Protein AF-A0A482WNW2-F1 (afdb_monomer_lite)

Structure (mmCIF, N/CA/C/O backbone):
data_AF-A0A482WNW2-F1
#
_entry.id   AF-A0A482WNW2-F1
#
loop_
_atom_site.group_PDB
_atom_site.id
_atom_site.type_symbol
_atom_site.label_atom_id
_atom_site.label_alt_id
_atom_site.label_comp_id
_atom_site.label_asym_id
_atom_site.label_entity_id
_atom_site.label_seq_id
_atom_site.pdbx_PDB_ins_code
_atom_site.Cartn_x
_atom_site.Cartn_y
_atom_site.Cartn_z
_atom_site.occupancy
_atom_site.B_iso_or_equiv
_atom_site.auth_seq_id
_atom_site.auth_comp_id
_atom_site.auth_asym_id
_atom_site.auth_atom_id
_atom_site.pdbx_PDB_model_num
ATOM 1 N N . MET A 1 1 ? -4.671 2.204 44.566 1.00 65.31 1 MET A N 1
ATOM 2 C CA . MET A 1 1 ? -6.068 2.257 45.062 1.00 65.31 1 MET A CA 1
ATOM 3 C C . MET A 1 1 ? -6.416 3.572 45.744 1.00 65.31 1 MET A C 1
ATOM 5 O O . MET A 1 1 ? -7.135 4.335 45.120 1.00 65.31 1 MET A O 1
ATOM 9 N N . LYS A 1 2 ? -5.842 3.923 46.908 1.00 77.62 2 LYS A N 1
ATOM 10 C CA . LYS A 1 2 ? -6.169 5.184 47.622 1.00 77.62 2 LYS A CA 1
ATOM 11 C C . LYS A 1 2 ? -6.082 6.462 46.768 1.00 77.62 2 LYS A C 1
ATOM 13 O O . LYS A 1 2 ? -6.892 7.367 46.917 1.00 77.62 2 LYS A O 1
ATOM 18 N N . PHE A 1 3 ? -5.113 6.529 45.852 1.00 76.56 3 PHE A N 1
ATOM 19 C CA . PHE A 1 3 ? -4.985 7.640 44.901 1.00 76.56 3 PHE A CA 1
ATOM 20 C C . PHE A 1 3 ? -6.175 7.736 43.929 1.00 76.56 3 PHE A C 1
ATOM 22 O O . PHE A 1 3 ? -6.730 8.817 43.755 1.00 76.56 3 PHE A O 1
ATOM 29 N N . LEU A 1 4 ? -6.598 6.608 43.341 1.00 74.56 4 LEU A N 1
ATOM 30 C CA . LEU A 1 4 ? -7.748 6.552 42.433 1.00 74.56 4 LEU A CA 1
ATOM 31 C C . LEU A 1 4 ? -9.045 6.893 43.172 1.00 74.56 4 LEU A C 1
ATOM 33 O O . LEU A 1 4 ? -9.819 7.710 42.687 1.00 74.56 4 LEU A O 1
ATOM 37 N N . GLU A 1 5 ? -9.258 6.315 44.354 1.00 81.94 5 GLU A N 1
ATOM 38 C CA . GLU A 1 5 ? -10.426 6.609 45.194 1.00 81.94 5 GLU A CA 1
ATOM 39 C C . GLU A 1 5 ? -10.502 8.104 45.511 1.00 81.94 5 GLU A C 1
ATOM 41 O O . GLU A 1 5 ? -11.513 8.738 45.234 1.00 81.94 5 GLU A O 1
ATOM 46 N N . SER A 1 6 ? -9.388 8.710 45.937 1.00 84.69 6 SER A N 1
ATOM 47 C CA . SER A 1 6 ? -9.310 10.151 46.193 1.00 84.69 6 SER A CA 1
ATOM 48 C C . SER A 1 6 ? -9.600 11.010 44.954 1.00 84.69 6 SER A C 1
ATOM 50 O O . SER A 1 6 ? -10.187 12.087 45.064 1.00 84.69 6 SER A O 1
ATOM 52 N N . ILE A 1 7 ? -9.185 10.581 43.759 1.00 82.31 7 ILE A N 1
ATOM 53 C CA . ILE A 1 7 ? -9.535 11.272 42.509 1.00 82.31 7 ILE A CA 1
ATOM 54 C C . ILE A 1 7 ? -11.040 11.177 42.247 1.00 82.31 7 ILE A C 1
ATOM 56 O O . ILE A 1 7 ? -11.680 12.201 42.012 1.00 82.31 7 ILE A O 1
ATOM 60 N N . LEU A 1 8 ? -11.607 9.973 42.308 1.00 81.38 8 LEU A N 1
ATOM 61 C CA . LEU A 1 8 ? -13.018 9.740 42.004 1.00 81.38 8 LEU A CA 1
ATOM 62 C C . LEU A 1 8 ? -13.947 10.394 43.034 1.00 81.38 8 LEU A C 1
ATOM 64 O O . LEU A 1 8 ? -14.986 10.933 42.657 1.00 81.38 8 LEU A O 1
ATOM 68 N N . ASP A 1 9 ? -13.556 10.429 44.307 1.00 86.06 9 ASP A N 1
ATOM 69 C CA . ASP A 1 9 ? -14.291 11.127 45.363 1.00 86.06 9 ASP A CA 1
ATOM 70 C C . ASP A 1 9 ? -14.277 12.648 45.143 1.00 86.06 9 ASP A C 1
ATOM 72 O O . ASP A 1 9 ? -15.311 13.301 45.276 1.00 86.06 9 ASP A O 1
ATOM 76 N N . ARG A 1 10 ? -13.144 13.225 44.713 1.00 84.81 10 ARG A N 1
ATOM 77 C CA . ARG A 1 10 ? -13.062 14.654 44.348 1.00 84.81 10 ARG A CA 1
ATOM 78 C C . ARG A 1 10 ? -13.924 14.998 43.137 1.00 84.81 10 ARG A C 1
ATOM 80 O O . ARG A 1 10 ? -14.535 16.063 43.115 1.00 84.81 10 ARG A O 1
ATOM 87 N N . VAL A 1 11 ? -13.990 14.110 42.145 1.00 84.00 11 VAL A N 1
ATOM 88 C CA . VAL A 1 11 ? -14.880 14.265 40.984 1.00 84.00 11 VAL A CA 1
ATOM 89 C C . VAL A 1 11 ? -16.347 14.201 41.413 1.00 84.00 11 VAL A C 1
ATOM 91 O O . VAL A 1 11 ? -17.148 15.008 40.947 1.00 84.00 11 VAL A O 1
ATOM 94 N N . ALA A 1 12 ? -16.704 13.274 42.305 1.00 81.38 12 ALA A N 1
ATOM 95 C CA . ALA A 1 12 ? -18.066 13.143 42.821 1.00 81.38 12 ALA A CA 1
ATOM 96 C C . ALA A 1 12 ? -18.491 14.349 43.679 1.00 81.38 12 ALA A C 1
ATOM 98 O O . ALA A 1 12 ? -19.648 14.754 43.635 1.00 81.38 12 ALA A O 1
ATOM 99 N N . ALA A 1 13 ? -17.553 14.951 44.415 1.00 84.69 13 ALA A N 1
ATOM 100 C CA . ALA A 1 13 ? -17.779 16.126 45.257 1.00 84.69 13 ALA A CA 1
ATOM 101 C C . ALA A 1 13 ? -17.694 17.472 44.504 1.00 84.69 13 ALA A C 1
ATOM 103 O O . ALA A 1 13 ? -17.689 18.533 45.133 1.00 84.69 13 ALA A O 1
ATOM 104 N N . ALA A 1 14 ? -17.584 17.464 43.172 1.00 84.19 14 ALA A N 1
ATOM 105 C CA . ALA A 1 14 ? -17.408 18.684 42.394 1.00 84.19 14 ALA A CA 1
ATOM 106 C C . ALA A 1 14 ? -18.639 19.618 42.503 1.00 84.19 14 ALA A C 1
ATOM 108 O O . ALA A 1 14 ? -19.767 19.178 42.284 1.00 84.19 14 ALA A O 1
ATOM 109 N N . PRO A 1 15 ? -18.451 20.928 42.756 1.00 82.75 15 PRO A N 1
ATOM 110 C CA . PRO A 1 15 ? -19.553 21.859 43.024 1.00 82.75 15 PRO A CA 1
ATOM 111 C C . PRO A 1 15 ? -20.333 22.284 41.772 1.00 82.75 15 PRO A C 1
ATOM 113 O O . PRO A 1 15 ? -21.384 22.909 41.879 1.00 82.75 15 PRO A O 1
ATOM 116 N N . SER A 1 16 ? -19.812 22.015 40.571 1.00 84.12 16 SER A N 1
ATOM 117 C CA . SER A 1 16 ? -20.494 22.327 39.312 1.00 84.12 16 SER A CA 1
ATOM 118 C C . SER A 1 16 ? -20.065 21.379 38.187 1.00 84.12 16 SER A C 1
ATOM 120 O O . SER A 1 16 ? -18.931 20.888 38.218 1.00 84.12 16 SER A O 1
ATOM 122 N N . PRO A 1 17 ? -20.894 21.194 37.138 1.00 80.06 17 PRO A N 1
ATOM 123 C CA . PRO A 1 17 ? -20.546 20.365 35.979 1.00 80.06 17 PRO A CA 1
ATOM 124 C C . PRO A 1 17 ? -19.257 20.811 35.276 1.00 80.06 17 PRO A C 1
ATOM 126 O O . PRO A 1 17 ? -18.481 19.990 34.792 1.00 80.06 17 PRO A O 1
ATOM 129 N N . ARG A 1 18 ? -18.981 22.123 35.261 1.00 83.25 18 ARG A N 1
ATOM 130 C CA . ARG A 1 18 ? -17.752 22.677 34.677 1.00 83.25 18 ARG A CA 1
ATOM 131 C C . ARG A 1 18 ? -16.511 22.259 35.467 1.00 83.25 18 ARG A C 1
ATOM 133 O O . ARG A 1 18 ? -15.518 21.856 34.871 1.00 83.25 18 ARG A O 1
ATOM 140 N N . VAL A 1 19 ? -16.569 22.345 36.797 1.00 85.31 19 VAL A N 1
ATOM 141 C CA . VAL A 1 19 ? -15.463 21.912 37.669 1.00 85.31 19 VAL A CA 1
ATOM 142 C C . VAL A 1 19 ? -15.291 20.397 37.590 1.00 85.31 19 VAL A C 1
ATOM 144 O O . VAL A 1 19 ? -14.164 19.918 37.502 1.00 85.31 19 VAL A O 1
ATOM 147 N N . GLN A 1 20 ? -16.394 19.650 37.533 1.00 85.56 20 GLN A N 1
ATOM 148 C CA . GLN A 1 20 ? -16.375 18.204 37.342 1.00 85.56 20 GLN A CA 1
ATOM 149 C C . GLN A 1 20 ? -15.650 17.814 36.046 1.00 85.56 20 GLN A C 1
ATOM 151 O O . GLN A 1 20 ? -14.773 16.956 36.080 1.00 85.56 20 GLN A O 1
ATOM 156 N N . ALA A 1 21 ? -15.940 18.486 34.925 1.00 85.31 21 ALA A N 1
ATOM 157 C CA . ALA A 1 21 ? -15.260 18.248 33.652 1.00 85.31 21 ALA A CA 1
ATOM 158 C C . ALA A 1 21 ? -13.748 18.533 33.727 1.00 85.31 21 ALA A C 1
ATOM 160 O O . ALA A 1 21 ? -12.951 17.723 33.260 1.00 85.31 21 ALA A O 1
ATOM 161 N N . MET A 1 22 ? -13.336 19.632 34.371 1.00 87.50 22 MET A N 1
ATOM 162 C CA . MET A 1 22 ? -11.911 19.951 34.559 1.00 87.50 22 MET A CA 1
ATOM 163 C C . MET A 1 22 ? -11.185 18.910 35.423 1.00 87.50 22 MET A C 1
ATOM 165 O O . MET A 1 22 ? -10.053 18.532 35.121 1.00 87.50 22 MET A O 1
ATOM 169 N N . LEU A 1 23 ? -11.831 18.435 36.492 1.00 89.31 23 LEU A N 1
ATOM 170 C CA . LEU A 1 23 ? -11.282 17.388 37.356 1.00 89.31 23 LEU A CA 1
ATOM 171 C C . LEU A 1 23 ? -11.165 16.053 36.618 1.00 89.31 23 LEU A C 1
ATOM 173 O O . LEU A 1 23 ? -10.160 15.367 36.769 1.00 89.31 23 LEU A O 1
ATOM 177 N N . LEU A 1 24 ? -12.153 15.709 35.790 1.00 88.56 24 LEU A N 1
ATOM 178 C CA . LEU A 1 24 ? -12.123 14.527 34.930 1.00 88.56 24 LEU A CA 1
ATOM 179 C C . LEU A 1 24 ? -10.990 14.604 33.892 1.00 88.56 24 LEU A C 1
ATOM 181 O O . LEU A 1 24 ? -10.274 13.626 33.706 1.00 88.56 24 LEU A O 1
ATOM 185 N N . GLU A 1 25 ? -10.762 15.760 33.261 1.00 90.50 25 GLU A N 1
ATOM 186 C CA . GLU A 1 25 ? -9.645 15.954 32.321 1.00 90.50 25 GLU A CA 1
ATOM 187 C C . GLU A 1 25 ? -8.273 15.818 33.004 1.00 90.50 25 GLU A C 1
ATOM 189 O O . GLU A 1 25 ? -7.341 15.239 32.439 1.00 90.50 25 GLU A O 1
ATOM 194 N N . ALA A 1 26 ? -8.134 16.325 34.233 1.00 89.50 26 ALA A N 1
ATOM 195 C CA . ALA A 1 26 ? -6.927 16.123 35.032 1.00 89.50 26 ALA A CA 1
ATOM 196 C C . ALA A 1 26 ? -6.746 14.643 35.412 1.00 89.50 26 ALA A C 1
ATOM 198 O O . ALA A 1 26 ? -5.689 14.073 35.149 1.00 89.50 26 ALA A O 1
ATOM 199 N N . ALA A 1 27 ? -7.805 14.010 35.927 1.00 89.12 27 ALA A N 1
ATOM 200 C CA . ALA A 1 27 ? -7.824 12.600 36.298 1.00 89.12 27 ALA A CA 1
ATOM 201 C C . ALA A 1 27 ? -7.433 11.688 35.131 1.00 89.12 27 ALA A C 1
ATOM 203 O O . ALA A 1 27 ? -6.640 10.769 35.310 1.00 89.12 27 ALA A O 1
ATOM 204 N N . GLN A 1 28 ? -7.949 11.957 33.930 1.00 90.25 28 GLN A N 1
ATOM 205 C CA . GLN A 1 28 ? -7.624 11.184 32.736 1.00 90.25 28 GLN A CA 1
ATOM 206 C C . GLN A 1 28 ? -6.116 11.196 32.446 1.00 90.25 28 GLN A C 1
ATOM 208 O O . GLN A 1 28 ? -5.526 10.142 32.213 1.00 90.25 28 GLN A O 1
ATOM 213 N N . ARG A 1 29 ? -5.476 12.374 32.494 1.00 88.25 29 ARG A N 1
ATOM 214 C CA . ARG A 1 29 ? -4.026 12.507 32.263 1.00 88.25 29 ARG A CA 1
ATOM 215 C C . ARG A 1 29 ? -3.210 11.775 33.325 1.00 88.25 29 ARG A C 1
ATOM 217 O O . ARG A 1 29 ? -2.271 11.060 32.979 1.00 88.25 29 ARG A O 1
ATOM 224 N N . ASP A 1 30 ? -3.592 11.923 34.589 1.00 89.19 30 ASP A N 1
ATOM 225 C CA . ASP A 1 30 ? -2.896 11.287 35.709 1.00 89.19 30 ASP A CA 1
ATOM 226 C C . ASP A 1 30 ? -3.010 9.758 35.654 1.00 89.19 30 ASP A C 1
ATOM 228 O O . ASP A 1 30 ? -2.030 9.056 35.896 1.00 89.19 30 ASP A O 1
ATOM 232 N N . LEU A 1 31 ? -4.181 9.230 35.284 1.00 89.31 31 LEU A N 1
ATOM 233 C CA . LEU A 1 31 ? -4.414 7.790 35.150 1.00 89.31 31 LEU A CA 1
ATOM 234 C C . LEU A 1 31 ? -3.668 7.183 33.964 1.00 89.31 31 LEU A C 1
ATOM 236 O O . LEU A 1 31 ? -3.081 6.112 34.109 1.00 89.31 31 LEU A O 1
ATOM 240 N N . SER A 1 32 ? -3.629 7.873 32.822 1.00 86.56 32 SER A N 1
ATOM 241 C CA . SER A 1 32 ? -2.817 7.429 31.685 1.00 86.56 32 SER A CA 1
ATOM 242 C C . SER A 1 32 ? -1.342 7.330 32.078 1.00 86.56 32 SER A C 1
ATOM 244 O O . SER A 1 32 ? -0.717 6.300 31.845 1.00 86.56 32 SER A O 1
ATOM 246 N N . ARG A 1 33 ? -0.811 8.334 32.787 1.00 87.25 33 ARG A N 1
ATOM 247 C CA . ARG A 1 33 ? 0.570 8.307 33.289 1.00 87.25 33 ARG A CA 1
ATOM 248 C C . ARG A 1 33 ? 0.799 7.205 34.326 1.00 87.25 33 ARG A C 1
ATOM 250 O O . ARG A 1 33 ? 1.831 6.545 34.299 1.00 87.25 33 ARG A O 1
ATOM 257 N N . LEU A 1 34 ? -0.154 6.980 35.232 1.00 87.69 34 LEU A N 1
ATOM 258 C CA . LEU A 1 34 ? -0.068 5.905 36.224 1.00 87.69 34 LEU A CA 1
ATOM 259 C C . LEU A 1 34 ? 0.022 4.525 35.558 1.00 87.69 34 LEU A C 1
ATOM 261 O O . LEU A 1 34 ? 0.767 3.671 36.033 1.00 87.69 34 LEU A O 1
ATOM 265 N N . SER A 1 35 ? -0.696 4.328 34.449 1.00 85.75 35 SER A N 1
ATOM 266 C CA . SER A 1 35 ? -0.687 3.062 33.714 1.00 85.75 35 SER A CA 1
ATOM 267 C C . SER A 1 35 ? 0.667 2.716 33.083 1.00 85.75 35 SER A C 1
ATOM 269 O O . SER A 1 35 ? 0.969 1.539 32.906 1.00 85.75 35 SER A O 1
ATOM 271 N N . GLU A 1 36 ? 1.492 3.724 32.792 1.00 85.56 36 GLU A N 1
ATOM 272 C CA . GLU A 1 36 ? 2.851 3.555 32.263 1.00 85.56 36 GLU A CA 1
ATOM 273 C C . GLU A 1 36 ? 3.875 3.270 33.372 1.00 85.56 36 GLU A C 1
ATOM 275 O O . GLU A 1 36 ? 4.905 2.648 33.118 1.00 85.56 36 GLU A O 1
ATOM 280 N N . ILE A 1 37 ? 3.603 3.728 34.599 1.00 86.19 37 ILE A N 1
ATOM 281 C CA . ILE A 1 37 ? 4.527 3.629 35.738 1.00 86.19 37 ILE A CA 1
ATOM 282 C C . ILE A 1 37 ? 4.376 2.293 36.472 1.00 86.19 37 ILE A C 1
ATOM 284 O O . ILE A 1 37 ? 5.376 1.703 36.876 1.00 86.19 37 ILE A O 1
ATOM 288 N N . ASP A 1 38 ? 3.142 1.827 36.678 1.00 83.94 38 ASP A N 1
ATOM 289 C CA . ASP A 1 38 ? 2.855 0.663 37.520 1.00 83.94 38 ASP A CA 1
ATOM 290 C C . ASP A 1 38 ? 1.993 -0.371 36.780 1.00 83.94 38 ASP A C 1
ATOM 292 O O . ASP A 1 38 ? 0.778 -0.221 36.614 1.00 83.94 38 ASP A O 1
ATOM 296 N N . SER A 1 39 ? 2.634 -1.473 36.378 1.00 81.38 39 SER A N 1
ATOM 297 C CA . SER A 1 39 ? 2.005 -2.583 35.654 1.00 81.38 39 SER A CA 1
ATOM 298 C C . SER A 1 39 ? 0.947 -3.334 36.473 1.00 81.38 39 SER A C 1
ATOM 300 O O . SER A 1 39 ? 0.089 -4.012 35.898 1.00 81.38 39 SER A O 1
ATOM 302 N N . THR A 1 40 ? 0.958 -3.217 37.806 1.00 82.31 40 THR A N 1
ATOM 303 C CA . THR A 1 40 ? -0.018 -3.889 38.676 1.00 82.31 40 THR A CA 1
ATOM 304 C C . THR A 1 40 ? -1.392 -3.233 38.602 1.00 82.31 40 THR A C 1
ATOM 306 O O . THR A 1 40 ? -2.401 -3.934 38.612 1.00 82.31 40 THR A O 1
ATOM 309 N N . VAL A 1 41 ? -1.438 -1.906 38.451 1.00 86.12 41 VAL A N 1
ATOM 310 C CA . VAL A 1 41 ? -2.679 -1.116 38.355 1.00 86.12 41 VAL A CA 1
ATOM 311 C C . VAL A 1 41 ? -2.973 -0.626 36.937 1.00 86.12 41 VAL A C 1
ATOM 313 O O . VAL A 1 41 ? -3.996 0.023 36.718 1.00 86.12 41 VAL A O 1
ATOM 316 N N . ALA A 1 42 ? -2.115 -0.945 35.965 1.00 85.62 42 ALA A N 1
ATOM 317 C CA . ALA A 1 42 ? -2.220 -0.456 34.595 1.00 85.62 42 ALA A CA 1
ATOM 318 C C . ALA A 1 42 ? -3.560 -0.778 33.919 1.00 85.62 42 ALA A C 1
ATOM 320 O O . ALA A 1 42 ? -4.118 0.085 33.245 1.00 85.62 42 ALA A O 1
ATOM 321 N N . GLY A 1 43 ? -4.108 -1.985 34.101 1.00 86.38 43 GLY A N 1
ATOM 322 C CA . GLY A 1 43 ? -5.387 -2.371 33.487 1.00 86.38 43 GLY A CA 1
ATOM 323 C C . GLY A 1 43 ? -6.557 -1.521 33.987 1.00 86.38 43 GLY A C 1
ATOM 324 O O . GLY A 1 43 ? -7.278 -0.921 33.191 1.00 86.38 43 GLY A O 1
ATOM 325 N N . LEU A 1 44 ? -6.677 -1.392 35.308 1.00 90.50 44 LEU A N 1
ATOM 326 C CA . LEU A 1 44 ? -7.631 -0.513 35.985 1.00 90.50 44 LEU A CA 1
ATOM 327 C C . LEU A 1 44 ? -7.451 0.962 35.587 1.00 90.50 44 LEU A C 1
ATOM 329 O O . LEU A 1 44 ? -8.426 1.627 35.240 1.00 90.50 44 LEU A O 1
ATOM 333 N N . ALA A 1 45 ? -6.220 1.479 35.603 1.00 90.44 45 ALA A N 1
ATOM 334 C CA . ALA A 1 45 ? -5.942 2.870 35.249 1.00 90.44 45 ALA A CA 1
ATOM 335 C C . ALA A 1 45 ? -6.324 3.176 33.788 1.00 90.44 45 ALA A C 1
ATOM 337 O O . ALA A 1 45 ? -6.975 4.189 33.524 1.00 90.44 45 ALA A O 1
ATOM 338 N N . ASN A 1 46 ? -6.005 2.266 32.859 1.00 91.50 46 ASN A N 1
ATOM 339 C CA . ASN A 1 46 ? -6.402 2.368 31.454 1.00 91.50 46 ASN A CA 1
ATOM 340 C C . ASN A 1 46 ? -7.923 2.317 31.272 1.00 91.50 46 ASN A C 1
ATOM 342 O O . ASN A 1 46 ? -8.466 3.122 30.517 1.00 91.50 46 ASN A O 1
ATOM 346 N N . PHE A 1 47 ? -8.620 1.421 31.977 1.00 93.12 47 PHE A N 1
ATOM 347 C CA . PHE A 1 47 ? -10.079 1.323 31.907 1.00 93.12 47 PHE A CA 1
ATOM 348 C C . PHE A 1 47 ? -10.754 2.618 32.363 1.00 93.12 47 PHE A C 1
ATOM 350 O O . PHE A 1 47 ? -11.554 3.196 31.625 1.00 93.12 47 PHE A O 1
ATOM 357 N N . VAL A 1 48 ? -10.395 3.115 33.552 1.00 93.25 48 VAL A N 1
ATOM 358 C CA . VAL A 1 48 ? -10.998 4.336 34.102 1.00 93.25 48 VAL A CA 1
ATOM 359 C C . VAL A 1 48 ? -10.648 5.550 33.239 1.00 93.25 48 VAL A C 1
ATOM 361 O O . VAL A 1 48 ? -11.528 6.357 32.947 1.00 93.25 48 VAL A O 1
ATOM 364 N N . SER A 1 49 ? -9.403 5.663 32.762 1.00 92.75 49 SER A N 1
ATOM 365 C CA . SER A 1 49 ? -8.995 6.736 31.842 1.00 92.75 49 SER A CA 1
ATOM 366 C C . SER A 1 49 ? -9.819 6.725 30.546 1.00 92.75 49 SER A C 1
ATOM 368 O O . SER A 1 49 ? -10.323 7.765 30.108 1.00 92.75 49 SER A O 1
ATOM 370 N N . LEU A 1 50 ? -10.028 5.544 29.955 1.00 93.12 50 LEU A N 1
ATOM 371 C CA . LEU A 1 50 ? -10.815 5.379 28.734 1.00 93.12 50 LEU A CA 1
ATOM 372 C C . LEU A 1 50 ? -12.304 5.691 28.958 1.00 93.12 50 LEU A C 1
ATOM 374 O O . LEU A 1 50 ? -12.935 6.328 28.109 1.00 93.12 50 LEU A O 1
ATOM 378 N N . TYR A 1 51 ? -12.858 5.292 30.105 1.00 94.75 51 TYR A N 1
ATOM 379 C CA . TYR A 1 51 ? -14.243 5.579 30.477 1.00 94.75 51 TYR A CA 1
ATOM 380 C C . TYR A 1 51 ? -14.464 7.081 30.676 1.00 94.75 51 TYR A C 1
ATOM 382 O O . TYR A 1 51 ? -15.378 7.654 30.081 1.00 94.75 51 TYR A O 1
ATOM 390 N N . ILE A 1 52 ? -13.580 7.741 31.431 1.00 93.19 52 ILE A N 1
ATOM 391 C CA . ILE A 1 52 ? -13.608 9.195 31.637 1.00 93.19 52 ILE A CA 1
ATOM 392 C C . ILE A 1 52 ? -13.515 9.934 30.297 1.00 93.19 52 ILE A C 1
ATOM 394 O O . ILE A 1 52 ? -14.315 10.832 30.031 1.00 93.19 52 ILE A O 1
ATOM 398 N N . GLY A 1 53 ? -12.586 9.532 29.424 1.00 92.38 53 GLY A N 1
ATOM 399 C CA . GLY A 1 53 ? -12.453 10.113 28.087 1.00 92.38 53 GLY A CA 1
ATOM 400 C C . GLY A 1 53 ? -13.732 9.987 27.257 1.00 92.38 53 GLY A C 1
ATOM 401 O O . GLY A 1 53 ? -14.164 10.954 26.628 1.00 92.38 53 GLY A O 1
ATOM 402 N N . SER A 1 54 ? -14.378 8.821 27.320 1.00 93.62 54 SER A N 1
ATOM 403 C CA . SER A 1 54 ? -15.649 8.559 26.638 1.00 93.62 54 SER A CA 1
ATOM 404 C C . SER A 1 54 ? -16.779 9.440 27.183 1.00 93.62 54 SER A C 1
ATOM 406 O O . SER A 1 54 ? -17.535 10.024 26.408 1.00 93.62 54 SER A O 1
ATOM 408 N N . GLN A 1 55 ? -16.866 9.612 28.506 1.00 91.94 55 GLN A N 1
ATOM 409 C CA . GLN A 1 55 ? -17.851 10.502 29.131 1.00 91.94 55 GLN A CA 1
ATOM 410 C C . GLN A 1 55 ? -17.641 11.971 28.758 1.00 91.94 55 GLN A C 1
ATOM 412 O O . GLN A 1 55 ? -18.601 12.652 28.401 1.00 91.94 55 GLN A O 1
ATOM 417 N N . LEU A 1 56 ? -16.399 12.462 28.799 1.00 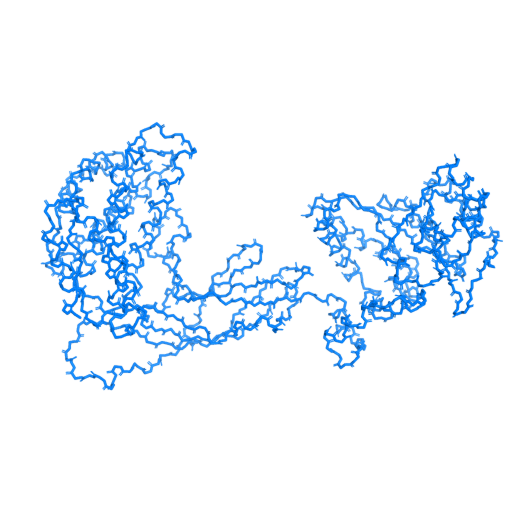90.69 56 LEU A N 1
ATOM 418 C CA . LEU A 1 56 ? -16.072 13.836 28.408 1.00 90.69 56 LEU A CA 1
ATOM 419 C C . LEU A 1 56 ? -16.429 14.100 26.941 1.00 90.69 56 LEU A C 1
ATOM 421 O O . LEU A 1 56 ? -16.999 15.141 26.613 1.00 90.69 56 LEU A O 1
ATOM 425 N N . GLN A 1 57 ? -16.131 13.148 26.054 1.00 91.56 57 GLN A N 1
ATOM 426 C CA . GLN A 1 57 ? -16.478 13.247 24.640 1.00 91.56 57 GLN A CA 1
ATOM 427 C C . GLN A 1 57 ? -17.995 13.229 24.419 1.00 91.56 57 GLN A C 1
ATOM 429 O O . GLN A 1 57 ? -18.496 14.041 23.639 1.00 91.56 57 GLN A O 1
ATOM 434 N N . LEU A 1 58 ? -18.731 12.364 25.126 1.00 91.25 58 LEU A N 1
ATOM 435 C CA . LEU A 1 58 ? -20.193 12.353 25.084 1.00 91.25 58 LEU A CA 1
ATOM 436 C C . LEU A 1 58 ? -20.769 13.697 25.548 1.00 91.25 58 LEU A C 1
ATOM 438 O O . LEU A 1 58 ? -21.590 14.270 24.840 1.00 91.25 58 LEU A O 1
ATOM 442 N N . GLY A 1 59 ? -20.301 14.245 26.672 1.00 89.50 59 GLY A N 1
ATOM 443 C CA . GLY A 1 59 ? -20.768 15.537 27.188 1.00 89.50 59 GLY A CA 1
ATOM 444 C C . GLY A 1 59 ? -20.530 16.699 26.215 1.00 89.50 59 GLY A C 1
ATOM 445 O O . GLY A 1 59 ? -21.414 17.536 26.011 1.00 89.50 59 GLY A O 1
ATOM 446 N N . ARG A 1 60 ? -19.369 16.723 25.541 1.00 89.19 60 ARG A N 1
ATOM 447 C CA . ARG A 1 60 ? -19.067 17.704 24.480 1.00 89.19 60 ARG A CA 1
ATOM 448 C C . ARG A 1 60 ? -20.015 17.564 23.288 1.00 89.19 60 ARG A C 1
ATOM 450 O O . ARG A 1 60 ? -20.497 18.575 22.790 1.00 89.19 60 ARG A O 1
ATOM 457 N N . LEU A 1 61 ? -20.306 16.334 22.857 1.00 89.75 61 LEU A N 1
ATOM 458 C CA . LEU A 1 61 ? -21.241 16.068 21.761 1.00 89.75 61 LEU A CA 1
ATOM 459 C C . LEU A 1 61 ? -22.680 16.435 22.124 1.00 89.75 61 LEU A C 1
ATOM 461 O O . LEU A 1 61 ? -23.374 17.038 21.313 1.00 89.75 61 LEU A O 1
ATOM 465 N N . LEU A 1 62 ? -23.127 16.125 23.340 1.00 88.44 62 LEU A N 1
ATOM 466 C CA . LEU A 1 62 ? -24.477 16.466 23.786 1.00 88.44 62 LEU A CA 1
ATOM 467 C C . LEU A 1 62 ? -24.692 17.979 23.905 1.00 88.44 62 LEU A C 1
ATOM 469 O O . LEU A 1 62 ? -25.818 18.437 23.723 1.00 88.44 62 LEU A O 1
ATOM 473 N N . SER A 1 63 ? -23.623 18.734 24.176 1.00 85.62 63 SER A N 1
ATOM 474 C CA . SER A 1 63 ? -23.634 20.203 24.232 1.00 85.62 63 SER A CA 1
ATOM 475 C C . SER A 1 63 ? -23.544 20.865 22.848 1.00 85.62 63 SER A C 1
ATOM 477 O O . SER A 1 63 ? -23.744 22.072 22.725 1.00 85.62 63 SER A O 1
ATOM 479 N N . ASP A 1 64 ? -23.222 20.102 21.800 1.00 84.19 64 ASP A N 1
ATOM 480 C CA . ASP A 1 64 ? -23.082 20.608 20.439 1.00 84.19 64 ASP A CA 1
ATOM 481 C C . ASP A 1 64 ? -24.434 20.596 19.712 1.00 84.19 64 ASP A C 1
ATOM 483 O O . ASP A 1 64 ? -24.942 19.551 19.304 1.00 84.19 64 ASP A O 1
ATOM 487 N N . ASN A 1 65 ? -25.008 21.780 19.488 1.00 76.62 65 ASN A N 1
ATOM 488 C CA . ASN A 1 65 ? -26.299 21.936 18.809 1.00 76.62 65 ASN A CA 1
ATOM 489 C C . ASN A 1 65 ? -26.326 21.342 17.387 1.00 76.62 65 ASN A C 1
ATOM 491 O O . ASN A 1 65 ? -27.401 21.020 16.874 1.00 76.62 65 ASN A O 1
ATOM 495 N N . ARG A 1 66 ? -25.162 21.150 16.747 1.00 78.00 66 ARG A N 1
ATOM 496 C CA . ARG A 1 66 ? -25.060 20.503 15.428 1.00 78.00 66 ARG A CA 1
ATOM 497 C C . ARG A 1 66 ? -25.486 19.034 15.461 1.00 78.00 66 ARG A C 1
ATOM 499 O O . ARG A 1 66 ? -25.884 18.511 14.427 1.00 78.00 66 ARG A O 1
ATOM 506 N N . CYS A 1 67 ? -25.465 18.384 16.626 1.00 74.44 67 CYS A N 1
ATOM 507 C CA . CYS A 1 67 ? -25.937 17.009 16.796 1.00 74.44 67 CYS A CA 1
ATOM 508 C C . CYS A 1 67 ? -27.456 16.859 16.605 1.00 74.44 67 CYS A C 1
ATOM 510 O O . CYS A 1 67 ? -27.929 15.754 16.344 1.00 74.44 67 CYS A O 1
ATOM 512 N N . TYR A 1 68 ? -28.216 17.955 16.723 1.00 78.81 68 TYR A N 1
ATOM 513 C CA . TYR A 1 68 ? -29.685 17.938 16.728 1.00 78.81 68 TYR A CA 1
ATOM 514 C C . TYR A 1 68 ? -30.327 18.779 15.611 1.00 78.81 68 TYR A C 1
ATOM 516 O O . TYR A 1 68 ? -31.554 18.772 15.467 1.00 78.81 68 TYR A O 1
ATOM 524 N N . SER A 1 69 ? -29.516 19.521 14.850 1.00 73.00 69 SER A N 1
ATOM 525 C CA . SER A 1 69 ? -29.974 20.468 13.830 1.00 73.00 69 SER A CA 1
ATOM 526 C C . SER A 1 69 ? -30.389 19.778 12.531 1.00 73.00 69 SER A C 1
ATOM 528 O O . SER A 1 69 ? -29.703 18.883 12.045 1.00 73.00 69 SER A O 1
ATOM 530 N N . ASN A 1 70 ? -31.473 20.270 11.927 1.00 64.31 70 ASN A N 1
ATOM 531 C CA . ASN A 1 70 ? -31.965 19.804 10.629 1.00 64.31 70 ASN A CA 1
ATOM 532 C C . ASN A 1 70 ? -31.230 20.450 9.432 1.00 64.31 70 ASN A C 1
ATOM 534 O O . ASN A 1 70 ? -31.427 20.027 8.298 1.00 64.31 70 ASN A O 1
ATOM 538 N N . ASN A 1 71 ? -30.398 21.477 9.666 1.00 56.91 71 ASN A N 1
ATOM 539 C CA . ASN A 1 71 ? -29.833 22.346 8.618 1.00 56.91 71 ASN A CA 1
ATOM 540 C C . ASN A 1 71 ? -28.320 22.163 8.401 1.00 56.91 71 ASN A C 1
ATOM 542 O O . ASN A 1 71 ? -27.632 23.080 7.949 1.00 56.91 71 ASN A O 1
ATOM 546 N N . THR A 1 72 ? -27.764 21.006 8.752 1.00 56.22 72 THR A N 1
ATOM 547 C CA . THR A 1 72 ? -26.319 20.779 8.640 1.00 56.22 72 THR A CA 1
ATOM 548 C C . THR A 1 72 ? -25.921 20.592 7.173 1.00 56.22 72 THR A C 1
ATOM 550 O O . THR A 1 72 ? -26.286 19.603 6.540 1.00 56.22 72 THR A O 1
ATOM 553 N N . THR A 1 73 ? -25.152 21.531 6.614 1.00 55.94 73 THR A N 1
ATOM 554 C CA . THR A 1 73 ? -24.534 21.358 5.290 1.00 55.94 73 THR A CA 1
ATOM 555 C C . THR A 1 73 ? -23.525 20.203 5.330 1.00 55.94 73 THR A C 1
ATOM 557 O O . THR A 1 73 ? -22.897 19.944 6.362 1.00 55.94 73 THR A O 1
ATOM 560 N N . SER A 1 74 ? -23.340 19.490 4.213 1.00 55.44 74 SER A N 1
ATOM 561 C CA . SER A 1 74 ? -22.503 18.275 4.137 1.00 55.44 74 SER A CA 1
ATOM 562 C C . SER A 1 74 ? -21.068 18.468 4.658 1.00 55.44 74 SER A C 1
ATOM 564 O O . SER A 1 74 ? -20.508 17.563 5.276 1.00 55.44 74 SER A O 1
ATOM 566 N N . LEU A 1 75 ? -20.495 19.664 4.482 1.00 53.72 75 LEU A N 1
ATOM 567 C CA . LEU A 1 75 ? -19.160 20.038 4.966 1.00 53.72 75 LEU A CA 1
ATOM 568 C C . LEU A 1 75 ? -19.082 20.176 6.499 1.00 53.72 75 LEU A C 1
ATOM 570 O O . LEU A 1 75 ? -18.057 19.844 7.089 1.00 53.72 75 LEU A O 1
ATOM 574 N N . GLN A 1 76 ? -20.157 20.621 7.159 1.00 56.66 76 GLN A N 1
ATOM 575 C CA . GLN A 1 76 ? -20.211 20.801 8.618 1.00 56.66 76 GLN A CA 1
ATOM 576 C C . GLN A 1 76 ? -20.675 19.543 9.370 1.00 56.66 76 GLN A C 1
ATOM 578 O O . GLN A 1 76 ? -20.443 19.429 10.573 1.00 56.66 76 GLN A O 1
ATOM 583 N N . ALA A 1 77 ? -21.300 18.588 8.674 1.00 62.25 77 ALA A N 1
ATOM 584 C CA . ALA A 1 77 ? -21.799 17.338 9.249 1.00 62.25 77 ALA A CA 1
ATOM 585 C C . ALA A 1 77 ? -20.684 16.305 9.530 1.00 62.25 77 ALA A C 1
ATOM 587 O O . ALA A 1 77 ? -20.752 15.564 10.514 1.00 62.25 77 ALA A O 1
ATOM 588 N N . ASN A 1 78 ? -19.628 16.275 8.709 1.00 69.00 78 ASN A N 1
ATOM 589 C CA . ASN A 1 78 ? -18.567 15.260 8.780 1.00 69.00 78 ASN A CA 1
ATOM 590 C C . ASN A 1 78 ? -17.810 15.185 10.131 1.00 69.00 78 ASN A C 1
ATOM 592 O O . ASN A 1 78 ? -17.596 14.072 10.617 1.00 69.00 78 ASN A O 1
ATOM 596 N N . PRO A 1 79 ? -17.434 16.299 10.796 1.00 80.12 79 PRO A N 1
ATOM 597 C CA . PRO A 1 79 ? -16.709 16.244 12.071 1.00 80.12 79 PRO A CA 1
ATOM 598 C C . PRO A 1 79 ? -17.516 15.618 13.217 1.00 80.12 79 PRO A C 1
ATOM 600 O O . PRO A 1 79 ? -16.978 14.830 13.998 1.00 80.12 79 PRO A O 1
ATOM 603 N N . VAL A 1 80 ? -18.814 15.932 13.304 1.00 83.38 80 VAL A N 1
ATOM 604 C CA . VAL A 1 80 ? -19.716 15.404 14.344 1.00 83.38 80 VAL A CA 1
ATOM 605 C C . VAL A 1 80 ? -19.934 13.910 14.136 1.00 83.38 80 VAL A C 1
ATOM 607 O O . VAL A 1 80 ? -19.762 13.124 15.068 1.00 83.38 80 VAL A O 1
ATOM 610 N N . ARG A 1 81 ? -20.205 13.496 12.891 1.00 82.88 81 ARG A N 1
ATOM 611 C CA . ARG A 1 81 ? -20.326 12.081 12.523 1.00 82.88 81 ARG A CA 1
ATOM 612 C C . ARG A 1 81 ? -19.081 11.283 12.915 1.00 82.88 81 ARG A C 1
ATOM 614 O O . ARG A 1 81 ? -19.205 10.226 13.531 1.00 82.88 81 ARG A O 1
ATOM 621 N N . ASN A 1 82 ? -17.893 11.796 12.596 1.00 84.38 82 ASN A N 1
ATOM 622 C CA . ASN A 1 82 ? -16.624 11.150 12.938 1.00 84.38 82 ASN A CA 1
ATOM 623 C C . ASN A 1 82 ? -16.401 11.076 14.456 1.00 84.38 82 ASN A C 1
ATOM 625 O O . ASN A 1 82 ? -15.864 10.091 14.957 1.00 84.38 82 ASN A O 1
ATOM 629 N N . SER A 1 83 ? -16.863 12.079 15.201 1.00 88.56 83 SER A N 1
ATOM 630 C CA . SER A 1 83 ? -16.763 12.102 16.662 1.00 88.56 83 SER A CA 1
ATOM 631 C C . SER A 1 83 ? -17.709 11.093 17.327 1.00 88.56 83 SER A C 1
ATOM 633 O O . SER A 1 83 ? -17.298 10.406 18.259 1.00 88.56 83 SER A O 1
ATOM 635 N N . ILE A 1 84 ? -18.943 10.939 16.832 1.00 88.12 84 ILE A N 1
ATOM 636 C CA . ILE A 1 84 ? -19.880 9.899 17.302 1.00 88.12 84 ILE A CA 1
ATOM 637 C C . ILE A 1 84 ? -19.322 8.505 16.982 1.00 88.12 84 ILE A C 1
ATOM 639 O O . ILE A 1 84 ? -19.295 7.625 17.840 1.00 88.12 84 ILE A O 1
ATOM 643 N N . ALA A 1 85 ? -18.814 8.323 15.760 1.00 84.69 85 ALA A N 1
ATOM 644 C CA . ALA A 1 85 ? -18.140 7.104 15.325 1.00 84.69 85 ALA A CA 1
ATOM 645 C C . ALA A 1 85 ? -16.973 6.715 16.246 1.00 84.69 85 ALA A C 1
ATOM 647 O O . ALA A 1 85 ? -16.845 5.553 16.630 1.00 84.69 85 ALA A O 1
ATOM 648 N N . HIS A 1 86 ? -16.137 7.688 16.614 1.00 87.50 86 HIS A N 1
ATOM 649 C CA . HIS A 1 86 ? -15.027 7.466 17.530 1.00 87.50 86 HIS A CA 1
ATOM 650 C C . HIS A 1 86 ? -15.510 7.092 18.938 1.00 87.50 86 HIS A C 1
ATOM 652 O O . HIS A 1 86 ? -14.979 6.157 19.528 1.00 87.50 86 HIS A O 1
ATOM 658 N N . LEU A 1 87 ? -16.548 7.753 19.460 1.00 90.44 87 LEU A N 1
ATOM 659 C CA . LEU A 1 87 ? -17.094 7.446 20.785 1.00 90.44 87 LEU A CA 1
ATOM 660 C C . LEU A 1 87 ? -17.647 6.013 20.872 1.00 90.44 87 LEU A C 1
ATOM 662 O O . LEU A 1 87 ? -17.388 5.314 21.851 1.00 90.44 87 LEU A O 1
ATOM 666 N N . LEU A 1 88 ? -18.340 5.540 19.831 1.00 88.62 88 LEU A N 1
ATOM 667 C CA . LEU A 1 88 ? -18.780 4.141 19.752 1.00 88.62 88 LEU A CA 1
ATOM 668 C C . LEU A 1 88 ? -17.592 3.176 19.782 1.00 88.62 88 LEU A C 1
ATOM 670 O O . LEU A 1 88 ? -17.632 2.171 20.487 1.00 88.62 88 LEU A O 1
ATOM 674 N N . GLN A 1 89 ? -16.506 3.507 19.081 1.00 85.75 89 GLN A N 1
ATOM 675 C CA . GLN A 1 89 ? -15.280 2.714 19.123 1.00 85.75 89 GLN A CA 1
ATOM 676 C C . GLN A 1 89 ? -14.681 2.656 20.540 1.00 85.75 89 GLN A C 1
ATOM 678 O O . GLN A 1 89 ? -14.204 1.601 20.954 1.00 85.75 89 GLN A O 1
ATOM 683 N N . LEU A 1 90 ? -14.712 3.754 21.303 1.00 89.69 90 LEU A N 1
ATOM 684 C CA . LEU A 1 90 ? -14.262 3.754 22.701 1.00 89.69 90 LEU A CA 1
ATOM 685 C C . LEU A 1 90 ? -15.163 2.882 23.592 1.00 89.69 90 LEU A C 1
ATOM 687 O O . LEU A 1 90 ? -14.643 2.117 24.402 1.00 89.69 90 LEU A O 1
ATOM 691 N N . CYS A 1 91 ? -16.486 2.925 23.397 1.00 91.25 91 CYS A N 1
ATOM 692 C CA . CYS A 1 91 ? -17.433 2.076 24.131 1.00 91.25 91 CYS A CA 1
ATOM 693 C C . CYS A 1 91 ? -17.175 0.583 23.885 1.00 91.25 91 CYS A C 1
ATOM 695 O O . CYS A 1 91 ? -17.158 -0.209 24.821 1.00 91.25 91 CYS A O 1
ATOM 697 N N . LEU A 1 92 ? -16.905 0.198 22.637 1.00 87.81 92 LEU A N 1
ATOM 698 C CA . LEU A 1 92 ? -16.570 -1.186 22.301 1.00 87.81 92 LEU A CA 1
ATOM 699 C C . LEU A 1 92 ? -15.217 -1.617 22.886 1.00 87.81 92 LEU A C 1
ATOM 701 O O . LEU A 1 92 ? -15.079 -2.753 23.333 1.00 87.81 92 LEU A O 1
ATOM 705 N N . LYS A 1 93 ? -14.223 -0.719 22.946 1.00 88.50 93 LYS A N 1
ATOM 706 C CA . LYS A 1 93 ? -12.971 -1.000 23.669 1.00 88.50 93 LYS A CA 1
ATOM 707 C C . LYS A 1 93 ? -13.239 -1.263 25.149 1.00 88.50 93 LYS A C 1
ATOM 709 O O . LYS A 1 93 ? -12.715 -2.231 25.681 1.00 88.50 93 LYS A O 1
ATOM 714 N N . LEU A 1 94 ? -14.054 -0.437 25.802 1.00 91.25 94 LEU A N 1
ATOM 715 C CA . LEU A 1 94 ? -14.419 -0.638 27.208 1.00 91.25 94 LEU A CA 1
ATOM 716 C C . LEU A 1 94 ? -15.102 -1.993 27.440 1.00 91.25 94 LEU A C 1
ATOM 718 O O . LEU A 1 94 ? -14.821 -2.638 28.442 1.00 91.25 94 LEU A O 1
ATOM 722 N N . GLU A 1 95 ? -15.958 -2.427 26.513 1.00 88.38 95 GLU A N 1
ATOM 723 C CA . GLU A 1 95 ? -16.735 -3.666 26.646 1.00 88.38 95 GLU A CA 1
ATOM 724 C C . GLU A 1 95 ? -15.902 -4.933 26.392 1.00 88.38 95 GLU A C 1
ATOM 726 O O . GLU A 1 95 ? -16.072 -5.926 27.093 1.00 88.38 95 GLU A O 1
ATOM 731 N N . TYR A 1 96 ? -14.996 -4.913 25.407 1.00 86.88 96 TYR A N 1
ATOM 732 C CA . TYR A 1 96 ? -14.359 -6.138 24.904 1.00 86.88 96 TYR A CA 1
ATOM 733 C C . TYR A 1 96 ? -12.844 -6.226 25.128 1.00 86.88 96 TYR A C 1
ATOM 735 O O . TYR A 1 96 ? -12.271 -7.302 24.957 1.00 86.88 96 TYR A O 1
ATOM 743 N N . LEU A 1 97 ? -12.174 -5.122 25.475 1.00 88.00 97 LEU A N 1
ATOM 744 C CA . LEU A 1 97 ? -10.715 -5.099 25.628 1.00 88.00 97 LEU A CA 1
ATOM 745 C C . LEU A 1 97 ? -10.253 -5.410 27.055 1.00 88.00 97 LEU A C 1
ATOM 747 O O . LEU A 1 97 ? -9.090 -5.749 27.245 1.00 88.00 97 LEU A O 1
ATOM 751 N N . PHE A 1 98 ? -11.124 -5.290 28.055 1.00 89.62 98 PHE A N 1
ATOM 752 C CA . PHE A 1 98 ? -10.761 -5.444 29.464 1.00 89.62 98 PHE A CA 1
ATOM 753 C C . PHE A 1 98 ? -11.317 -6.744 30.035 1.00 89.62 98 PHE A C 1
ATOM 755 O O . PHE A 1 98 ? -12.499 -7.030 29.893 1.00 89.62 98 PHE A O 1
ATOM 762 N N . ALA A 1 99 ? -10.470 -7.530 30.693 1.00 87.75 99 ALA A N 1
ATOM 763 C CA . ALA A 1 99 ? -10.843 -8.738 31.422 1.00 87.75 99 ALA A CA 1
ATOM 764 C C . ALA A 1 99 ? -10.897 -8.473 32.934 1.00 87.75 99 ALA A C 1
ATOM 766 O O . ALA A 1 99 ? -10.262 -7.542 33.432 1.00 87.75 99 ALA A O 1
ATOM 767 N N . GLY A 1 100 ? -11.661 -9.291 33.663 1.00 86.62 100 GLY A N 1
ATOM 768 C CA . GLY A 1 100 ? -11.840 -9.149 35.111 1.00 86.62 100 GLY A CA 1
ATOM 769 C C . GLY A 1 100 ? -12.741 -7.990 35.558 1.00 86.62 100 GLY A C 1
ATOM 770 O O . GLY A 1 100 ? -12.713 -7.653 36.739 1.00 86.62 100 GLY A O 1
ATOM 771 N N . LEU A 1 101 ? -13.507 -7.379 34.643 1.00 88.88 101 LEU A N 1
ATOM 772 C CA . LEU A 1 101 ? -14.553 -6.410 34.992 1.00 88.88 101 LEU A CA 1
ATOM 773 C C . LEU A 1 101 ? -15.646 -7.099 35.809 1.00 88.88 101 LEU A C 1
ATOM 775 O O . LEU A 1 101 ? -16.038 -8.223 35.483 1.00 88.88 101 LEU A O 1
ATOM 779 N N . ASP A 1 102 ? -16.138 -6.425 36.844 1.00 89.94 102 ASP A N 1
ATOM 780 C CA . ASP A 1 102 ? -17.291 -6.916 37.588 1.00 89.94 102 ASP A CA 1
ATOM 781 C C . ASP A 1 102 ? -18.612 -6.570 36.877 1.00 89.94 102 ASP A C 1
ATOM 783 O O . ASP A 1 102 ? -18.656 -5.871 35.855 1.00 89.94 102 ASP A O 1
ATOM 787 N N . GLU A 1 103 ? -19.719 -7.078 37.417 1.00 91.50 103 GLU A N 1
ATOM 788 C CA . GLU A 1 103 ? -21.036 -6.870 36.821 1.00 91.50 103 GLU A CA 1
ATOM 789 C C . GLU A 1 103 ? -21.430 -5.386 36.757 1.00 91.50 103 GLU A C 1
ATOM 791 O O . GLU A 1 103 ? -22.099 -4.973 35.804 1.00 91.50 103 GLU A O 1
ATOM 796 N N . LYS A 1 104 ? -20.981 -4.579 37.732 1.00 92.62 104 LYS A N 1
ATOM 797 C CA . LYS A 1 104 ? -21.276 -3.142 37.846 1.00 92.62 104 LYS A CA 1
ATOM 798 C C . LYS A 1 104 ? -20.499 -2.332 36.819 1.00 92.62 104 LYS A C 1
ATOM 800 O O . LYS A 1 104 ? -21.068 -1.436 36.194 1.00 92.62 104 LYS A O 1
ATOM 805 N N . ASP A 1 105 ? -19.228 -2.659 36.619 1.00 92.88 105 ASP A N 1
ATOM 806 C CA . ASP A 1 105 ? -18.368 -2.045 35.616 1.00 92.88 105 ASP A CA 1
ATOM 807 C C . ASP A 1 105 ? -18.943 -2.283 34.214 1.00 92.88 105 ASP A C 1
ATOM 809 O O . ASP A 1 105 ? -19.118 -1.344 33.432 1.00 92.88 105 ASP A O 1
ATOM 813 N N . LEU A 1 106 ? -19.315 -3.531 33.907 1.00 92.25 106 LEU A N 1
ATOM 814 C CA . LEU A 1 106 ? -19.888 -3.882 32.610 1.00 92.25 106 LEU A CA 1
ATOM 815 C C . LEU A 1 106 ? -21.282 -3.262 32.409 1.00 92.25 106 LEU A C 1
ATOM 817 O O . LEU A 1 106 ? -21.583 -2.779 31.314 1.00 92.25 106 LEU A O 1
ATOM 821 N N . ALA A 1 107 ? -22.109 -3.192 33.460 1.00 94.62 107 ALA A N 1
ATOM 822 C CA . ALA A 1 107 ? -23.382 -2.469 33.434 1.00 94.62 107 ALA A CA 1
ATOM 823 C C . ALA A 1 107 ? -23.194 -0.983 33.092 1.00 94.62 107 ALA A C 1
ATOM 825 O O . ALA A 1 107 ? -23.959 -0.431 32.297 1.00 94.62 107 ALA A O 1
ATOM 826 N N . ALA A 1 108 ? -22.180 -0.323 33.658 1.00 94.94 108 ALA A N 1
ATOM 827 C CA . ALA A 1 108 ? -21.874 1.074 33.357 1.00 94.94 108 ALA A CA 1
ATOM 828 C C . ALA A 1 108 ? -21.466 1.259 31.883 1.00 94.94 108 ALA A C 1
ATOM 830 O O . ALA A 1 108 ? -21.954 2.169 31.208 1.00 94.94 108 ALA A O 1
ATOM 831 N N . VAL A 1 109 ? -20.634 0.358 31.350 1.00 94.56 109 VAL A N 1
ATOM 832 C CA . VAL A 1 109 ? -20.206 0.380 29.941 1.00 94.56 109 VAL A CA 1
ATOM 833 C C . VAL A 1 109 ? -21.382 0.168 28.983 1.00 94.56 109 VAL A C 1
ATOM 835 O O . VAL A 1 109 ? -21.530 0.933 28.027 1.00 94.56 109 VAL A O 1
ATOM 838 N N . LYS A 1 110 ? -22.252 -0.818 29.242 1.00 93.75 110 LYS A N 1
ATOM 839 C CA . LYS A 1 110 ? -23.438 -1.088 28.408 1.00 93.75 110 LYS A CA 1
ATOM 840 C C . LYS A 1 110 ? -24.384 0.109 28.357 1.00 93.75 110 LYS A C 1
ATOM 842 O O . LYS A 1 110 ? -24.834 0.498 27.281 1.00 93.75 110 LYS A O 1
ATOM 847 N N . GLN A 1 111 ? -24.620 0.754 29.495 1.00 94.94 111 GLN A N 1
ATOM 848 C CA . GLN A 1 111 ? -25.472 1.940 29.568 1.00 94.94 111 GLN A CA 1
ATOM 849 C C . GLN A 1 111 ? -24.845 3.166 28.871 1.00 94.94 111 GLN A C 1
ATOM 851 O O . GLN A 1 111 ? -25.535 3.902 28.159 1.00 94.94 111 GLN A O 1
ATOM 856 N N . LEU A 1 112 ? -23.521 3.354 28.967 1.00 94.75 112 LEU A N 1
ATOM 857 C CA . LEU A 1 112 ? -22.796 4.379 28.203 1.00 94.75 112 LEU A CA 1
ATOM 858 C C . LEU A 1 112 ? -22.884 4.140 26.682 1.00 94.75 112 LEU A C 1
ATOM 860 O O . LEU A 1 112 ? -23.120 5.078 25.909 1.00 94.75 112 LEU A O 1
ATOM 864 N N . LYS A 1 113 ? -22.742 2.885 26.243 1.00 93.19 113 LYS A N 1
ATOM 865 C CA . LYS A 1 113 ? -22.911 2.487 24.838 1.00 93.19 113 LYS A CA 1
ATOM 866 C C . LYS A 1 113 ? -24.337 2.753 24.358 1.00 93.19 113 LYS A C 1
ATOM 868 O O . LYS A 1 113 ? -24.509 3.339 23.291 1.00 93.19 113 LYS A O 1
ATOM 873 N N . LEU A 1 114 ? -25.346 2.412 25.163 1.00 93.94 114 LEU A N 1
ATOM 874 C CA . LEU A 1 114 ? -26.755 2.641 24.841 1.00 93.94 114 LEU A CA 1
ATOM 875 C C . LEU A 1 114 ? -27.060 4.130 24.619 1.00 93.94 114 LEU A C 1
ATOM 877 O O . LEU A 1 114 ? -27.685 4.493 23.622 1.00 93.94 114 LEU A O 1
ATOM 881 N N . ARG A 1 115 ? -26.543 5.011 25.485 1.00 94.19 115 ARG A N 1
ATOM 882 C CA . ARG A 1 115 ? -26.603 6.470 25.277 1.00 94.19 115 ARG A CA 1
ATOM 883 C C . ARG A 1 115 ? -25.965 6.906 23.965 1.00 94.19 115 ARG A C 1
ATOM 885 O O . ARG A 1 115 ? -26.517 7.742 23.253 1.00 94.19 115 ARG A O 1
ATOM 892 N N . THR A 1 116 ? -24.797 6.358 23.649 1.00 93.06 116 THR A N 1
ATOM 893 C CA . THR A 1 116 ? -24.074 6.711 22.424 1.00 93.06 116 THR A CA 1
ATOM 894 C C . THR A 1 116 ? -24.842 6.272 21.172 1.00 93.06 116 THR A C 1
ATOM 896 O O . THR A 1 116 ? -24.925 7.032 20.207 1.00 93.06 116 THR A O 1
ATOM 899 N N . LEU A 1 117 ? -25.459 5.087 21.193 1.00 92.50 117 LEU A N 1
ATOM 900 C CA . LEU A 1 117 ? -26.323 4.604 20.112 1.00 92.50 117 LEU A CA 1
ATOM 901 C C . LEU A 1 117 ? -27.582 5.467 19.961 1.00 92.50 117 LEU A C 1
ATOM 903 O O . LEU A 1 117 ? -27.944 5.822 18.840 1.00 92.50 117 LEU A O 1
ATOM 907 N N . ALA A 1 118 ? -28.200 5.883 21.071 1.00 93.75 118 ALA A N 1
ATOM 908 C CA . ALA A 1 118 ? -29.320 6.822 21.044 1.00 93.75 118 ALA A CA 1
ATOM 909 C C . ALA A 1 118 ? -28.930 8.154 20.379 1.00 93.75 118 ALA A C 1
ATOM 911 O O . ALA A 1 118 ? -29.653 8.654 19.516 1.00 93.75 118 ALA A O 1
ATOM 912 N N . LEU A 1 119 ? -27.761 8.705 20.727 1.00 92.44 119 LEU A N 1
ATOM 913 C CA . LEU A 1 119 ? -27.227 9.916 20.099 1.00 92.44 119 LEU A CA 1
ATOM 914 C C . LEU A 1 119 ? -26.982 9.720 18.596 1.00 92.44 119 LEU A C 1
ATOM 916 O O . LEU A 1 119 ? -27.344 10.587 17.801 1.00 92.44 119 LEU A O 1
ATOM 920 N N . GLN A 1 120 ? -26.410 8.582 18.191 1.00 90.81 120 GLN A N 1
ATOM 921 C CA . GLN A 1 120 ? -26.199 8.258 16.780 1.00 90.81 120 GLN A CA 1
ATOM 922 C C . GLN A 1 120 ? -27.523 8.195 16.012 1.00 90.81 120 GLN A C 1
ATOM 924 O O . GLN A 1 120 ? -27.622 8.774 14.931 1.00 90.81 120 GLN A O 1
ATOM 929 N N . LEU A 1 121 ? -28.537 7.526 16.565 1.00 90.62 121 LEU A N 1
ATOM 930 C CA . LEU A 1 121 ? -29.849 7.409 15.936 1.00 90.62 121 LEU A CA 1
ATOM 931 C C . LEU A 1 121 ? -30.507 8.783 15.761 1.00 90.62 121 LEU A C 1
ATOM 933 O O . LEU A 1 121 ? -30.970 9.106 14.668 1.00 90.62 121 LEU A O 1
ATOM 937 N N . VAL A 1 122 ? -30.487 9.624 16.801 1.00 91.19 122 VAL A N 1
ATOM 938 C CA . VAL A 1 122 ? -31.020 10.994 16.735 1.00 91.19 122 VAL A CA 1
ATOM 939 C C . VAL A 1 122 ? -30.283 11.828 15.688 1.00 91.19 122 VAL A C 1
ATOM 941 O O . VAL A 1 122 ? -30.932 12.497 14.882 1.00 91.19 122 VAL A O 1
ATOM 944 N N . TYR A 1 123 ? -28.951 11.755 15.652 1.00 88.50 123 TYR A N 1
ATOM 945 C CA . TYR A 1 123 ? -28.142 12.458 14.658 1.00 88.50 123 TYR A CA 1
ATOM 946 C C . TYR A 1 123 ? -28.472 12.005 13.229 1.00 88.50 123 TYR A C 1
ATOM 948 O O . TYR A 1 123 ? -28.681 12.841 12.355 1.00 88.50 123 TYR A O 1
ATOM 956 N N . ILE A 1 124 ? -28.568 10.696 12.977 1.00 86.31 124 ILE A N 1
ATOM 957 C CA . ILE A 1 124 ? -28.865 10.181 11.635 1.00 86.31 124 ILE A CA 1
ATOM 958 C C . ILE A 1 124 ? -30.276 10.565 11.185 1.00 86.31 124 ILE A C 1
ATOM 960 O O . ILE A 1 124 ? -30.445 10.978 10.045 1.00 86.31 124 ILE A O 1
ATOM 964 N N . VAL A 1 125 ? -31.271 10.488 12.071 1.00 86.81 125 VAL A N 1
ATOM 965 C CA . VAL A 1 125 ? -32.663 10.823 11.733 1.00 86.81 125 VAL A CA 1
ATOM 966 C C . VAL A 1 125 ? -32.864 12.322 11.496 1.00 86.81 125 VAL A C 1
ATOM 968 O O . VAL A 1 125 ? -33.696 12.699 10.675 1.00 86.81 125 VAL A O 1
ATOM 971 N N . ARG A 1 126 ? -32.159 13.188 12.235 1.00 82.06 126 ARG A N 1
ATOM 972 C CA . ARG A 1 126 ? -32.405 14.641 12.200 1.00 82.06 126 ARG A CA 1
ATOM 973 C C . ARG A 1 126 ? -31.416 15.423 11.350 1.00 82.06 126 ARG A C 1
ATOM 975 O O . ARG A 1 126 ? -31.807 16.408 10.738 1.00 82.06 126 ARG A O 1
ATOM 982 N N . ALA A 1 127 ? -30.155 15.011 11.344 1.00 71.44 127 ALA A N 1
ATOM 983 C CA . ALA A 1 127 ? -29.037 15.771 10.792 1.00 71.44 127 ALA A CA 1
ATOM 984 C C . ALA A 1 127 ? -28.352 15.062 9.608 1.00 71.44 127 ALA A C 1
ATOM 986 O O . ALA A 1 127 ? -27.321 15.536 9.125 1.00 71.44 127 ALA A O 1
ATOM 987 N N . SER A 1 128 ? -28.891 13.929 9.141 1.00 70.25 128 SER A N 1
ATOM 988 C CA . SER A 1 128 ? -28.363 13.157 8.014 1.00 70.25 128 SER A CA 1
ATOM 989 C C . SER A 1 128 ? -29.474 12.708 7.061 1.00 70.25 128 SER A C 1
ATOM 991 O O . SER A 1 128 ? -30.638 12.642 7.432 1.00 70.25 128 SER A O 1
ATOM 993 N N . ASN A 1 129 ? -29.090 12.350 5.832 1.00 69.19 129 ASN A N 1
ATOM 994 C CA . ASN A 1 129 ? -29.988 11.788 4.812 1.00 69.19 129 ASN A CA 1
ATOM 995 C C . ASN A 1 129 ? -29.849 10.256 4.695 1.00 69.19 129 ASN A C 1
ATOM 997 O O . ASN A 1 129 ? -30.254 9.664 3.696 1.00 69.19 129 ASN A O 1
ATOM 1001 N N . LEU A 1 130 ? -29.199 9.612 5.668 1.00 73.94 130 LEU A N 1
ATOM 1002 C CA . LEU A 1 130 ? -28.958 8.169 5.666 1.00 73.94 130 LEU A CA 1
ATOM 1003 C C . LEU A 1 130 ? -30.173 7.404 6.205 1.00 73.94 130 LEU A C 1
ATOM 1005 O O . LEU A 1 130 ? -30.898 7.890 7.070 1.00 73.94 130 LEU A O 1
ATOM 1009 N N . SER A 1 131 ? -30.365 6.172 5.725 1.00 82.50 131 SER A N 1
ATOM 1010 C CA . SER A 1 131 ? -31.390 5.280 6.275 1.00 82.50 131 SER A CA 1
ATOM 1011 C C . SER A 1 131 ? -31.107 4.980 7.748 1.00 82.50 131 SER A C 1
ATOM 1013 O O . SER A 1 131 ? -30.007 4.563 8.110 1.00 82.50 131 SER A O 1
ATOM 1015 N N . ALA A 1 132 ? -32.123 5.171 8.587 1.00 85.44 132 ALA A N 1
ATOM 1016 C CA . ALA A 1 132 ? -32.050 4.950 10.027 1.00 85.44 132 ALA A CA 1
ATOM 1017 C C . ALA A 1 132 ? -32.630 3.596 10.471 1.00 85.44 132 ALA A C 1
ATOM 1019 O O . ALA A 1 132 ? -32.591 3.296 11.659 1.00 85.44 132 ALA A O 1
ATOM 1020 N N . LEU A 1 133 ? -33.177 2.788 9.551 1.00 86.62 133 LEU A N 1
ATOM 1021 C CA . LEU A 1 133 ? -33.921 1.569 9.897 1.00 86.62 133 LEU A CA 1
ATOM 1022 C C . LEU A 1 133 ? -33.043 0.550 10.637 1.00 86.62 133 LEU A C 1
ATOM 1024 O O . LEU A 1 133 ? -33.292 0.268 11.802 1.00 86.62 133 LEU A O 1
ATOM 1028 N N . ALA A 1 134 ? -31.942 0.113 10.018 1.00 83.19 134 ALA A N 1
ATOM 1029 C CA . ALA A 1 134 ? -31.027 -0.859 10.624 1.00 83.19 134 ALA A CA 1
ATOM 1030 C C . ALA A 1 134 ? -30.393 -0.361 11.939 1.00 83.19 134 ALA A C 1
ATOM 1032 O O . ALA A 1 134 ? -30.099 -1.153 12.832 1.00 83.19 134 ALA A O 1
ATOM 1033 N N . LEU A 1 135 ? -30.189 0.956 12.071 1.00 85.44 135 LEU A N 1
ATOM 1034 C CA . LEU A 1 135 ? -29.676 1.560 13.303 1.00 85.44 135 LEU A CA 1
ATOM 1035 C C . LEU A 1 135 ? -30.717 1.557 14.417 1.00 85.44 135 LEU A C 1
ATOM 1037 O O . LEU A 1 135 ? -30.366 1.345 15.573 1.00 85.44 135 LEU A O 1
ATOM 1041 N N . CYS A 1 136 ? -31.981 1.787 14.070 1.00 89.81 136 CYS A N 1
ATOM 1042 C CA . CYS A 1 136 ? -33.093 1.708 15.003 1.00 89.81 136 CYS A CA 1
ATOM 1043 C C . CYS A 1 136 ? -33.266 0.275 15.511 1.00 89.81 136 CYS A C 1
ATOM 1045 O O . CYS A 1 136 ? -33.303 0.071 16.719 1.00 89.81 136 CYS A O 1
ATOM 1047 N N . ASP A 1 137 ? -33.261 -0.715 14.616 1.00 86.81 137 ASP A N 1
ATOM 1048 C CA . ASP A 1 137 ? -33.371 -2.128 14.995 1.00 86.81 137 ASP A CA 1
ATOM 1049 C C . ASP A 1 137 ? -32.210 -2.549 15.907 1.00 86.81 137 ASP A C 1
ATOM 1051 O O . ASP A 1 137 ? -32.412 -3.166 16.952 1.00 86.81 137 ASP A O 1
ATOM 1055 N N . ASN A 1 138 ? -30.978 -2.152 15.565 1.00 87.56 138 ASN A N 1
ATOM 1056 C CA . ASN A 1 138 ? -29.817 -2.420 16.409 1.00 87.56 138 ASN A CA 1
ATOM 1057 C C . ASN A 1 138 ? -29.917 -1.738 17.779 1.00 87.56 138 ASN A C 1
ATOM 1059 O O . ASN A 1 138 ? -29.592 -2.362 18.786 1.00 87.56 138 ASN A O 1
ATOM 1063 N N . PHE A 1 139 ? -30.380 -0.488 17.829 1.00 91.81 139 PHE A N 1
ATOM 1064 C CA . PHE A 1 139 ? -30.595 0.222 19.084 1.00 91.81 139 PHE A CA 1
ATOM 1065 C C . PHE A 1 139 ? -31.592 -0.520 19.983 1.00 91.81 139 PHE A C 1
ATOM 1067 O O . PHE A 1 139 ? -31.287 -0.745 21.151 1.00 91.81 139 PHE A O 1
ATOM 1074 N N . LEU A 1 140 ? -32.731 -0.961 19.443 1.00 91.25 140 LEU A N 1
ATOM 1075 C CA . LEU A 1 140 ? -33.753 -1.698 20.196 1.00 91.25 140 LEU A CA 1
ATOM 1076 C C . LEU A 1 140 ? -33.228 -3.046 20.712 1.00 91.25 140 LEU A C 1
ATOM 1078 O O . LEU A 1 140 ? -33.410 -3.367 21.883 1.00 91.25 140 LEU A O 1
ATOM 1082 N N . LEU A 1 141 ? -32.466 -3.782 19.899 1.00 89.31 141 LEU A N 1
ATOM 1083 C CA . LEU A 1 141 ? -31.799 -5.010 20.351 1.00 89.31 141 LEU A CA 1
ATOM 1084 C C . LEU A 1 141 ? -30.827 -4.751 21.515 1.00 89.31 141 LEU A C 1
ATOM 1086 O O . LEU A 1 141 ? -30.716 -5.562 22.436 1.00 89.31 141 LEU A O 1
ATOM 1090 N N . GLN A 1 142 ? -30.114 -3.620 21.498 1.00 90.75 142 GLN A N 1
ATOM 1091 C CA . GLN A 1 142 ? -29.226 -3.234 22.599 1.00 90.75 142 GLN A CA 1
ATOM 1092 C C . GLN A 1 142 ? -30.003 -2.769 23.839 1.00 90.75 142 GLN A C 1
ATOM 1094 O O . GLN A 1 142 ? -29.525 -3.001 24.951 1.00 90.75 142 GLN A O 1
ATOM 1099 N N . VAL A 1 143 ? -31.190 -2.167 23.681 1.00 94.38 143 VAL A N 1
ATOM 1100 C CA . VAL A 1 143 ? -32.115 -1.872 24.791 1.00 94.38 143 VAL A CA 1
ATOM 1101 C C . VAL A 1 143 ? -32.495 -3.171 25.500 1.00 94.38 143 VAL A C 1
ATOM 1103 O O . VAL A 1 143 ? -32.184 -3.316 26.680 1.00 94.38 143 VAL A O 1
ATOM 1106 N N . GLU A 1 144 ? -33.048 -4.142 24.770 1.00 92.06 144 GLU A N 1
ATOM 1107 C CA . GLU A 1 144 ? -33.467 -5.438 25.327 1.00 92.06 144 GLU A CA 1
ATOM 1108 C C . GLU A 1 144 ? -32.301 -6.193 25.975 1.00 92.06 144 GLU A C 1
ATOM 1110 O O . GLU A 1 144 ? -32.423 -6.752 27.066 1.00 92.06 144 GLU A O 1
ATOM 1115 N N . SER A 1 145 ? -31.135 -6.202 25.320 1.00 91.94 145 SER A N 1
ATOM 1116 C CA . SER A 1 145 ? -29.943 -6.853 25.865 1.00 91.94 145 SER A CA 1
ATOM 1117 C C . SER A 1 145 ? -29.450 -6.187 27.149 1.00 91.94 145 SER A C 1
ATOM 1119 O O . SER A 1 145 ? -28.932 -6.885 28.022 1.00 91.94 145 SER A O 1
ATOM 1121 N N . THR A 1 146 ? -29.550 -4.860 27.257 1.00 94.12 146 THR A N 1
ATOM 1122 C CA . THR A 1 146 ? -29.117 -4.124 28.453 1.00 94.12 146 THR A CA 1
ATOM 1123 C C . THR A 1 146 ? -30.119 -4.310 29.588 1.00 94.12 146 THR A C 1
ATOM 1125 O O . THR A 1 146 ? -29.711 -4.519 30.726 1.00 94.12 146 THR A O 1
ATOM 1128 N N . GLU A 1 147 ? -31.417 -4.290 29.284 1.00 95.31 147 GLU A N 1
ATOM 1129 C CA . GLU A 1 147 ? -32.490 -4.527 30.252 1.00 95.31 147 GLU A CA 1
ATOM 1130 C C . GLU A 1 147 ? -32.408 -5.933 30.853 1.00 95.31 147 GLU A C 1
ATOM 1132 O O . GLU A 1 147 ? -32.438 -6.085 32.077 1.00 95.31 147 GLU A O 1
ATOM 1137 N N . ARG A 1 148 ? -32.206 -6.952 30.006 1.00 94.69 148 ARG A N 1
ATOM 1138 C CA . ARG A 1 148 ? -31.998 -8.338 30.444 1.00 94.69 148 ARG A CA 1
ATOM 1139 C C . ARG A 1 148 ? -30.796 -8.454 31.381 1.00 94.69 148 ARG A C 1
ATOM 1141 O O . ARG A 1 148 ? -30.933 -8.988 32.474 1.00 94.69 148 ARG A O 1
ATOM 1148 N N . TYR A 1 149 ? -29.652 -7.897 30.983 1.00 93.38 149 TYR A N 1
ATOM 1149 C CA . TYR A 1 149 ? -28.423 -7.951 31.778 1.00 93.38 149 TYR A CA 1
ATOM 1150 C C . TYR A 1 149 ? -28.583 -7.278 33.154 1.00 93.38 149 TYR A C 1
ATOM 1152 O O . TYR A 1 149 ? -28.219 -7.847 34.182 1.00 93.38 149 TYR A O 1
ATOM 1160 N N . LEU A 1 150 ? -29.160 -6.072 33.201 1.00 95.62 150 LEU A N 1
ATOM 1161 C CA . LEU A 1 150 ? -29.401 -5.366 34.466 1.00 95.62 150 LEU A CA 1
ATOM 1162 C C . LEU A 1 150 ? -30.369 -6.132 35.377 1.00 95.62 150 LEU A C 1
ATOM 1164 O O . LEU A 1 150 ? -30.149 -6.199 36.583 1.00 95.62 150 LEU A O 1
ATOM 1168 N N . SER A 1 151 ? -31.398 -6.751 34.795 1.00 93.75 151 SER A N 1
ATOM 1169 C CA . SER A 1 151 ? -32.362 -7.568 35.535 1.00 93.75 151 SER A CA 1
ATOM 1170 C C . SER A 1 151 ? -31.731 -8.837 36.118 1.00 93.75 151 SER A C 1
ATOM 1172 O O . SER A 1 151 ? -31.966 -9.147 37.282 1.00 93.75 151 SER A O 1
ATOM 1174 N N . GLU A 1 152 ? -30.902 -9.545 35.343 1.00 94.12 152 GLU A N 1
ATOM 1175 C CA . GLU A 1 152 ? -30.204 -10.769 35.776 1.00 94.12 152 GLU A CA 1
ATOM 1176 C C . GLU A 1 152 ? -29.205 -10.498 36.912 1.00 94.12 152 GLU A C 1
ATOM 1178 O O . GLU A 1 152 ? -29.130 -11.268 37.866 1.00 94.12 152 GLU A O 1
ATOM 1183 N N . THR A 1 153 ? -28.485 -9.376 36.837 1.00 92.88 153 THR A N 1
ATOM 1184 C CA . THR A 1 153 ? -27.505 -8.935 37.853 1.00 92.88 153 THR A CA 1
ATOM 1185 C C . THR A 1 153 ? -28.131 -8.205 39.052 1.00 92.88 153 THR A C 1
ATOM 1187 O O . THR A 1 153 ? -27.448 -7.904 40.031 1.00 92.88 153 THR A O 1
ATOM 1190 N N . GLY A 1 154 ? -29.427 -7.872 38.999 1.00 93.12 154 GLY A N 1
ATOM 1191 C CA . GLY A 1 154 ? -30.112 -7.096 40.040 1.00 93.12 154 GLY A CA 1
ATOM 1192 C C . GLY A 1 154 ? -29.609 -5.653 40.195 1.00 93.12 154 GLY A C 1
ATOM 1193 O O . GLY A 1 154 ? -29.772 -5.050 41.259 1.00 93.12 154 GLY A O 1
ATOM 1194 N N . LEU A 1 155 ? -28.978 -5.086 39.162 1.00 93.81 155 LEU A N 1
ATOM 1195 C CA . LEU A 1 155 ? -28.425 -3.732 39.190 1.00 93.81 155 LEU A CA 1
ATOM 1196 C C . LEU A 1 155 ? -29.443 -2.692 38.694 1.00 93.81 155 LEU A C 1
ATOM 1198 O O . LEU A 1 155 ? -30.100 -2.905 37.674 1.00 93.81 155 LEU A O 1
ATOM 1202 N N . PRO A 1 156 ? -29.567 -1.527 39.361 1.00 93.06 156 PRO A N 1
ATOM 1203 C CA . PRO A 1 156 ? -30.521 -0.511 38.940 1.00 93.06 156 PRO A CA 1
ATOM 1204 C C . PRO A 1 156 ? -30.058 0.192 37.650 1.00 93.06 156 PRO A C 1
ATOM 1206 O O . PRO A 1 156 ? -28.888 0.583 37.553 1.00 93.06 156 PRO A O 1
ATOM 1209 N N . PRO A 1 157 ? -30.960 0.426 36.676 1.00 93.75 157 PRO A N 1
ATOM 1210 C CA . PRO A 1 157 ? -30.664 1.292 35.545 1.00 93.75 157 PRO A CA 1
ATOM 1211 C C . PRO A 1 157 ? -30.502 2.738 36.017 1.00 93.75 157 PRO A C 1
ATOM 1213 O O . PRO A 1 157 ? -31.221 3.224 36.891 1.00 93.75 157 PRO A O 1
ATOM 1216 N N . GLU A 1 158 ? -29.586 3.467 35.395 1.00 91.75 158 GLU A N 1
ATOM 1217 C CA . GLU A 1 158 ? -29.457 4.901 35.630 1.00 91.75 158 GLU A CA 1
ATOM 1218 C C . GLU A 1 158 ? -30.642 5.690 35.041 1.00 91.75 158 GLU A C 1
ATOM 1220 O O . GLU A 1 158 ? -31.389 5.191 34.200 1.00 91.75 158 GLU A O 1
ATOM 1225 N N . GLN A 1 159 ? -30.775 6.965 35.418 1.00 91.50 159 GLN A N 1
ATOM 1226 C CA . GLN A 1 159 ? -31.924 7.809 35.056 1.00 91.50 159 GLN A CA 1
ATOM 1227 C C . GLN A 1 159 ? -32.255 7.814 33.551 1.00 91.50 159 GLN A C 1
ATOM 1229 O O . GLN A 1 159 ? -33.424 7.701 33.174 1.00 91.50 159 GLN A O 1
ATOM 1234 N N . PHE A 1 160 ? -31.241 7.941 32.687 1.00 94.25 160 PHE A N 1
ATOM 1235 C CA . PHE A 1 160 ? -31.439 7.916 31.235 1.00 94.25 160 PHE A CA 1
ATOM 1236 C C . PHE A 1 160 ? -31.941 6.545 30.770 1.00 94.25 160 PHE A C 1
ATOM 1238 O O . PHE A 1 160 ? -32.980 6.465 30.122 1.00 94.25 160 PHE A O 1
ATOM 1245 N N . THR A 1 161 ? -31.235 5.475 31.137 1.00 94.81 161 THR A N 1
ATOM 1246 C CA . THR A 1 161 ? -31.551 4.095 30.745 1.00 94.81 161 THR A CA 1
ATOM 1247 C C . THR A 1 161 ? -32.936 3.675 31.230 1.00 94.81 161 THR A C 1
ATOM 1249 O O . THR A 1 161 ? -33.719 3.139 30.455 1.00 94.81 161 THR A O 1
ATOM 1252 N N . SER A 1 162 ? -33.285 4.009 32.475 1.00 94.94 162 SER A N 1
ATOM 1253 C CA . SER A 1 162 ? -34.613 3.761 33.043 1.00 94.94 162 SER A CA 1
ATOM 1254 C C . SER A 1 162 ? -35.718 4.463 32.246 1.00 94.94 162 SER A C 1
ATOM 1256 O O . SER A 1 162 ? -36.755 3.864 31.960 1.00 94.94 162 SER A O 1
ATOM 1258 N N . SER A 1 163 ? -35.477 5.710 31.825 1.00 95.12 163 SER A N 1
ATOM 1259 C CA . SER A 1 163 ? -36.420 6.448 30.979 1.00 95.12 163 SER A CA 1
ATOM 1260 C C . SER A 1 163 ? -36.553 5.804 29.597 1.00 95.12 163 SER A C 1
ATOM 1262 O O . SER A 1 163 ? -37.661 5.677 29.092 1.00 95.12 163 SER A O 1
ATOM 1264 N N . VAL A 1 164 ? -35.447 5.347 29.000 1.00 95.25 164 VAL A N 1
ATOM 1265 C CA . VAL A 1 164 ? -35.471 4.637 27.712 1.00 95.25 164 VAL A CA 1
ATOM 1266 C C . VAL A 1 164 ? -36.267 3.338 27.811 1.00 95.25 164 VAL A C 1
ATOM 1268 O O . VAL A 1 164 ? -37.125 3.120 26.966 1.00 95.25 164 VAL A O 1
ATOM 1271 N N . PHE A 1 165 ? -36.049 2.508 28.835 1.00 95.38 165 PHE A N 1
ATOM 1272 C CA . PHE A 1 165 ? -36.794 1.253 29.014 1.00 95.38 165 PHE A CA 1
ATOM 1273 C C . PHE A 1 165 ? -38.297 1.498 29.122 1.00 95.38 165 PHE A C 1
ATOM 1275 O O . PHE A 1 165 ? -39.083 0.877 28.410 1.00 95.38 165 PHE A O 1
ATOM 1282 N N . LYS A 1 166 ? -38.692 2.479 29.942 1.00 94.19 166 LYS A N 1
ATOM 1283 C CA . LYS A 1 166 ? -40.097 2.857 30.109 1.00 94.19 166 LYS A CA 1
ATOM 1284 C C . LYS A 1 166 ? -40.739 3.291 28.790 1.00 94.19 166 LYS A C 1
ATOM 1286 O O . LYS A 1 166 ? -41.831 2.837 28.465 1.00 94.19 166 LYS A O 1
ATOM 1291 N N . GLU A 1 167 ? -40.082 4.180 28.050 1.00 94.12 167 GLU A N 1
ATOM 1292 C CA . GLU A 1 167 ? -40.642 4.713 26.809 1.00 94.12 167 GLU A CA 1
ATOM 1293 C C . GLU A 1 167 ? -40.651 3.657 25.695 1.00 94.12 167 GLU A C 1
ATOM 1295 O O . GLU A 1 167 ? -41.668 3.495 25.025 1.00 94.12 167 GLU A O 1
ATOM 1300 N N . MET A 1 168 ? -39.562 2.895 25.519 1.00 93.19 168 MET A N 1
ATOM 1301 C CA . MET A 1 168 ? -39.475 1.859 24.481 1.00 93.19 168 MET A CA 1
ATOM 1302 C C . MET A 1 168 ? -40.453 0.708 24.734 1.00 93.19 168 MET A C 1
ATOM 1304 O O . MET A 1 168 ? -41.072 0.236 23.786 1.00 93.19 168 MET A O 1
ATOM 1308 N N . GLY A 1 169 ? -40.669 0.315 25.994 1.00 88.25 169 GLY A N 1
ATOM 1309 C CA . GLY A 1 169 ? -41.659 -0.704 26.360 1.00 88.25 169 GLY A CA 1
ATOM 1310 C C . GLY A 1 169 ? -43.118 -0.279 26.138 1.00 88.25 169 GLY A C 1
ATOM 1311 O O . GLY A 1 169 ? -44.006 -1.125 26.149 1.00 88.25 169 GLY A O 1
ATOM 1312 N N . SER A 1 170 ? -43.375 1.016 25.921 1.00 88.81 170 SER A N 1
ATOM 1313 C CA . SER A 1 170 ? -44.716 1.564 25.659 1.00 88.81 170 SER A CA 1
ATOM 1314 C C . SER A 1 170 ? -45.021 1.805 24.173 1.00 88.81 170 SER A C 1
ATOM 1316 O O . SER A 1 170 ? -46.112 2.264 23.837 1.00 88.81 170 SER A O 1
ATOM 1318 N N . LEU A 1 171 ? -44.070 1.526 23.275 1.00 88.69 171 LEU A N 1
ATOM 1319 C CA . LEU A 1 171 ? -44.220 1.784 21.843 1.00 88.69 171 LEU A CA 1
ATOM 1320 C C . LEU A 1 171 ? -44.963 0.653 21.122 1.00 88.69 171 LEU A C 1
ATOM 1322 O O . LEU A 1 171 ? -44.499 -0.481 21.098 1.00 88.69 171 LEU A O 1
ATOM 1326 N N . GLU A 1 172 ? -46.057 0.992 20.436 1.00 79.00 172 GLU A N 1
ATOM 1327 C CA . GLU A 1 172 ? -46.761 0.065 19.532 1.00 79.00 172 GLU A CA 1
ATOM 1328 C C . GLU A 1 172 ? -45.986 -0.175 18.223 1.00 79.00 172 GLU A C 1
ATOM 1330 O O . GLU A 1 172 ? -45.887 -1.303 17.748 1.00 79.00 172 GLU A O 1
ATOM 1335 N N . GLU A 1 173 ? -45.396 0.882 17.645 1.00 83.50 173 GLU A N 1
ATOM 1336 C CA . GLU A 1 173 ? -44.572 0.808 16.431 1.00 83.50 173 GLU A CA 1
ATOM 1337 C C . GLU A 1 173 ? -43.255 1.582 16.597 1.00 83.50 173 GLU A C 1
ATOM 1339 O O . GLU A 1 173 ? -43.221 2.819 16.629 1.00 83.50 173 GLU A O 1
ATOM 1344 N N . ALA A 1 174 ? -42.133 0.862 16.619 1.00 85.06 174 ALA A N 1
ATOM 1345 C CA . ALA A 1 174 ? -40.802 1.431 16.828 1.00 85.06 174 ALA A CA 1
ATOM 1346 C C . ALA A 1 174 ? -40.158 1.972 15.533 1.00 85.06 174 ALA A C 1
ATOM 1348 O O . ALA A 1 174 ? -39.060 1.587 15.137 1.00 85.06 174 ALA A O 1
ATOM 1349 N N . LYS A 1 175 ? -40.842 2.898 14.846 1.00 90.19 175 LYS A N 1
ATOM 1350 C CA . LYS A 1 175 ? -40.288 3.560 13.648 1.00 90.19 175 LYS A CA 1
ATOM 1351 C C . LYS A 1 175 ? -39.124 4.497 14.024 1.00 90.19 175 LYS A C 1
ATOM 1353 O O . LYS A 1 175 ? -39.267 5.251 14.992 1.00 90.19 175 LYS A O 1
ATOM 1358 N N . PRO A 1 176 ? -38.044 4.594 13.215 1.00 91.12 176 PRO A N 1
ATOM 1359 C CA . PRO A 1 176 ? -36.861 5.402 13.551 1.00 91.12 176 PRO A CA 1
ATOM 1360 C C . PRO A 1 176 ? -37.171 6.861 13.910 1.00 91.12 176 PRO A C 1
ATOM 1362 O O . PRO A 1 176 ? -36.617 7.407 14.861 1.00 91.12 176 PRO A O 1
ATOM 1365 N N . GLY A 1 177 ? -38.102 7.491 13.183 1.00 89.00 177 GLY A N 1
ATOM 1366 C CA . GLY A 1 177 ? -38.528 8.869 13.445 1.00 89.00 177 GLY A CA 1
ATOM 1367 C C . GLY A 1 177 ? -39.246 9.052 14.786 1.00 89.00 177 GLY A C 1
ATOM 1368 O O . GLY A 1 177 ? -39.054 10.070 15.450 1.00 89.00 177 GLY A O 1
ATOM 1369 N N . THR A 1 178 ? -40.054 8.071 15.196 1.00 91.69 178 THR A N 1
ATOM 1370 C CA . THR A 1 178 ? -40.757 8.078 16.488 1.00 91.69 178 THR A CA 1
ATOM 1371 C C . THR A 1 178 ? -39.767 7.873 17.627 1.00 91.69 178 THR A C 1
ATOM 1373 O O . THR A 1 178 ? -39.737 8.676 18.558 1.00 91.69 178 THR A O 1
ATOM 1376 N N . VAL A 1 179 ? -38.894 6.870 17.498 1.00 93.88 179 VAL A N 1
ATOM 1377 C CA . VAL A 1 179 ? -37.857 6.557 18.488 1.00 93.88 179 VAL A CA 1
ATOM 1378 C C . VAL A 1 179 ? -36.928 7.758 18.694 1.00 93.88 179 VAL A C 1
ATOM 1380 O O . VAL A 1 179 ? -36.753 8.221 19.819 1.00 93.88 179 VAL A O 1
ATOM 1383 N N . ALA A 1 180 ? -36.414 8.367 17.621 1.00 92.69 180 ALA A N 1
ATOM 1384 C CA . ALA A 1 180 ? -35.548 9.545 17.725 1.00 92.69 180 ALA A CA 1
ATOM 1385 C C . ALA A 1 180 ? -36.238 10.759 18.377 1.00 92.69 180 ALA A C 1
ATOM 1387 O O . ALA A 1 180 ? -35.593 11.527 19.095 1.00 92.69 180 ALA A O 1
ATOM 1388 N N . ARG A 1 181 ? -37.548 10.947 18.154 1.00 91.50 181 ARG A N 1
ATOM 1389 C CA . ARG A 1 181 ? -38.321 12.042 18.765 1.00 91.50 181 ARG A CA 1
ATOM 1390 C C . ARG A 1 181 ? -38.414 11.898 20.284 1.00 91.50 181 ARG A C 1
ATOM 1392 O O . ARG A 1 181 ? -38.356 12.909 20.976 1.00 91.50 181 ARG A O 1
ATOM 1399 N N . ILE A 1 182 ? -38.531 10.668 20.775 1.00 93.50 182 ILE A N 1
ATOM 1400 C CA . ILE A 1 182 ? -38.574 10.347 22.206 1.00 93.50 182 ILE A CA 1
ATOM 1401 C C . ILE A 1 182 ? -37.179 10.456 22.828 1.00 93.50 182 ILE A C 1
ATOM 1403 O O . ILE A 1 182 ? -37.023 11.034 23.899 1.00 93.50 182 ILE A O 1
ATOM 1407 N N . LEU A 1 183 ? -36.144 9.963 22.141 1.00 94.06 183 LEU A N 1
ATOM 1408 C CA . LEU A 1 183 ? -34.771 9.971 22.656 1.00 94.06 183 LEU A CA 1
ATOM 1409 C C . LEU A 1 183 ? -34.176 11.378 22.786 1.00 94.06 183 LEU A C 1
ATOM 1411 O O . LEU A 1 183 ? -33.405 11.628 23.710 1.00 94.06 183 LEU A O 1
ATOM 1415 N N . LEU A 1 184 ? -34.526 12.306 21.891 1.00 91.69 184 LEU A N 1
ATOM 1416 C CA . LEU A 1 184 ? -33.984 13.669 21.886 1.00 91.69 184 LEU A CA 1
ATOM 1417 C C . LEU A 1 184 ? -34.123 14.401 23.243 1.00 91.69 184 LEU A C 1
ATOM 1419 O O . LEU A 1 184 ? -33.097 14.811 23.791 1.00 91.69 184 LEU A O 1
ATOM 1423 N N . PRO A 1 185 ? -35.329 14.562 23.826 1.00 92.19 185 PRO A N 1
ATOM 1424 C CA . PRO A 1 185 ? -35.476 15.222 25.123 1.00 92.19 185 PRO A CA 1
ATOM 1425 C C . PRO A 1 185 ? -34.814 14.447 26.272 1.00 92.19 185 PRO A C 1
ATOM 1427 O O . PRO A 1 185 ? -34.394 15.067 27.249 1.00 92.19 185 PRO A O 1
ATOM 1430 N N . LEU A 1 186 ? -34.689 13.117 26.167 1.00 93.38 186 LEU A N 1
ATOM 1431 C CA . LEU A 1 186 ? -33.995 12.298 27.166 1.00 93.38 186 LEU A CA 1
ATOM 1432 C C . LEU A 1 186 ? -32.480 12.540 27.145 1.00 93.38 186 LEU A C 1
ATOM 1434 O O . LEU A 1 186 ? -31.867 12.666 28.203 1.00 93.38 186 LEU A O 1
ATOM 1438 N N . LEU A 1 187 ? -31.880 12.661 25.956 1.00 91.50 187 LEU A N 1
ATOM 1439 C CA . LEU A 1 187 ? -30.458 12.975 25.789 1.00 91.50 187 LEU A CA 1
ATOM 1440 C C . LEU A 1 187 ? -30.124 14.381 26.303 1.00 91.50 187 LEU A C 1
ATOM 1442 O O . LEU A 1 187 ? -29.139 14.554 27.019 1.00 91.50 187 LEU A O 1
ATOM 1446 N N . GLN A 1 188 ? -30.972 15.371 26.007 1.00 86.56 188 GLN A N 1
ATOM 1447 C CA . GLN A 1 188 ? -30.771 16.765 26.426 1.00 86.56 188 GLN A CA 1
ATOM 1448 C C . GLN A 1 188 ? -30.866 16.972 27.945 1.00 86.56 188 GLN A C 1
ATOM 1450 O O . GLN A 1 188 ? -30.225 17.871 28.481 1.00 86.56 188 GLN A O 1
ATOM 1455 N N . LYS A 1 189 ? -31.657 16.149 28.643 1.00 85.12 189 LYS A N 1
ATOM 1456 C CA . LYS A 1 189 ? -31.808 16.189 30.109 1.00 85.12 189 LYS A CA 1
ATOM 1457 C C . LYS A 1 189 ? -30.866 15.226 30.837 1.00 85.12 189 LYS A C 1
ATOM 1459 O O . LYS A 1 189 ? -30.957 15.097 32.057 1.00 85.12 189 LYS A O 1
ATOM 1464 N N . SER A 1 190 ? -30.014 14.507 30.107 1.00 78.25 190 SER A N 1
ATOM 1465 C CA . SER A 1 190 ? -29.206 13.442 30.692 1.00 78.25 190 SER A CA 1
ATOM 1466 C C . SER A 1 190 ? -28.088 13.994 31.580 1.00 78.25 190 SER A C 1
ATOM 1468 O O . SER A 1 190 ? -27.368 14.920 31.214 1.00 78.25 190 SER A O 1
ATOM 1470 N N . ILE A 1 191 ? -27.942 13.393 32.761 1.00 79.25 191 ILE A N 1
ATOM 1471 C CA . ILE A 1 191 ? -26.814 13.611 33.668 1.00 79.25 191 ILE A CA 1
ATOM 1472 C C . ILE A 1 191 ? -25.904 12.389 33.566 1.00 79.25 191 ILE A C 1
ATOM 1474 O O . ILE A 1 191 ? -26.380 11.248 33.530 1.00 79.25 191 ILE A O 1
ATOM 1478 N N . HIS A 1 192 ? -24.595 12.621 33.490 1.00 79.12 192 HIS A N 1
ATOM 1479 C CA . HIS A 1 192 ? -23.615 11.544 33.429 1.00 79.12 192 HIS A CA 1
ATOM 1480 C C . HIS A 1 192 ? -23.391 10.941 34.825 1.00 79.12 192 HIS A C 1
ATOM 1482 O O . HIS A 1 192 ? -23.156 11.693 35.773 1.00 79.12 192 HIS A O 1
ATOM 1488 N N . PRO A 1 193 ? -23.438 9.604 34.971 1.00 82.38 193 PRO A N 1
ATOM 1489 C CA . PRO A 1 193 ? -23.121 8.946 36.231 1.00 82.38 193 PRO A CA 1
ATOM 1490 C C . PRO A 1 193 ? -21.633 9.138 36.565 1.00 82.38 193 PRO A C 1
ATOM 1492 O O . PRO A 1 193 ? -20.830 9.412 35.667 1.00 82.38 193 PRO A O 1
ATOM 1495 N N . PRO A 1 194 ? -21.224 8.965 37.831 1.00 83.62 194 PRO A N 1
ATOM 1496 C CA . PRO A 1 194 ? -19.807 8.926 38.165 1.00 83.62 194 PRO A CA 1
ATOM 1497 C C . PRO A 1 194 ? -19.096 7.774 37.425 1.00 83.62 194 PRO A C 1
ATOM 1499 O O . PRO A 1 194 ? -19.733 6.762 37.114 1.00 83.62 194 PRO A O 1
ATOM 1502 N N . PRO A 1 195 ? -17.784 7.898 37.152 1.00 88.56 195 PRO A N 1
ATOM 1503 C CA . PRO A 1 195 ? -17.006 6.798 36.600 1.00 88.56 195 PRO A CA 1
ATOM 1504 C C . PRO A 1 195 ? -17.054 5.546 37.498 1.00 88.56 195 PRO A C 1
ATOM 1506 O O . PRO A 1 195 ? -17.108 5.683 38.727 1.00 88.56 195 PRO A O 1
ATOM 1509 N N . PRO A 1 196 ? -17.005 4.337 36.908 1.00 90.06 196 PRO A N 1
ATOM 1510 C CA . PRO A 1 196 ? -16.951 3.081 37.648 1.00 90.06 196 PRO A CA 1
ATOM 1511 C C . PRO A 1 196 ? -15.681 2.968 38.505 1.00 90.06 196 PRO A C 1
ATOM 1513 O O . PRO A 1 196 ? -14.676 3.646 38.264 1.00 90.06 196 PRO A O 1
ATOM 1516 N N . ARG A 1 197 ? -15.735 2.094 39.517 1.00 88.62 197 ARG A N 1
ATOM 1517 C CA . ARG A 1 197 ? -14.649 1.830 40.476 1.00 88.62 197 ARG A CA 1
ATOM 1518 C C . ARG A 1 197 ? -14.189 0.371 40.347 1.00 88.62 197 ARG A C 1
ATOM 1520 O O . ARG A 1 197 ? -14.484 -0.421 41.242 1.00 88.62 197 ARG A O 1
ATOM 1527 N N . PRO A 1 198 ? -13.481 0.021 39.261 1.00 86.06 198 PRO A N 1
ATOM 1528 C CA . PRO A 1 198 ? -13.058 -1.353 39.022 1.00 86.06 198 PRO A CA 1
ATOM 1529 C C . PRO A 1 198 ? -12.131 -1.888 40.118 1.00 86.06 198 PRO A C 1
ATOM 1531 O O . PRO A 1 198 ? -11.437 -1.135 40.810 1.00 86.06 198 PRO A O 1
ATOM 1534 N N . LYS A 1 199 ? -12.067 -3.217 40.234 1.00 86.25 199 LYS A N 1
ATOM 1535 C CA . LYS A 1 199 ? -11.088 -3.917 41.082 1.00 86.25 199 LYS A CA 1
ATOM 1536 C C . LYS A 1 199 ? -9.674 -3.830 40.480 1.00 86.25 199 LYS A C 1
ATOM 1538 O O . LYS A 1 199 ? -9.493 -3.697 39.271 1.00 86.25 199 LYS A O 1
ATOM 1543 N N . THR A 1 200 ? -8.638 -3.993 41.310 1.00 82.00 200 THR A N 1
ATOM 1544 C CA . THR A 1 200 ? -7.231 -4.079 40.848 1.00 82.00 200 THR A CA 1
ATOM 1545 C C . THR A 1 200 ? -6.944 -5.300 39.976 1.00 82.00 200 THR A C 1
ATOM 1547 O O . THR A 1 200 ? -5.900 -5.362 39.335 1.00 82.00 200 THR A O 1
ATOM 1550 N N . THR A 1 201 ? -7.853 -6.275 39.953 1.00 83.62 201 THR A N 1
ATOM 1551 C CA . THR A 1 201 ? -7.773 -7.479 39.122 1.00 83.62 201 THR A CA 1
ATOM 1552 C C . THR A 1 201 ? -8.052 -7.207 37.646 1.00 83.62 201 THR A C 1
ATOM 1554 O O . THR A 1 201 ? -7.747 -8.066 36.823 1.00 83.62 201 THR A O 1
ATOM 1557 N N . VAL A 1 202 ? -8.592 -6.033 37.294 1.00 88.31 202 VAL A N 1
ATOM 1558 C CA . VAL A 1 202 ? -8.886 -5.675 35.903 1.00 88.31 202 VAL A CA 1
ATOM 1559 C C . VAL A 1 202 ? -7.600 -5.583 35.092 1.00 88.31 202 VAL A C 1
ATOM 1561 O O . VAL A 1 202 ? -6.677 -4.830 35.420 1.00 88.31 202 VAL A O 1
ATOM 1564 N N . ARG A 1 203 ? -7.559 -6.326 33.985 1.00 86.81 203 ARG A N 1
ATOM 1565 C CA . ARG A 1 203 ? -6.440 -6.351 33.040 1.00 86.81 203 ARG A CA 1
ATOM 1566 C C . ARG A 1 203 ? -6.906 -5.929 31.654 1.00 86.81 203 ARG A C 1
ATOM 1568 O O . ARG A 1 203 ? -8.022 -6.229 31.244 1.00 86.81 203 ARG A O 1
ATOM 1575 N N . MET A 1 204 ? -6.041 -5.232 30.927 1.00 87.81 204 MET A N 1
ATOM 1576 C CA . MET A 1 204 ? -6.280 -4.864 29.533 1.00 87.81 204 MET A CA 1
ATOM 1577 C C . MET A 1 204 ? -5.668 -5.934 28.630 1.00 87.81 204 MET A C 1
ATOM 1579 O O . MET A 1 204 ? -4.515 -6.317 28.821 1.00 87.81 204 MET A O 1
ATOM 1583 N N . CYS A 1 205 ? -6.430 -6.411 27.650 1.00 87.94 205 CYS A N 1
ATOM 1584 C CA . CYS A 1 205 ? -5.926 -7.322 26.638 1.00 87.94 205 CYS A CA 1
ATOM 1585 C C . CYS A 1 205 ? -4.888 -6.604 25.775 1.00 87.94 205 CYS A C 1
ATOM 1587 O O . CYS A 1 205 ? -5.124 -5.517 25.240 1.00 87.94 205 CYS A O 1
ATOM 1589 N N . GLN A 1 206 ? -3.732 -7.237 25.645 1.00 85.94 206 GLN A N 1
ATOM 1590 C CA . GLN A 1 206 ? -2.600 -6.748 24.878 1.00 85.94 206 GLN A CA 1
ATOM 1591 C C . GLN A 1 206 ? -1.962 -7.935 24.174 1.00 85.94 206 GLN A C 1
ATOM 1593 O O . GLN A 1 206 ? -2.048 -9.066 24.640 1.00 85.94 206 GLN A O 1
ATOM 1598 N N . ALA A 1 207 ? -1.297 -7.688 23.060 1.00 87.00 207 ALA A N 1
ATOM 1599 C CA . ALA A 1 207 ? -0.452 -8.676 22.435 1.00 87.00 207 ALA A CA 1
ATOM 1600 C C . ALA A 1 207 ? 0.897 -8.080 22.034 1.00 87.00 207 ALA A C 1
ATOM 1602 O O . ALA A 1 207 ? 1.031 -6.888 21.737 1.00 87.00 207 ALA A O 1
ATOM 1603 N N . THR A 1 208 ? 1.889 -8.958 21.988 1.00 84.44 208 THR A N 1
ATOM 1604 C CA . THR A 1 208 ? 3.258 -8.668 21.586 1.00 84.44 208 THR A CA 1
ATOM 1605 C C . THR A 1 208 ? 3.616 -9.586 20.432 1.00 84.44 208 THR A C 1
ATOM 1607 O O . THR A 1 208 ? 3.566 -10.807 20.554 1.00 84.44 208 THR A O 1
ATOM 1610 N N . ILE A 1 209 ? 3.969 -8.995 19.290 1.00 86.62 209 ILE A N 1
ATOM 1611 C CA . ILE A 1 209 ? 4.452 -9.746 18.128 1.00 86.62 209 ILE A CA 1
ATOM 1612 C C . ILE A 1 209 ? 5.963 -9.921 18.277 1.00 86.62 209 ILE A C 1
ATOM 1614 O O . ILE A 1 209 ? 6.710 -8.931 18.229 1.00 86.62 209 ILE A O 1
ATOM 1618 N N . ASN A 1 210 ? 6.380 -11.176 18.432 1.00 83.19 210 ASN A N 1
ATOM 1619 C CA . ASN A 1 210 ? 7.775 -11.595 18.536 1.00 83.19 210 ASN A CA 1
ATOM 1620 C C . ASN A 1 210 ? 8.382 -11.778 17.137 1.00 83.19 210 ASN A C 1
ATOM 1622 O O . ASN A 1 210 ? 9.456 -11.252 16.854 1.00 83.19 210 ASN A O 1
ATOM 1626 N N . THR A 1 211 ? 7.658 -12.461 16.243 1.00 81.69 211 THR A N 1
ATOM 1627 C CA . THR A 1 211 ? 8.032 -12.670 14.834 1.00 81.69 211 THR A CA 1
ATOM 1628 C C . THR A 1 211 ? 6.827 -12.372 13.941 1.00 81.69 211 THR A C 1
ATOM 1630 O O . THR A 1 211 ? 5.732 -12.836 14.263 1.00 81.69 211 THR A O 1
ATOM 1633 N N . PRO A 1 212 ? 6.974 -11.636 12.826 1.00 74.88 212 PRO A N 1
ATOM 1634 C CA . PRO A 1 212 ? 8.204 -11.055 12.278 1.00 74.88 212 PRO A CA 1
ATOM 1635 C C . PRO A 1 212 ? 8.734 -9.888 13.123 1.00 74.88 212 PRO A C 1
ATOM 1637 O O . PRO A 1 212 ? 7.963 -9.112 13.694 1.00 74.88 212 PRO A O 1
ATOM 1640 N N . SER A 1 213 ? 10.062 -9.783 13.230 1.00 67.56 213 SER A N 1
ATOM 1641 C CA . SER A 1 213 ? 10.703 -8.695 13.971 1.00 67.56 213 SER A CA 1
ATOM 1642 C C . SER A 1 213 ? 10.440 -7.359 13.268 1.00 67.56 213 SER A C 1
ATOM 1644 O O . SER A 1 213 ? 10.311 -7.300 12.048 1.00 67.56 213 SER A O 1
ATOM 1646 N N . ALA A 1 214 ? 10.378 -6.257 14.022 1.00 55.47 214 ALA A N 1
ATOM 1647 C CA . ALA A 1 214 ? 10.277 -4.915 13.431 1.00 55.47 214 ALA A CA 1
ATOM 1648 C C . ALA A 1 214 ? 11.574 -4.453 12.747 1.00 55.47 214 ALA A C 1
ATOM 1650 O O . ALA A 1 214 ? 11.694 -3.272 12.434 1.00 55.47 214 ALA A O 1
ATOM 1651 N N . ASN A 1 215 ? 12.564 -5.336 12.584 1.00 54.34 215 ASN A N 1
ATOM 1652 C CA . ASN A 1 215 ? 13.865 -4.944 12.079 1.00 54.34 215 ASN A CA 1
ATOM 1653 C C . ASN A 1 215 ? 13.747 -4.639 10.581 1.00 54.34 215 ASN A C 1
ATOM 1655 O O . ASN A 1 215 ? 13.556 -5.531 9.757 1.00 54.34 215 ASN A O 1
ATOM 1659 N N . ILE A 1 216 ? 13.840 -3.349 10.264 1.00 51.50 216 ILE A N 1
ATOM 1660 C CA . ILE A 1 216 ? 13.638 -2.737 8.942 1.00 51.50 216 ILE A CA 1
ATOM 1661 C C . ILE A 1 216 ? 14.704 -3.230 7.936 1.00 51.50 216 ILE A C 1
ATOM 1663 O O . ILE A 1 216 ? 14.542 -3.112 6.730 1.00 51.50 216 ILE A O 1
ATOM 1667 N N . GLU A 1 217 ? 15.789 -3.851 8.393 1.00 45.00 217 GLU A N 1
ATOM 1668 C CA . GLU A 1 217 ? 16.922 -4.202 7.528 1.00 45.00 217 GLU A CA 1
ATOM 1669 C C . GLU A 1 217 ? 16.730 -5.490 6.708 1.00 45.00 217 GLU A C 1
ATOM 1671 O O . GLU A 1 217 ? 17.380 -5.661 5.676 1.00 45.00 217 GLU A O 1
ATOM 1676 N N . VAL A 1 218 ? 15.823 -6.396 7.103 1.00 53.66 218 VAL A N 1
ATOM 1677 C CA . VAL A 1 218 ? 15.642 -7.686 6.410 1.00 53.66 218 VAL A CA 1
ATOM 1678 C C . VAL A 1 218 ? 14.378 -7.664 5.557 1.00 53.66 218 VAL A C 1
ATOM 1680 O O . VAL A 1 218 ? 13.278 -7.959 6.022 1.00 53.66 218 VAL A O 1
ATOM 1683 N N . ALA A 1 219 ? 14.543 -7.338 4.275 1.00 60.12 219 ALA A N 1
ATOM 1684 C CA . ALA A 1 219 ? 13.447 -7.389 3.318 1.00 60.12 219 ALA A CA 1
ATOM 1685 C C . ALA A 1 219 ? 13.044 -8.841 2.991 1.00 60.12 219 ALA A C 1
ATOM 1687 O O . ALA A 1 219 ? 13.869 -9.634 2.522 1.00 60.12 219 ALA A O 1
ATOM 1688 N N . LEU A 1 220 ? 11.766 -9.185 3.178 1.00 64.25 220 LEU A N 1
ATOM 1689 C CA . LEU A 1 220 ? 11.213 -10.475 2.759 1.00 64.25 220 LEU A CA 1
ATOM 1690 C C . LEU A 1 220 ? 10.935 -10.452 1.249 1.00 64.25 220 LEU A C 1
ATOM 1692 O O . LEU A 1 220 ? 10.280 -9.555 0.727 1.00 64.25 220 LEU A O 1
ATOM 1696 N N . LYS A 1 221 ? 11.468 -11.436 0.520 1.00 61.38 221 LYS A N 1
ATOM 1697 C CA . LYS A 1 221 ? 11.423 -11.481 -0.953 1.00 61.38 221 LYS A CA 1
ATOM 1698 C C . LYS A 1 221 ? 10.335 -12.431 -1.428 1.00 61.38 221 LYS A C 1
ATOM 1700 O O . LYS A 1 221 ? 10.508 -13.641 -1.307 1.00 61.38 221 LYS A O 1
ATOM 1705 N N . PHE A 1 222 ? 9.244 -11.912 -1.983 1.00 60.69 222 PHE A N 1
ATOM 1706 C CA . PHE A 1 222 ? 8.133 -12.724 -2.487 1.00 60.69 222 PHE A CA 1
ATOM 1707 C C . PHE A 1 222 ? 7.975 -12.594 -4.003 1.00 60.69 222 PHE A C 1
ATOM 1709 O O . PHE A 1 222 ? 8.376 -11.601 -4.606 1.00 60.69 222 PHE A O 1
ATOM 1716 N N . THR A 1 223 ? 7.408 -13.626 -4.627 1.00 54.41 223 THR A N 1
ATOM 1717 C CA . THR A 1 223 ? 7.063 -13.590 -6.052 1.00 54.41 223 THR A CA 1
ATOM 1718 C C . THR A 1 223 ? 5.641 -13.070 -6.183 1.00 54.41 223 THR A C 1
ATOM 1720 O O . THR A 1 223 ? 4.728 -13.628 -5.574 1.00 54.41 223 THR A O 1
ATOM 1723 N N . ALA A 1 224 ? 5.454 -12.015 -6.973 1.00 61.19 224 ALA A N 1
ATOM 1724 C CA . ALA A 1 224 ? 4.132 -11.469 -7.243 1.00 61.19 224 ALA A CA 1
ATOM 1725 C C . ALA A 1 224 ? 3.190 -12.543 -7.807 1.00 61.19 224 ALA A C 1
ATOM 1727 O O . ALA A 1 224 ? 3.592 -13.355 -8.641 1.00 61.19 224 ALA A O 1
ATOM 1728 N N . GLY A 1 225 ? 1.949 -12.556 -7.328 1.00 58.12 225 GLY A N 1
ATOM 1729 C CA . GLY A 1 225 ? 0.946 -13.554 -7.707 1.00 58.12 225 GLY A CA 1
ATOM 1730 C C . GLY A 1 225 ? 1.130 -14.944 -7.081 1.00 58.12 225 GLY A C 1
ATOM 1731 O O . GLY A 1 225 ? 0.245 -15.782 -7.230 1.00 58.12 225 GLY A O 1
ATOM 1732 N N . LEU A 1 226 ? 2.220 -15.200 -6.347 1.00 65.75 226 LEU A N 1
ATOM 1733 C CA . LEU A 1 226 ? 2.375 -16.404 -5.527 1.00 65.75 226 LEU A CA 1
ATOM 1734 C C . LEU A 1 226 ? 2.117 -16.097 -4.051 1.00 65.75 226 LEU A C 1
ATOM 1736 O O . LEU A 1 226 ? 2.159 -14.948 -3.606 1.00 65.75 226 LEU A O 1
ATOM 1740 N N . VAL A 1 227 ? 1.816 -17.148 -3.293 1.00 77.56 227 VAL A N 1
ATOM 1741 C CA . VAL A 1 227 ? 1.610 -17.065 -1.848 1.00 77.56 227 VAL A CA 1
ATOM 1742 C C . VAL A 1 227 ? 2.953 -17.243 -1.145 1.00 77.56 227 VAL A C 1
ATOM 1744 O O . VAL A 1 227 ? 3.631 -18.251 -1.332 1.00 77.56 227 VAL A O 1
ATOM 1747 N N . MET A 1 228 ? 3.324 -16.279 -0.309 1.00 79.94 228 MET A N 1
ATOM 1748 C CA . MET A 1 228 ? 4.419 -16.390 0.647 1.00 79.94 228 MET A CA 1
ATOM 1749 C C . MET A 1 228 ? 3.855 -16.671 2.038 1.00 79.94 228 MET A C 1
ATOM 1751 O O . MET A 1 228 ? 2.950 -15.979 2.495 1.00 79.94 228 MET A O 1
ATOM 1755 N N . GLY A 1 229 ? 4.434 -17.643 2.740 1.00 83.19 229 GLY A N 1
ATOM 1756 C CA . GLY A 1 229 ? 4.198 -17.829 4.168 1.00 83.19 229 GLY A CA 1
ATOM 1757 C C . GLY A 1 229 ? 5.199 -17.037 5.001 1.00 83.19 229 GLY A C 1
ATOM 1758 O O . GLY A 1 229 ? 6.403 -17.246 4.876 1.00 83.19 229 GLY A O 1
ATOM 1759 N N . ILE A 1 230 ? 4.705 -16.156 5.866 1.00 86.25 230 ILE A N 1
ATOM 1760 C CA . ILE A 1 230 ? 5.503 -15.454 6.871 1.00 86.25 230 ILE A CA 1
ATOM 1761 C C . ILE A 1 230 ? 5.267 -16.131 8.224 1.00 86.25 230 ILE A C 1
ATOM 1763 O O . ILE A 1 230 ? 4.124 -16.146 8.694 1.00 86.25 230 ILE A O 1
ATOM 1767 N N . PRO A 1 231 ? 6.307 -16.688 8.871 1.00 85.75 231 PRO A N 1
ATOM 1768 C CA . PRO A 1 231 ? 6.196 -17.184 10.236 1.00 85.75 231 PRO A CA 1
ATOM 1769 C C . PRO A 1 231 ? 5.717 -16.072 11.168 1.00 85.75 231 PRO A C 1
ATOM 1771 O O . PRO A 1 231 ? 6.252 -14.962 11.150 1.00 85.75 231 PRO A O 1
ATOM 1774 N N . PHE A 1 232 ? 4.708 -16.371 11.976 1.00 89.94 232 PHE A N 1
ATOM 1775 C CA . PHE A 1 232 ? 4.086 -15.417 12.877 1.00 89.94 232 PHE A CA 1
ATOM 1776 C C . PHE A 1 232 ? 4.017 -16.008 14.282 1.00 89.94 232 PHE A C 1
ATOM 1778 O O . PHE A 1 232 ? 3.325 -17.001 14.509 1.00 89.94 232 PHE A O 1
ATOM 1785 N N . ASP A 1 233 ? 4.747 -15.391 15.206 1.00 89.19 233 ASP A N 1
ATOM 1786 C CA . ASP A 1 233 ? 4.804 -15.757 16.621 1.00 89.19 233 ASP A CA 1
ATOM 1787 C C . ASP A 1 233 ? 4.436 -14.537 17.456 1.00 89.19 233 ASP A C 1
ATOM 1789 O O . ASP A 1 233 ? 5.081 -13.485 17.366 1.00 89.19 233 ASP A O 1
ATOM 1793 N N . ALA A 1 234 ? 3.391 -14.674 18.259 1.00 90.38 234 ALA A N 1
ATOM 1794 C CA . ALA A 1 234 ? 2.919 -13.614 19.125 1.00 90.38 234 ALA A CA 1
ATOM 1795 C C . ALA A 1 234 ? 2.383 -14.162 20.443 1.00 90.38 234 ALA A C 1
ATOM 1797 O O . ALA A 1 234 ? 1.752 -15.218 20.491 1.00 90.38 234 ALA A O 1
ATOM 1798 N N . GLU A 1 235 ? 2.579 -13.391 21.502 1.00 88.75 235 GLU A N 1
ATOM 1799 C CA . GLU A 1 235 ? 1.974 -13.633 22.806 1.00 88.75 235 GLU A CA 1
ATOM 1800 C C . GLU A 1 235 ? 0.796 -12.682 22.977 1.00 88.75 235 GLU A C 1
ATOM 1802 O O . GLU A 1 235 ? 0.913 -11.483 22.730 1.00 88.75 235 GLU A O 1
ATOM 1807 N N . ILE A 1 236 ? -0.357 -13.226 23.349 1.00 90.38 236 ILE A N 1
ATOM 1808 C CA . ILE A 1 236 ? -1.582 -12.480 23.612 1.00 90.38 236 ILE A CA 1
ATOM 1809 C C . ILE A 1 236 ? -1.936 -12.674 25.079 1.00 90.38 236 ILE A C 1
ATOM 1811 O O . ILE A 1 236 ? -2.097 -13.799 25.542 1.00 90.38 236 ILE A O 1
ATOM 1815 N N . PHE A 1 237 ? -2.102 -11.575 25.796 1.00 86.31 237 PHE A N 1
ATOM 1816 C CA . PHE A 1 237 ? -2.393 -11.548 27.218 1.00 86.31 237 PHE A CA 1
ATOM 1817 C C . PHE A 1 237 ? -3.849 -11.160 27.461 1.00 86.31 237 PHE A C 1
ATOM 1819 O O . PHE A 1 237 ? -4.392 -10.286 26.777 1.00 86.31 237 PHE A O 1
ATOM 1826 N N . CYS A 1 238 ? -4.466 -11.784 28.466 1.00 84.81 238 CYS A N 1
ATOM 1827 C CA . CYS A 1 238 ? -5.806 -11.447 28.960 1.00 84.81 238 CYS A CA 1
ATOM 1828 C C . CYS A 1 238 ? -6.904 -11.469 27.872 1.00 84.81 238 CYS A C 1
ATOM 1830 O O . CYS A 1 238 ? -7.815 -10.640 27.873 1.00 84.81 238 CYS A O 1
ATOM 1832 N N . LEU A 1 239 ? -6.834 -12.411 26.922 1.00 86.56 239 LEU A N 1
ATOM 1833 C CA . LEU A 1 239 ? -7.829 -12.553 25.856 1.00 86.56 239 LEU A CA 1
ATOM 1834 C C . LEU A 1 239 ? -9.064 -13.300 26.371 1.00 86.56 239 LEU A C 1
ATOM 1836 O O . LEU A 1 239 ? -8.974 -14.460 26.774 1.00 86.56 239 LEU A O 1
ATOM 1840 N N . GLN A 1 240 ? -10.232 -12.656 26.311 1.00 83.75 240 GLN A N 1
ATOM 1841 C CA . GLN A 1 240 ? -11.490 -13.260 26.764 1.00 83.75 240 GLN A CA 1
ATOM 1842 C C . GLN A 1 240 ? -12.028 -14.323 25.798 1.00 83.75 240 GLN A C 1
ATOM 1844 O O . GLN A 1 240 ? -12.447 -15.400 26.215 1.00 83.75 240 GLN A O 1
ATOM 1849 N N . ASN A 1 241 ? -12.045 -14.016 24.496 1.00 84.19 241 ASN A N 1
ATOM 1850 C CA . ASN A 1 241 ? -12.617 -14.885 23.472 1.00 84.19 241 ASN A CA 1
ATOM 1851 C C . ASN A 1 241 ? -11.650 -15.026 22.286 1.00 84.19 241 ASN A C 1
ATOM 1853 O O . ASN A 1 241 ? -11.471 -14.068 21.534 1.00 84.19 241 ASN A O 1
ATOM 1857 N N . PRO A 1 242 ? -11.065 -16.211 22.051 1.00 86.56 242 PRO A N 1
ATOM 1858 C CA . PRO A 1 242 ? -10.147 -16.412 20.935 1.00 86.56 242 PRO A CA 1
ATOM 1859 C C . PRO A 1 242 ? -10.831 -16.369 19.561 1.00 86.56 242 PRO A C 1
ATOM 1861 O O . PRO A 1 242 ? -10.166 -16.107 18.563 1.00 86.56 242 PRO A O 1
ATOM 1864 N N . ASN A 1 243 ? -12.154 -16.566 19.471 1.00 87.06 243 ASN A N 1
ATOM 1865 C CA . ASN A 1 243 ? -12.854 -16.606 18.180 1.00 87.06 243 ASN A CA 1
ATOM 1866 C C . ASN A 1 243 ? -12.926 -15.240 17.476 1.00 87.06 243 ASN A C 1
ATOM 1868 O O . ASN A 1 243 ? -13.111 -15.202 16.261 1.00 87.06 243 ASN A O 1
ATOM 1872 N N . VAL A 1 244 ? -12.773 -14.129 18.205 1.00 86.25 244 VAL A N 1
ATOM 1873 C CA . VAL A 1 244 ? -12.756 -12.770 17.624 1.00 86.25 244 VAL A CA 1
ATOM 1874 C C . VAL A 1 244 ? -11.356 -12.331 17.186 1.00 86.25 244 VAL A C 1
ATOM 1876 O O . VAL A 1 244 ? -11.203 -11.277 16.579 1.00 86.25 244 VAL A O 1
ATOM 1879 N N . LEU A 1 245 ? -10.321 -13.124 17.471 1.00 90.06 245 LEU A N 1
ATOM 1880 C CA . LEU A 1 245 ? -8.944 -12.798 17.117 1.00 90.06 245 LEU A CA 1
ATOM 1881 C C . LEU A 1 245 ? -8.744 -12.875 15.596 1.00 90.06 245 LEU A C 1
ATOM 1883 O O . LEU A 1 245 ? -9.123 -13.862 14.958 1.00 90.06 245 LEU A O 1
ATOM 1887 N N . ARG A 1 246 ? -8.119 -11.856 15.007 1.00 92.12 246 ARG A N 1
ATOM 1888 C CA . ARG A 1 246 ? -7.694 -11.834 13.601 1.00 92.12 246 ARG A CA 1
ATOM 1889 C C . ARG A 1 246 ? -6.269 -11.315 13.488 1.00 92.12 246 ARG A C 1
ATOM 1891 O O . ARG A 1 246 ? -5.845 -10.447 14.250 1.00 92.12 246 ARG A O 1
ATOM 1898 N N . ILE A 1 247 ? -5.554 -11.791 12.477 1.00 92.81 247 ILE A N 1
ATOM 1899 C CA . ILE A 1 247 ? -4.317 -11.163 12.017 1.00 92.81 247 ILE A CA 1
ATOM 1900 C C . ILE A 1 247 ? -4.692 -10.223 10.879 1.00 92.81 247 ILE A C 1
ATOM 1902 O O . ILE A 1 247 ? -5.237 -10.658 9.865 1.00 92.81 247 ILE A O 1
ATOM 1906 N N . ARG A 1 248 ? -4.422 -8.930 11.045 1.00 91.81 248 ARG A N 1
ATOM 1907 C CA . ARG A 1 248 ? -4.640 -7.939 9.996 1.00 91.81 248 ARG A CA 1
ATOM 1908 C C . ARG A 1 248 ? -3.348 -7.703 9.233 1.00 91.81 248 ARG A C 1
ATOM 1910 O O . ARG A 1 248 ? -2.364 -7.250 9.819 1.00 91.81 248 ARG A O 1
ATOM 1917 N N . VAL A 1 249 ? -3.405 -7.935 7.928 1.00 90.06 249 VAL A N 1
ATOM 1918 C CA . VAL A 1 249 ? -2.366 -7.583 6.961 1.00 90.06 249 VAL A CA 1
ATOM 1919 C C . VAL A 1 249 ? -2.872 -6.388 6.165 1.00 90.06 249 VAL A C 1
ATOM 1921 O O . VAL A 1 249 ? -3.927 -6.464 5.539 1.00 90.06 249 VAL A O 1
ATOM 1924 N N . LYS A 1 250 ? -2.160 -5.264 6.234 1.00 86.75 250 LYS A N 1
ATOM 1925 C CA . LYS A 1 250 ? -2.443 -4.075 5.431 1.00 86.75 250 LYS A CA 1
ATOM 1926 C C . LYS A 1 250 ? -1.332 -3.895 4.400 1.00 86.75 250 LYS A C 1
ATOM 1928 O O . LYS A 1 250 ? -0.158 -3.775 4.752 1.00 86.75 250 LYS A O 1
ATOM 1933 N N . TYR A 1 251 ? -1.740 -3.889 3.141 1.00 85.00 251 TYR A N 1
ATOM 1934 C CA . TYR A 1 251 ? -0.881 -3.763 1.977 1.00 85.00 251 TYR A CA 1
ATOM 1935 C C . TYR A 1 251 ? -0.605 -2.283 1.635 1.00 85.00 251 TYR A C 1
ATOM 1937 O O . TYR A 1 251 ? -1.332 -1.392 2.096 1.00 85.00 251 TYR A O 1
ATOM 1945 N N . PRO A 1 252 ? 0.436 -1.991 0.831 1.00 76.44 252 PRO A N 1
ATOM 1946 C CA . PRO A 1 252 ? 0.794 -0.627 0.425 1.00 76.44 252 PRO A CA 1
ATOM 1947 C C . PRO A 1 252 ? -0.320 0.101 -0.338 1.00 76.44 252 PRO A C 1
ATOM 1949 O O . PRO A 1 252 ? -0.512 1.304 -0.161 1.00 76.44 252 PRO A O 1
ATOM 1952 N N . ASP A 1 253 ? -1.099 -0.638 -1.127 1.00 78.31 253 ASP A N 1
ATOM 1953 C CA . ASP A 1 253 ? -2.259 -0.152 -1.884 1.00 78.31 253 ASP A CA 1
ATOM 1954 C C . ASP A 1 253 ? -3.500 0.111 -1.003 1.00 78.31 253 ASP A C 1
ATOM 1956 O O . ASP A 1 253 ? -4.590 0.367 -1.506 1.00 78.31 253 ASP A O 1
ATOM 1960 N N . GLN A 1 254 ? -3.329 0.074 0.323 1.00 80.81 254 GLN A N 1
ATOM 1961 C CA . GLN A 1 254 ? -4.365 0.208 1.347 1.00 80.81 254 GLN A CA 1
ATOM 1962 C C . GLN A 1 254 ? -5.349 -0.965 1.436 1.00 80.81 254 GLN A C 1
ATOM 1964 O O . GLN A 1 254 ? -6.246 -0.908 2.283 1.00 80.81 254 GLN A O 1
ATOM 1969 N N . GLN A 1 255 ? -5.178 -2.043 0.661 1.00 82.56 255 GLN A N 1
ATOM 1970 C CA . GLN A 1 255 ? -5.984 -3.243 0.856 1.00 82.56 255 GLN A CA 1
ATOM 1971 C C . GLN A 1 255 ? -5.707 -3.859 2.226 1.00 82.56 255 GLN A C 1
ATOM 1973 O O . GLN A 1 255 ? -4.579 -3.876 2.728 1.00 82.56 255 GLN A O 1
ATOM 1978 N N . ILE A 1 256 ? -6.766 -4.364 2.854 1.00 86.25 256 ILE A N 1
ATOM 1979 C CA . ILE A 1 256 ? -6.709 -4.980 4.175 1.00 86.25 256 ILE A CA 1
ATOM 1980 C C . ILE A 1 256 ? -7.246 -6.397 4.066 1.00 86.25 256 ILE A C 1
ATOM 1982 O O . ILE A 1 256 ? -8.384 -6.612 3.656 1.00 86.25 256 ILE A O 1
ATOM 1986 N N . GLN A 1 257 ? -6.443 -7.350 4.518 1.00 89.06 257 GLN A N 1
ATOM 1987 C CA . GLN A 1 257 ? -6.836 -8.739 4.670 1.00 89.06 257 GLN A CA 1
ATOM 1988 C C . GLN A 1 257 ? -6.904 -9.087 6.158 1.00 89.06 257 GLN A C 1
ATOM 1990 O O . GLN A 1 257 ? -5.970 -8.823 6.920 1.00 89.06 257 GLN A O 1
ATOM 1995 N N . LEU A 1 258 ? -8.023 -9.680 6.573 1.00 89.50 258 LEU A N 1
ATOM 1996 C CA . LEU A 1 258 ? -8.218 -10.219 7.916 1.00 89.50 258 LEU A CA 1
ATOM 1997 C C . LEU A 1 258 ? -8.119 -11.739 7.850 1.00 89.50 258 LEU A C 1
ATOM 1999 O O . LEU A 1 258 ? -8.937 -12.398 7.214 1.00 89.50 258 LEU A O 1
ATOM 2003 N N . ILE A 1 259 ? -7.102 -12.288 8.500 1.00 90.81 259 ILE A N 1
ATOM 2004 C CA . ILE A 1 259 ? -6.815 -13.719 8.511 1.00 90.81 259 ILE A CA 1
ATOM 2005 C C . ILE A 1 259 ? -7.283 -14.293 9.845 1.00 90.81 259 ILE A C 1
ATOM 2007 O O . ILE A 1 259 ? -6.932 -13.787 10.914 1.00 90.81 259 ILE A O 1
ATOM 2011 N N . VAL A 1 260 ? -8.078 -15.360 9.781 1.00 91.44 260 VAL A N 1
ATOM 2012 C CA . VAL A 1 260 ? -8.508 -16.119 10.959 1.00 91.44 260 VAL A CA 1
ATOM 2013 C C . VAL A 1 260 ? -7.397 -17.110 11.326 1.00 91.44 260 VAL A C 1
ATOM 2015 O O . VAL A 1 260 ? -7.084 -17.980 10.509 1.00 91.44 260 VAL A O 1
ATOM 2018 N N . PRO A 1 261 ? -6.781 -17.008 12.519 1.00 89.62 261 PRO A N 1
ATOM 2019 C CA . PRO A 1 261 ? -5.789 -17.984 12.951 1.00 89.62 261 PRO A CA 1
ATOM 2020 C C . PRO A 1 261 ? -6.450 -19.348 13.184 1.00 89.62 261 PRO A C 1
ATOM 2022 O O . PRO A 1 261 ? -7.586 -19.437 13.659 1.00 89.62 261 PRO A O 1
ATOM 2025 N N . LYS A 1 262 ? -5.736 -20.434 12.871 1.00 88.38 262 LYS A N 1
ATOM 2026 C CA . LYS A 1 262 ? -6.226 -21.784 13.169 1.00 88.38 262 LYS A CA 1
ATOM 2027 C C . LYS A 1 262 ? -6.284 -21.982 14.682 1.00 88.38 262 LYS A C 1
ATOM 2029 O O . LYS A 1 262 ? -5.362 -21.607 15.399 1.00 88.38 262 LYS A O 1
ATOM 2034 N N . LYS A 1 263 ? -7.332 -22.646 15.175 1.00 87.56 263 LYS A N 1
ATOM 2035 C CA . LYS A 1 263 ? -7.471 -22.940 16.615 1.00 87.56 263 LYS A CA 1
ATOM 2036 C C . LYS A 1 263 ? -6.325 -23.804 17.157 1.00 87.56 263 LYS A C 1
ATOM 2038 O O . LYS A 1 263 ? -5.940 -23.627 18.302 1.00 87.56 263 LYS A O 1
ATOM 2043 N N . SER A 1 264 ? -5.759 -24.688 16.331 1.00 88.75 264 SER A N 1
ATOM 2044 C CA . SER A 1 264 ? -4.592 -25.521 16.667 1.00 88.75 264 SER A CA 1
ATOM 2045 C C . SER A 1 264 ? -3.306 -24.730 16.919 1.00 88.75 264 SER A C 1
ATOM 2047 O O . SER A 1 264 ? -2.403 -25.221 17.592 1.00 88.75 264 SER A O 1
ATOM 2049 N N . ASP A 1 265 ? -3.219 -23.523 16.360 1.00 90.56 265 ASP A N 1
ATOM 2050 C CA . ASP A 1 265 ? -2.024 -22.677 16.382 1.00 90.56 265 ASP A CA 1
ATOM 2051 C C . ASP A 1 265 ? -1.998 -21.777 17.633 1.00 90.56 265 ASP A C 1
ATOM 2053 O O . ASP A 1 265 ? -0.973 -21.177 17.957 1.00 90.56 265 ASP A O 1
ATOM 2057 N N . LEU A 1 266 ? -3.128 -21.698 18.349 1.00 90.44 266 LEU A N 1
ATOM 2058 C CA . LEU A 1 266 ? -3.296 -21.002 19.622 1.00 90.44 266 LEU A CA 1
ATOM 2059 C C . LEU A 1 266 ? -3.050 -21.969 20.777 1.00 90.44 266 LEU A C 1
ATOM 2061 O O . LEU A 1 266 ? -3.877 -22.830 21.076 1.00 90.44 266 LEU A O 1
ATOM 2065 N N . ARG A 1 267 ? -1.921 -21.802 21.461 1.00 89.19 267 ARG A N 1
ATOM 2066 C CA . ARG A 1 267 ? -1.585 -22.566 22.665 1.00 89.19 267 ARG A CA 1
ATOM 2067 C C . ARG A 1 267 ? -1.878 -21.734 23.899 1.00 89.19 267 ARG A C 1
ATOM 2069 O O . ARG A 1 267 ? -1.439 -20.591 23.983 1.00 89.19 267 ARG A O 1
ATOM 2076 N N . LEU A 1 268 ? -2.605 -22.310 24.849 1.00 88.56 268 LEU A N 1
ATOM 2077 C CA . LEU A 1 268 ? -2.828 -21.690 26.149 1.00 88.56 268 LEU A CA 1
ATOM 2078 C C . LEU A 1 268 ? -1.499 -21.651 26.915 1.00 88.56 268 LEU A C 1
ATOM 2080 O O . LEU A 1 268 ? -0.808 -22.667 27.001 1.00 88.56 268 LEU A O 1
ATOM 2084 N N . LEU A 1 269 ? -1.133 -20.481 27.429 1.00 82.69 269 LEU A N 1
ATOM 2085 C CA . LEU A 1 269 ? 0.007 -20.330 28.325 1.00 82.69 269 LEU A CA 1
ATOM 2086 C C . LEU A 1 269 ? -0.461 -20.540 29.770 1.00 82.69 269 LEU A C 1
ATOM 2088 O O . LEU A 1 269 ? -1.594 -20.171 30.090 1.00 82.69 269 LEU A O 1
ATOM 2092 N N . PRO A 1 270 ? 0.387 -21.101 30.651 1.00 73.50 270 PRO A N 1
ATOM 2093 C CA . PRO A 1 270 ? 0.106 -21.100 32.078 1.00 73.50 270 PRO A CA 1
ATOM 2094 C C . PRO A 1 270 ? -0.116 -19.653 32.518 1.00 73.50 270 PRO A C 1
ATOM 2096 O O . PRO A 1 270 ? 0.719 -18.785 32.261 1.00 73.50 270 PRO A O 1
ATOM 2099 N N . ASN A 1 271 ? -1.261 -19.367 33.130 1.00 62.56 271 ASN A N 1
ATOM 2100 C CA . ASN A 1 271 ? -1.461 -18.063 33.737 1.00 62.56 271 ASN A CA 1
ATOM 2101 C C . ASN A 1 271 ? -0.547 -17.996 34.970 1.00 62.56 271 ASN A C 1
ATOM 2103 O O . ASN A 1 271 ? -0.622 -18.877 35.826 1.00 62.56 271 ASN A O 1
ATOM 2107 N N . ASP A 1 272 ? 0.223 -16.916 35.135 1.00 50.53 272 ASP A N 1
ATOM 2108 C CA . ASP A 1 272 ? 0.962 -16.633 36.384 1.00 50.53 272 ASP A CA 1
ATOM 2109 C C . ASP A 1 272 ? 0.040 -16.631 37.630 1.00 50.53 272 ASP A C 1
ATOM 2111 O O . ASP A 1 272 ? 0.494 -16.679 38.771 1.00 50.53 272 ASP A O 1
ATOM 2115 N N . ALA A 1 273 ? -1.280 -16.616 37.416 1.00 45.56 273 ALA A N 1
ATOM 2116 C CA . ALA A 1 273 ? -2.314 -16.756 38.430 1.00 45.56 273 ALA A CA 1
ATOM 2117 C C . ALA A 1 273 ? -2.336 -18.121 39.153 1.00 45.56 273 ALA A C 1
ATOM 2119 O O . ALA A 1 273 ? -2.872 -18.175 40.258 1.00 45.56 273 ALA A O 1
ATOM 2120 N N . GLU A 1 274 ? -1.732 -19.196 38.623 1.00 41.47 274 GLU A N 1
ATOM 2121 C CA . GLU A 1 274 ? -1.569 -20.441 39.405 1.00 41.47 274 GLU A CA 1
ATOM 2122 C C . GLU A 1 274 ? -0.530 -20.302 40.537 1.00 41.47 274 GLU A C 1
ATOM 2124 O O . GLU A 1 274 ? -0.586 -21.046 41.511 1.00 41.47 274 GLU A O 1
ATOM 2129 N N . MET A 1 275 ? 0.353 -19.296 40.494 1.00 38.28 275 MET A N 1
ATOM 2130 C CA . MET A 1 275 ? 1.262 -18.956 41.605 1.00 38.28 275 MET A CA 1
ATOM 2131 C C . MET A 1 275 ? 0.667 -17.924 42.584 1.00 38.28 275 MET A C 1
ATOM 2133 O O . MET A 1 275 ? 1.288 -17.602 43.596 1.00 38.28 275 MET A O 1
ATOM 2137 N N . GLY A 1 276 ? -0.535 -17.401 42.302 1.00 37.53 276 GLY A N 1
ATOM 2138 C CA . GLY A 1 276 ? -1.178 -16.313 43.050 1.00 37.53 276 GLY A CA 1
ATOM 2139 C C . GLY A 1 276 ? -2.589 -16.618 43.561 1.00 37.53 276 GLY A C 1
ATOM 2140 O O . GLY A 1 276 ? -3.277 -15.699 44.004 1.00 37.53 276 GLY A O 1
ATOM 2141 N N . SER A 1 277 ? -3.045 -17.875 43.525 1.00 35.19 277 SER A N 1
ATOM 2142 C CA . SER A 1 277 ? -4.368 -18.292 44.015 1.00 35.19 277 SER A CA 1
ATOM 2143 C C . SER A 1 277 ? -4.458 -18.331 45.552 1.00 35.19 277 SER A C 1
ATOM 2145 O O . SER A 1 277 ? -4.821 -19.345 46.147 1.00 35.19 277 SER A O 1
ATOM 2147 N N . LEU A 1 278 ? -4.129 -17.215 46.205 1.00 38.38 278 LEU A N 1
ATOM 2148 C CA . LEU A 1 278 ? -4.429 -16.948 47.617 1.00 38.38 278 LEU A CA 1
ATOM 2149 C C . LEU A 1 278 ? -5.630 -16.000 47.796 1.00 38.38 278 LEU A C 1
ATOM 2151 O O . LEU A 1 278 ? -6.062 -15.781 48.924 1.00 38.38 278 LEU A O 1
ATOM 2155 N N . SER A 1 279 ? -6.221 -15.470 46.718 1.00 39.28 279 SER A N 1
ATOM 2156 C CA . SER A 1 279 ? -7.466 -14.687 46.776 1.00 39.28 279 SER A CA 1
ATOM 2157 C C . SER A 1 279 ? -8.613 -15.438 46.092 1.00 39.28 279 SER A C 1
ATOM 2159 O O . SER A 1 279 ? -8.707 -15.466 44.867 1.00 39.28 279 SER A O 1
ATOM 2161 N N . GLY A 1 280 ? -9.466 -16.075 46.897 1.00 37.94 280 GLY A N 1
ATOM 2162 C CA . GLY A 1 280 ? -10.560 -16.961 46.483 1.00 37.94 280 GLY A CA 1
ATOM 2163 C C . GLY A 1 280 ? -11.796 -16.296 45.861 1.00 37.94 280 GLY A C 1
ATOM 2164 O O . GLY A 1 280 ? -12.905 -16.653 46.243 1.00 37.94 280 GLY A O 1
ATOM 2165 N N . ASP A 1 281 ? -11.635 -15.373 44.911 1.00 44.22 281 ASP A N 1
ATOM 2166 C CA . ASP A 1 281 ? -12.761 -14.779 44.169 1.00 44.22 281 ASP A CA 1
ATOM 2167 C C . ASP A 1 281 ? -12.964 -15.572 42.858 1.00 44.22 281 ASP A C 1
ATOM 2169 O O . ASP A 1 281 ? -12.234 -15.388 41.884 1.00 44.22 281 ASP A O 1
ATOM 2173 N N . LYS A 1 282 ? -13.888 -16.546 42.861 1.00 48.34 282 LYS A N 1
ATOM 2174 C CA . LYS A 1 282 ? -14.119 -17.500 41.751 1.00 48.34 282 LYS A CA 1
ATOM 2175 C C . LYS A 1 282 ? -14.897 -16.918 40.559 1.00 48.34 282 LYS A C 1
ATOM 2177 O O . LYS A 1 282 ? -14.985 -17.586 39.531 1.00 48.34 282 LYS A O 1
ATOM 2182 N N . ASP A 1 283 ? -15.419 -15.697 40.673 1.00 49.78 283 ASP A N 1
ATOM 2183 C CA . ASP A 1 283 ? -16.478 -15.205 39.777 1.00 49.78 283 ASP A CA 1
ATOM 2184 C C . ASP A 1 283 ? -16.010 -14.271 38.647 1.00 49.78 283 ASP A C 1
ATOM 2186 O O . ASP A 1 283 ? -16.798 -13.916 37.775 1.00 49.78 283 ASP A O 1
ATOM 2190 N N . THR A 1 284 ? -14.728 -13.895 38.579 1.00 56.94 284 THR A N 1
ATOM 2191 C CA . THR A 1 284 ? -14.225 -13.016 37.505 1.00 56.94 284 THR A CA 1
ATOM 2192 C C . THR A 1 284 ? -13.261 -13.752 36.583 1.00 56.94 284 THR A C 1
ATOM 2194 O O . THR A 1 284 ? -12.194 -14.163 37.028 1.00 56.94 284 THR A O 1
ATOM 2197 N N . ASN A 1 285 ? -13.595 -13.877 35.291 1.00 63.16 285 ASN A N 1
ATOM 2198 C CA . ASN A 1 285 ? -12.692 -14.430 34.276 1.00 63.16 285 ASN A CA 1
ATOM 2199 C C . ASN A 1 285 ? -11.533 -13.439 34.018 1.00 63.16 285 ASN A C 1
ATOM 2201 O O . ASN A 1 285 ? -11.769 -12.383 33.416 1.00 63.16 285 ASN A O 1
ATOM 2205 N N . PRO A 1 286 ? -10.288 -13.747 34.433 1.00 64.81 286 PRO A N 1
ATOM 2206 C CA . PRO A 1 286 ? -9.148 -12.842 34.273 1.00 64.81 286 PRO A CA 1
ATOM 2207 C C . PRO A 1 286 ? -8.665 -12.740 32.816 1.00 64.81 286 PRO A C 1
ATOM 2209 O O . PRO A 1 286 ? -7.749 -11.974 32.518 1.00 64.81 286 PRO A O 1
ATOM 2212 N N . GLY A 1 287 ? -9.294 -13.479 31.895 1.00 70.81 287 GLY A N 1
ATOM 2213 C CA . GLY A 1 287 ? -8.813 -13.660 30.536 1.00 70.81 287 GLY A CA 1
ATOM 2214 C C . GLY A 1 287 ? -7.681 -14.683 30.496 1.00 70.81 287 GLY A C 1
ATOM 2215 O O . GLY A 1 287 ? -6.992 -14.933 31.483 1.00 70.81 287 GLY A O 1
ATOM 2216 N N . ASN A 1 288 ? -7.496 -15.292 29.330 1.00 84.38 288 ASN A N 1
ATOM 2217 C CA . ASN A 1 288 ? -6.478 -16.314 29.134 1.00 84.38 288 ASN A CA 1
ATOM 2218 C C . ASN A 1 288 ? -5.280 -15.742 28.377 1.00 84.38 288 ASN A C 1
ATOM 2220 O O . ASN A 1 288 ? -5.443 -14.947 27.444 1.00 84.38 288 ASN A O 1
ATOM 2224 N N . ASN A 1 289 ? -4.085 -16.185 28.757 1.00 87.06 289 ASN A N 1
ATOM 2225 C CA . ASN A 1 289 ? -2.868 -15.908 28.010 1.00 87.06 289 ASN A CA 1
ATOM 2226 C C . ASN A 1 289 ? -2.667 -16.984 26.941 1.00 87.06 289 ASN A C 1
ATOM 2228 O O . ASN A 1 289 ? -2.810 -18.177 27.201 1.00 87.06 289 ASN A O 1
ATOM 2232 N N . TYR A 1 290 ? -2.324 -16.569 25.729 1.00 88.38 290 TYR A N 1
ATOM 2233 C CA . TYR A 1 290 ? -2.093 -17.460 24.602 1.00 88.38 290 TYR A CA 1
ATOM 2234 C C . TYR A 1 290 ? -0.773 -17.136 23.925 1.00 88.38 290 TYR A C 1
ATOM 2236 O O . TYR A 1 290 ? -0.385 -15.977 23.806 1.00 88.38 290 TYR A O 1
ATOM 2244 N N . ARG A 1 291 ? -0.139 -18.165 23.374 1.00 91.25 291 ARG A N 1
ATOM 2245 C CA . ARG A 1 291 ? 0.877 -18.017 22.341 1.00 91.25 291 ARG A CA 1
ATOM 2246 C C . ARG A 1 291 ? 0.294 -18.472 21.015 1.00 91.25 291 ARG A C 1
ATOM 2248 O O . ARG A 1 291 ? -0.183 -19.600 20.896 1.00 91.25 291 ARG A O 1
ATOM 2255 N N . LEU A 1 292 ? 0.315 -17.585 20.033 1.00 91.88 292 LEU A N 1
ATOM 2256 C CA . LEU A 1 292 ? -0.114 -17.846 18.670 1.00 91.88 292 LEU A CA 1
ATOM 2257 C C . LEU A 1 292 ? 1.121 -18.099 17.812 1.00 91.88 292 LEU A C 1
ATOM 2259 O O . LEU A 1 292 ? 1.900 -17.179 17.579 1.00 91.88 292 LEU A O 1
ATOM 2263 N N . PHE A 1 293 ? 1.262 -19.329 17.321 1.00 91.94 293 PHE A N 1
ATOM 2264 C CA . PHE A 1 293 ? 2.313 -19.710 16.383 1.00 91.94 293 PHE A CA 1
ATOM 2265 C C . PHE A 1 293 ? 1.689 -20.192 15.077 1.00 91.94 293 PHE A C 1
ATOM 2267 O O . PHE A 1 293 ? 1.207 -21.320 14.991 1.00 91.94 293 PHE A O 1
ATOM 2274 N N . THR A 1 294 ? 1.675 -19.335 14.060 1.00 92.31 294 THR A N 1
ATOM 2275 C CA . THR A 1 294 ? 1.024 -19.620 12.777 1.00 92.31 294 THR A CA 1
ATOM 2276 C C . THR A 1 294 ? 1.862 -19.134 11.596 1.00 92.31 294 THR A C 1
ATOM 2278 O O . THR A 1 294 ? 2.941 -18.570 11.756 1.00 92.31 294 THR A O 1
ATOM 2281 N N . THR A 1 295 ? 1.381 -19.376 10.379 1.00 88.88 295 THR A N 1
ATOM 2282 C CA . THR A 1 295 ? 1.982 -18.848 9.150 1.00 88.88 295 THR A CA 1
ATOM 2283 C C . THR A 1 295 ? 0.997 -17.901 8.483 1.00 88.88 295 THR A C 1
ATOM 2285 O O . THR A 1 295 ? -0.078 -18.311 8.047 1.00 88.88 295 THR A O 1
ATOM 2288 N N . VAL A 1 296 ? 1.371 -16.627 8.394 1.00 89.50 296 VAL A N 1
ATOM 2289 C CA . VAL A 1 296 ? 0.594 -15.596 7.707 1.00 89.50 296 VAL A CA 1
ATOM 2290 C C . VAL A 1 296 ? 0.860 -15.707 6.216 1.00 89.50 296 VAL A C 1
ATOM 2292 O O . VAL A 1 296 ? 1.976 -15.482 5.755 1.00 89.50 296 VAL A O 1
ATOM 2295 N N . LEU A 1 297 ? -0.169 -16.083 5.464 1.00 86.62 297 LEU A N 1
ATOM 2296 C CA . LEU A 1 297 ? -0.092 -16.198 4.015 1.00 86.62 297 LEU A CA 1
ATOM 2297 C C . LEU A 1 297 ? -0.332 -14.829 3.383 1.00 86.62 297 LEU A C 1
ATOM 2299 O O . LEU A 1 297 ? -1.399 -14.243 3.557 1.00 86.62 297 LEU A O 1
ATOM 2303 N N . ILE A 1 298 ? 0.659 -14.340 2.647 1.00 84.19 298 ILE A N 1
ATOM 2304 C CA . ILE A 1 298 ? 0.618 -13.066 1.936 1.00 84.19 298 ILE A CA 1
ATOM 2305 C C . ILE A 1 298 ? 0.717 -13.342 0.443 1.00 84.19 298 ILE A C 1
ATOM 2307 O O . ILE A 1 298 ? 1.589 -14.086 -0.003 1.00 84.19 298 ILE A O 1
ATOM 2311 N N . SER A 1 299 ? -0.166 -12.732 -0.340 1.00 78.94 299 SER A N 1
ATOM 2312 C CA . SER A 1 299 ? -0.065 -12.727 -1.796 1.00 78.94 299 SER A CA 1
ATOM 2313 C C . SER A 1 299 ? -0.508 -11.375 -2.315 1.00 78.94 299 SER A C 1
ATOM 2315 O O . SER A 1 299 ? -1.540 -10.854 -1.901 1.00 78.94 299 SER A O 1
ATOM 2317 N N . HIS A 1 300 ? 0.293 -10.792 -3.197 1.00 71.62 300 HIS A N 1
ATOM 2318 C CA . HIS A 1 300 ? -0.012 -9.507 -3.801 1.00 71.62 300 HIS A CA 1
ATOM 2319 C C . HIS A 1 300 ? 0.570 -9.428 -5.214 1.00 71.62 300 HIS A C 1
ATOM 2321 O O . HIS A 1 300 ? 1.493 -10.169 -5.569 1.00 71.62 300 HIS A O 1
ATOM 2327 N N . GLN A 1 301 ? 0.018 -8.529 -6.026 1.00 65.69 301 GLN A N 1
ATOM 2328 C CA . GLN A 1 301 ? 0.590 -8.153 -7.317 1.00 65.69 301 GLN A CA 1
ATOM 2329 C C . GLN A 1 301 ? 1.895 -7.357 -7.134 1.00 65.69 301 GLN A C 1
ATOM 2331 O O . GLN A 1 301 ? 2.243 -6.945 -6.027 1.00 65.69 301 GLN A O 1
ATOM 2336 N N . VAL A 1 302 ? 2.640 -7.184 -8.222 1.00 55.81 302 VAL A N 1
ATOM 2337 C CA . VAL A 1 302 ? 3.994 -6.611 -8.229 1.00 55.81 302 VAL A CA 1
ATOM 2338 C C . VAL A 1 302 ? 4.047 -5.220 -7.571 1.00 55.81 302 VAL A C 1
ATOM 2340 O O . VAL A 1 302 ? 3.236 -4.354 -7.886 1.00 55.81 302 VAL A O 1
ATOM 2343 N N . TRP A 1 303 ? 5.050 -4.984 -6.717 1.00 57.38 303 TRP A N 1
ATOM 2344 C CA . TRP A 1 303 ? 5.472 -3.643 -6.276 1.00 57.38 303 TRP A CA 1
ATOM 2345 C C . TRP A 1 303 ? 6.789 -3.272 -6.962 1.00 57.38 303 TRP A C 1
ATOM 2347 O O . TRP A 1 303 ? 7.618 -4.148 -7.161 1.00 57.38 303 TRP A O 1
ATOM 2357 N N . THR A 1 304 ? 7.032 -2.021 -7.356 1.00 46.72 304 THR A N 1
ATOM 2358 C CA . THR A 1 304 ? 8.328 -1.638 -7.978 1.00 46.72 304 THR A CA 1
ATOM 2359 C C . THR A 1 304 ? 9.479 -1.568 -6.977 1.00 46.72 304 THR A C 1
ATOM 2361 O O . THR A 1 304 ? 10.635 -1.671 -7.364 1.00 46.72 304 THR A O 1
ATOM 2364 N N . GLU A 1 305 ? 9.174 -1.323 -5.702 1.00 50.75 305 GLU A N 1
ATOM 2365 C CA . GLU A 1 305 ? 10.134 -0.927 -4.672 1.00 50.75 305 GLU A CA 1
ATOM 2366 C C . GLU A 1 305 ? 9.961 -1.768 -3.412 1.00 50.75 305 GLU A C 1
ATOM 2368 O O . GLU A 1 305 ? 8.986 -2.505 -3.259 1.00 50.75 305 GLU A O 1
ATOM 2373 N N . ALA A 1 306 ? 10.917 -1.618 -2.496 1.00 59.62 306 ALA A N 1
ATOM 2374 C CA . ALA A 1 306 ? 10.813 -2.100 -1.132 1.00 59.62 306 ALA A CA 1
ATOM 2375 C C . ALA A 1 306 ? 9.581 -1.471 -0.449 1.00 59.62 306 ALA A C 1
ATOM 2377 O O . ALA A 1 306 ? 9.634 -0.325 -0.006 1.00 59.62 306 ALA A O 1
ATOM 2378 N N . CYS A 1 307 ? 8.456 -2.184 -0.386 1.00 67.06 307 CYS A N 1
ATOM 2379 C CA . CYS A 1 307 ? 7.230 -1.654 0.212 1.00 67.06 307 CYS A CA 1
ATOM 2380 C C . CYS A 1 307 ? 6.974 -2.231 1.601 1.00 67.06 307 CYS A C 1
ATOM 2382 O O . CYS A 1 307 ? 7.304 -3.384 1.884 1.00 67.06 307 CYS A O 1
ATOM 2384 N N . TYR A 1 308 ? 6.359 -1.416 2.458 1.00 74.12 308 TYR A N 1
ATOM 2385 C CA . TYR A 1 308 ? 5.996 -1.822 3.807 1.00 74.12 308 TYR A CA 1
ATOM 2386 C C . TYR A 1 308 ? 4.660 -2.555 3.816 1.00 74.12 308 TYR A C 1
ATOM 2388 O O . TYR A 1 308 ? 3.643 -2.007 3.393 1.00 74.12 308 TYR A O 1
ATOM 2396 N N . VAL A 1 309 ? 4.663 -3.767 4.359 1.00 81.88 309 VAL A N 1
ATOM 2397 C CA . VAL A 1 309 ? 3.443 -4.462 4.764 1.00 81.88 309 VAL A CA 1
ATOM 2398 C C . VAL A 1 309 ? 3.289 -4.326 6.268 1.00 81.88 309 VAL A C 1
ATOM 2400 O O . VAL A 1 309 ? 4.197 -4.654 7.035 1.00 81.88 309 VAL A O 1
ATOM 2403 N N . ASP A 1 310 ? 2.128 -3.830 6.677 1.00 83.62 310 ASP A N 1
ATOM 2404 C CA . ASP A 1 310 ? 1.761 -3.646 8.074 1.00 83.62 310 ASP A CA 1
ATOM 2405 C C . ASP A 1 310 ? 1.039 -4.910 8.565 1.00 83.62 310 ASP A C 1
ATOM 2407 O O . ASP A 1 310 ? -0.095 -5.183 8.160 1.00 83.62 310 ASP A O 1
ATOM 2411 N N . ILE A 1 311 ? 1.665 -5.669 9.468 1.00 88.62 311 ILE A N 1
ATOM 2412 C CA . ILE A 1 311 ? 1.038 -6.813 10.144 1.00 88.62 311 ILE A CA 1
ATOM 2413 C C . ILE A 1 311 ? 0.724 -6.437 11.592 1.00 88.62 311 ILE A C 1
ATOM 2415 O O . ILE A 1 311 ? 1.533 -5.840 12.305 1.00 88.62 311 ILE A O 1
ATOM 2419 N N . SER A 1 312 ? -0.480 -6.776 12.040 1.00 89.50 312 SER A N 1
ATOM 2420 C CA . SER A 1 312 ? -0.942 -6.503 13.404 1.00 89.50 312 SER A CA 1
ATOM 2421 C C . SER A 1 312 ? -1.981 -7.518 13.856 1.00 89.50 312 SER A C 1
ATOM 2423 O O . SER A 1 312 ? -2.585 -8.198 13.026 1.00 89.50 312 SER A O 1
ATOM 2425 N N . ILE A 1 313 ? -2.217 -7.598 15.163 1.00 90.19 313 ILE A N 1
ATOM 2426 C CA . ILE A 1 313 ? -3.289 -8.425 15.721 1.00 90.19 313 ILE A CA 1
ATOM 2427 C C . ILE A 1 313 ? -4.450 -7.520 16.101 1.00 90.19 313 ILE A C 1
ATOM 2429 O O . ILE A 1 313 ? -4.268 -6.472 16.734 1.00 90.19 313 ILE A O 1
ATOM 2433 N N . VAL A 1 314 ? -5.646 -7.934 15.693 1.00 89.50 314 VAL A N 1
ATOM 2434 C CA . VAL A 1 314 ? -6.879 -7.202 15.953 1.00 89.50 314 VAL A CA 1
ATOM 2435 C C . VAL A 1 314 ? -7.975 -8.109 16.499 1.00 89.50 314 VAL A C 1
ATOM 2437 O O . VAL A 1 314 ? -7.985 -9.313 16.252 1.00 89.50 314 VAL A O 1
ATOM 2440 N N . LEU A 1 315 ? -8.917 -7.513 17.224 1.00 86.44 315 LEU A N 1
ATOM 2441 C CA . LEU A 1 315 ? -10.193 -8.135 17.567 1.00 86.44 315 LEU A CA 1
ATOM 2442 C C . LEU A 1 315 ? -11.241 -7.672 16.555 1.00 86.44 315 LEU A C 1
ATOM 2444 O O . LEU A 1 315 ? -11.424 -6.467 16.375 1.00 86.44 315 LEU A O 1
ATOM 2448 N N . ASP A 1 316 ? -11.898 -8.620 15.895 1.00 85.19 316 ASP A N 1
ATOM 2449 C CA . ASP A 1 316 ? -12.966 -8.396 14.922 1.00 85.19 316 ASP A CA 1
ATOM 2450 C C . ASP A 1 316 ? -14.324 -8.714 15.551 1.00 85.19 316 ASP A C 1
ATOM 2452 O O . ASP A 1 316 ? -14.640 -9.867 15.855 1.00 85.19 316 ASP A O 1
ATOM 2456 N N . LEU A 1 317 ? -15.124 -7.668 15.758 1.00 80.25 317 LEU A N 1
ATOM 2457 C CA . LEU A 1 317 ? -16.455 -7.759 16.362 1.00 80.25 317 LEU A CA 1
ATOM 2458 C C . LEU A 1 317 ? -17.586 -7.732 15.324 1.00 80.25 317 LEU A C 1
ATOM 2460 O O . LEU A 1 317 ? -18.743 -7.513 15.683 1.00 80.25 317 LEU A O 1
ATOM 2464 N N . SER A 1 318 ? -17.281 -7.942 14.040 1.00 69.25 318 SER A N 1
ATOM 2465 C CA . SER A 1 318 ? -18.250 -7.773 12.949 1.00 69.25 318 SER A CA 1
ATOM 2466 C C . SER A 1 318 ? -19.497 -8.652 13.066 1.00 69.25 318 SER A C 1
ATOM 2468 O O . SER A 1 318 ? -20.572 -8.201 12.675 1.00 69.25 318 SER A O 1
ATOM 2470 N N . GLU A 1 319 ? -19.370 -9.852 13.639 1.00 62.72 319 GLU A N 1
ATOM 2471 C CA . GLU A 1 319 ? -20.490 -10.776 13.873 1.00 62.72 319 GLU A CA 1
ATOM 2472 C C . GLU A 1 319 ? -21.373 -10.366 15.061 1.00 62.72 319 GLU A C 1
ATOM 2474 O O . GLU A 1 319 ? -22.587 -10.538 15.007 1.00 62.72 319 GLU A O 1
ATOM 2479 N N . LYS A 1 320 ? -20.786 -9.805 16.128 1.00 63.75 320 LYS A N 1
ATOM 2480 C CA . LYS A 1 320 ? -21.523 -9.416 17.345 1.00 63.75 320 LYS A CA 1
ATOM 2481 C C . LYS A 1 320 ? -22.181 -8.042 17.236 1.00 63.75 320 LYS A C 1
ATOM 2483 O O . LYS A 1 320 ? -23.215 -7.807 17.847 1.00 63.75 320 LYS A O 1
ATOM 2488 N N . GLU A 1 321 ? -21.593 -7.143 16.451 1.00 68.69 321 GLU A N 1
ATOM 2489 C CA . GLU A 1 321 ? -22.012 -5.742 16.328 1.00 68.69 321 GLU A CA 1
ATOM 2490 C C . GLU A 1 321 ? -22.419 -5.415 14.880 1.00 68.69 321 GLU A C 1
ATOM 2492 O O . GLU A 1 321 ? -21.988 -4.422 14.286 1.00 68.69 321 GLU A O 1
ATOM 2497 N N . SER A 1 322 ? -23.236 -6.287 14.281 1.00 51.75 322 SER A N 1
ATOM 2498 C CA . SER A 1 322 ? -23.631 -6.242 12.866 1.00 51.75 322 SER A CA 1
ATOM 2499 C C . SER A 1 322 ? -24.371 -4.960 12.444 1.00 51.75 322 SER A C 1
ATOM 2501 O O . SER A 1 322 ? -24.357 -4.625 11.258 1.00 51.75 322 SER A O 1
ATOM 2503 N N . GLY A 1 323 ? -24.932 -4.202 13.393 1.00 50.81 323 GLY A N 1
ATOM 2504 C CA . GLY A 1 323 ? -25.710 -2.978 13.158 1.00 50.81 323 GLY A CA 1
ATOM 2505 C C . GLY A 1 323 ? -24.931 -1.655 13.076 1.00 50.81 323 GLY A C 1
ATOM 2506 O O . GLY A 1 323 ? -25.532 -0.619 12.807 1.00 50.81 323 GLY A O 1
ATOM 2507 N N . LEU A 1 324 ? -23.607 -1.641 13.279 1.00 57.94 324 LEU A N 1
ATOM 2508 C CA . LEU A 1 324 ? -22.816 -0.396 13.250 1.00 57.94 324 LEU A CA 1
ATOM 2509 C C . LEU A 1 324 ? -22.488 0.074 11.818 1.00 57.94 324 LEU A C 1
ATOM 2511 O O . LEU A 1 324 ? -22.005 -0.705 11.004 1.00 57.94 324 LEU A O 1
ATOM 2515 N N . VAL A 1 325 ? -22.670 1.362 11.512 1.00 48.97 325 VAL A N 1
ATOM 2516 C CA . VAL A 1 325 ? -22.609 1.932 10.141 1.00 48.97 325 VAL A CA 1
ATOM 2517 C C . VAL A 1 325 ? -21.291 1.685 9.384 1.00 48.97 325 VAL A C 1
ATOM 2519 O O . VAL A 1 325 ? -21.303 1.623 8.156 1.00 48.97 325 VAL A O 1
ATOM 2522 N N . HIS A 1 326 ? -20.147 1.554 10.067 1.00 53.47 326 HIS A N 1
ATOM 2523 C CA . HIS A 1 326 ? -18.842 1.406 9.410 1.00 53.47 326 HIS A CA 1
ATOM 2524 C C . HIS A 1 326 ? -18.073 0.168 9.879 1.00 53.47 326 HIS A C 1
ATOM 2526 O O . HIS A 1 326 ? -17.799 0.005 11.065 1.00 53.47 326 HIS A O 1
ATOM 2532 N N . SER A 1 327 ? -17.616 -0.649 8.925 1.00 48.84 327 SER A N 1
ATOM 2533 C CA . SER A 1 327 ? -16.766 -1.828 9.160 1.00 48.84 327 SER A CA 1
ATOM 2534 C C . SER A 1 327 ? -15.472 -1.499 9.922 1.00 48.84 327 SER A C 1
ATOM 2536 O O . SER A 1 327 ? -15.058 -2.257 10.794 1.00 48.84 327 SER A O 1
ATOM 2538 N N . ALA A 1 328 ? -14.876 -0.325 9.680 1.00 46.47 328 ALA A N 1
ATOM 2539 C CA . ALA A 1 328 ? -13.664 0.136 10.366 1.00 46.47 328 ALA A CA 1
ATOM 2540 C C . ALA A 1 328 ? -13.846 0.397 11.878 1.00 46.47 328 ALA A C 1
ATOM 2542 O O . ALA A 1 328 ? -12.863 0.408 12.615 1.00 46.47 328 ALA A O 1
ATOM 2543 N N . GLN A 1 329 ? -15.082 0.582 12.362 1.00 51.66 329 GLN A N 1
ATOM 2544 C CA . GLN A 1 329 ? -15.367 0.790 13.792 1.00 51.66 329 GLN A CA 1
ATOM 2545 C C . GLN A 1 329 ? -15.297 -0.507 14.610 1.00 51.66 329 GLN A C 1
ATOM 2547 O O . GLN A 1 329 ? -15.249 -0.450 15.836 1.00 51.66 329 GLN A O 1
ATOM 2552 N N . ARG A 1 330 ? -15.298 -1.670 13.943 1.00 56.94 330 ARG A N 1
ATOM 2553 C CA . ARG A 1 330 ? -15.452 -2.993 14.570 1.00 56.94 330 ARG A CA 1
ATOM 2554 C C . ARG A 1 330 ? -14.127 -3.728 14.795 1.00 56.94 330 ARG A C 1
ATOM 2556 O O . ARG A 1 330 ? -14.138 -4.876 15.231 1.00 56.94 330 ARG A O 1
ATOM 2563 N N . LEU A 1 331 ? -13.006 -3.068 14.487 1.00 51.81 331 LEU A N 1
ATOM 2564 C CA . LEU A 1 331 ? -11.651 -3.610 14.580 1.00 51.81 331 LEU A CA 1
ATOM 2565 C C . LEU A 1 331 ? -10.858 -2.896 15.680 1.00 51.81 331 LEU A C 1
ATOM 2567 O O . LEU A 1 331 ? -10.650 -1.679 15.627 1.00 51.81 331 LEU A O 1
ATOM 2571 N N . PHE A 1 332 ? -10.371 -3.665 16.655 1.00 57.25 332 PHE A N 1
ATOM 2572 C CA . PHE A 1 332 ? -9.564 -3.151 17.767 1.00 57.25 332 PHE A CA 1
ATOM 2573 C C . PHE A 1 332 ? -8.148 -3.660 17.680 1.00 57.25 332 PHE A C 1
ATOM 2575 O O . PHE A 1 332 ? -7.923 -4.857 17.574 1.00 57.25 332 PHE A O 1
ATOM 2582 N N . TRP A 1 333 ? -7.194 -2.749 17.771 1.00 51.22 333 TRP A N 1
ATOM 2583 C CA . TRP A 1 333 ? -5.785 -3.086 17.833 1.00 51.22 333 TRP A CA 1
ATOM 2584 C C . TRP A 1 333 ? -5.427 -3.512 19.244 1.00 51.22 333 TRP A C 1
ATOM 2586 O O . TRP A 1 333 ? -5.687 -2.763 20.185 1.00 51.22 333 TRP A O 1
ATOM 2596 N N . ILE A 1 334 ? -4.806 -4.680 19.365 1.00 59.09 334 ILE A N 1
ATOM 2597 C CA . ILE A 1 334 ? -4.244 -5.148 20.637 1.00 59.09 334 ILE A CA 1
ATOM 2598 C C . ILE A 1 334 ? -2.710 -5.172 20.616 1.00 59.09 334 ILE A C 1
ATOM 2600 O O . ILE A 1 334 ? -2.091 -5.453 21.633 1.00 59.09 334 ILE A O 1
ATOM 2604 N N . THR A 1 335 ? -2.089 -4.825 19.482 1.00 48.78 335 THR A N 1
ATOM 2605 C CA . THR A 1 335 ? -0.631 -4.706 19.304 1.00 48.78 335 THR A CA 1
ATOM 2606 C C . THR A 1 335 ? -0.259 -3.345 18.720 1.00 48.78 335 THR A C 1
ATOM 2608 O O . THR A 1 335 ? -1.057 -2.708 18.026 1.00 48.78 335 THR A O 1
ATOM 2611 N N . SER A 1 336 ? 1.005 -2.949 18.883 1.00 46.47 336 SER A N 1
ATOM 2612 C CA . SER A 1 336 ? 1.652 -2.026 17.947 1.00 46.47 336 SER A CA 1
ATOM 2613 C C . SER A 1 336 ? 1.822 -2.698 16.570 1.00 46.47 336 SER A C 1
ATOM 2615 O O . SER A 1 336 ? 1.911 -3.924 16.460 1.00 46.47 336 SER A O 1
ATOM 2617 N N . THR A 1 337 ? 1.795 -1.908 15.493 1.00 50.12 337 THR A N 1
ATOM 2618 C CA . THR A 1 337 ? 1.932 -2.418 14.114 1.00 50.12 337 THR A CA 1
ATOM 2619 C C . THR A 1 337 ? 3.380 -2.834 13.854 1.00 50.12 337 THR A C 1
ATOM 2621 O O . THR A 1 337 ? 4.290 -2.055 14.138 1.00 50.12 337 THR A O 1
ATOM 2624 N N . ARG A 1 338 ? 3.612 -4.025 13.286 1.00 55.62 338 ARG A N 1
ATOM 2625 C CA . ARG A 1 338 ? 4.930 -4.437 12.777 1.00 55.62 338 ARG A CA 1
ATOM 2626 C C . ARG A 1 338 ? 4.996 -4.179 11.273 1.00 55.62 338 ARG A C 1
ATOM 2628 O O . ARG A 1 338 ? 4.131 -4.643 10.533 1.00 55.62 338 ARG A O 1
ATOM 2635 N N . ARG A 1 339 ? 6.023 -3.446 10.840 1.00 39.66 339 ARG A N 1
ATOM 2636 C CA . ARG A 1 339 ? 6.319 -3.163 9.430 1.00 39.66 339 ARG A CA 1
ATOM 2637 C C . ARG A 1 339 ? 7.374 -4.116 8.907 1.00 39.66 339 ARG A C 1
ATOM 2639 O O . ARG A 1 339 ? 8.401 -4.291 9.552 1.00 39.66 339 ARG A O 1
ATOM 2646 N N . ILE A 1 340 ? 7.135 -4.665 7.724 1.00 37.62 340 ILE A N 1
ATOM 2647 C CA . ILE A 1 340 ? 8.087 -5.521 7.015 1.00 37.62 340 ILE A CA 1
ATOM 2648 C C . ILE A 1 340 ? 8.322 -4.941 5.630 1.00 37.62 340 ILE A C 1
ATOM 2650 O O . ILE A 1 340 ? 7.362 -4.556 4.970 1.00 37.62 340 ILE A O 1
ATOM 2654 N N . ILE A 1 341 ? 9.576 -4.901 5.186 1.00 35.75 341 ILE A N 1
ATOM 2655 C CA . ILE A 1 341 ? 9.947 -4.437 3.847 1.00 35.75 341 ILE A CA 1
ATOM 2656 C C . ILE A 1 341 ? 9.910 -5.602 2.860 1.00 35.75 341 ILE A C 1
ATOM 2658 O O . ILE A 1 341 ? 10.401 -6.686 3.165 1.00 35.75 341 ILE A O 1
ATOM 2662 N N . MET A 1 342 ? 9.363 -5.385 1.665 1.00 39.94 342 MET A N 1
ATOM 2663 C CA . MET A 1 342 ? 9.310 -6.387 0.596 1.00 39.94 342 MET A CA 1
ATOM 2664 C C . MET A 1 342 ? 9.885 -5.834 -0.704 1.00 39.94 342 MET A C 1
ATOM 2666 O O . MET A 1 342 ? 9.325 -4.892 -1.250 1.00 39.94 342 MET A O 1
ATOM 2670 N N . LEU A 1 343 ? 10.981 -6.416 -1.203 1.00 42.16 343 LEU A N 1
ATOM 2671 C CA . LEU A 1 343 ? 11.718 -5.935 -2.383 1.00 42.16 343 LEU A CA 1
ATOM 2672 C C . LEU A 1 343 ? 11.356 -6.716 -3.653 1.00 42.16 343 LEU A C 1
ATOM 2674 O O . LEU A 1 343 ? 11.419 -7.948 -3.661 1.00 42.16 343 LEU A O 1
ATOM 2678 N N . ASN A 1 344 ? 11.078 -5.997 -4.743 1.00 45.69 344 ASN A N 1
ATOM 2679 C CA . ASN A 1 344 ? 10.985 -6.571 -6.082 1.00 45.69 344 ASN A CA 1
ATOM 2680 C C . ASN A 1 344 ? 12.355 -6.555 -6.770 1.00 45.69 344 ASN A C 1
ATOM 2682 O O . ASN A 1 344 ? 13.102 -5.585 -6.695 1.00 45.69 344 ASN A O 1
ATOM 2686 N N . ALA A 1 345 ? 12.701 -7.666 -7.410 1.00 59.72 345 ALA A N 1
ATOM 2687 C CA . ALA A 1 345 ? 14.018 -7.905 -7.979 1.00 59.72 345 ALA A CA 1
ATOM 2688 C C . ALA A 1 345 ? 13.888 -8.668 -9.301 1.00 59.72 345 ALA A C 1
ATOM 2690 O O . ALA A 1 345 ? 14.485 -9.734 -9.445 1.00 59.72 345 ALA A O 1
ATOM 2691 N N . THR A 1 346 ? 13.088 -8.161 -10.247 1.00 68.31 346 THR A N 1
ATOM 2692 C CA . THR A 1 346 ? 12.702 -8.872 -11.481 1.00 68.31 346 THR A CA 1
ATOM 2693 C C . THR A 1 346 ? 13.888 -9.510 -12.199 1.00 68.31 346 THR A C 1
ATOM 2695 O O . THR A 1 346 ? 13.862 -10.708 -12.458 1.00 68.31 346 THR A O 1
ATOM 2698 N N . VAL A 1 347 ? 14.986 -8.779 -12.422 1.00 73.12 347 VAL A N 1
ATOM 2699 C CA . VAL A 1 347 ? 16.176 -9.340 -13.090 1.00 73.12 347 VAL A CA 1
ATOM 2700 C C . VAL A 1 347 ? 16.846 -10.431 -12.241 1.00 73.12 347 VAL A C 1
ATOM 2702 O O . VAL A 1 347 ? 17.147 -11.509 -12.748 1.00 73.12 347 VAL A O 1
ATOM 2705 N N . SER A 1 348 ? 17.029 -10.211 -10.935 1.00 68.69 348 SER A N 1
ATOM 2706 C CA . SER A 1 348 ? 17.599 -11.218 -10.021 1.00 68.69 348 SER A CA 1
ATOM 2707 C C . SER A 1 348 ? 16.720 -12.474 -9.931 1.00 68.69 348 SER A C 1
ATOM 2709 O O . SER A 1 348 ? 17.227 -13.592 -9.857 1.00 68.69 348 SER A O 1
ATOM 2711 N N . PHE A 1 349 ? 15.399 -12.296 -9.956 1.00 68.88 349 PHE A N 1
ATOM 2712 C CA . PHE A 1 349 ? 14.402 -13.360 -9.958 1.00 68.88 349 PHE A CA 1
ATOM 2713 C C . PHE A 1 349 ? 14.464 -14.177 -11.249 1.00 68.88 349 PHE A C 1
ATOM 2715 O O . PHE A 1 349 ? 14.637 -15.392 -11.189 1.00 68.88 349 PHE A O 1
ATOM 2722 N N . LEU A 1 350 ? 14.401 -13.514 -12.405 1.00 73.88 350 LEU A N 1
ATOM 2723 C CA . LEU A 1 350 ? 14.463 -14.160 -13.715 1.00 73.88 350 LEU A CA 1
ATOM 2724 C C . LEU A 1 350 ? 15.772 -14.938 -13.897 1.00 73.88 350 LEU A C 1
ATOM 2726 O O . LEU A 1 350 ? 15.759 -16.062 -14.395 1.00 73.88 350 LEU A O 1
ATOM 2730 N N . ARG A 1 351 ? 16.901 -14.397 -13.415 1.00 85.00 351 ARG A N 1
ATOM 2731 C CA . ARG A 1 351 ? 18.179 -15.124 -13.408 1.00 85.00 351 ARG A CA 1
ATOM 2732 C C . ARG A 1 351 ? 18.123 -16.396 -12.571 1.00 85.00 351 ARG A C 1
ATOM 2734 O O . ARG A 1 351 ? 18.562 -17.432 -13.054 1.00 85.00 351 ARG A O 1
ATOM 2741 N N . ARG A 1 352 ? 17.562 -16.348 -11.356 1.00 76.44 352 ARG A N 1
ATOM 2742 C CA . ARG A 1 352 ? 17.398 -17.550 -10.517 1.00 76.44 352 ARG A CA 1
ATOM 2743 C C . ARG A 1 352 ? 16.483 -18.580 -11.179 1.00 76.44 352 ARG A C 1
ATOM 2745 O O . ARG A 1 352 ? 16.837 -19.753 -11.208 1.00 76.44 352 ARG A O 1
ATOM 2752 N N . ALA A 1 353 ? 15.360 -18.146 -11.751 1.00 73.69 353 ALA A N 1
ATOM 2753 C CA . ALA A 1 353 ? 14.424 -19.026 -12.451 1.00 73.69 353 ALA A CA 1
ATOM 2754 C C . ALA A 1 353 ? 15.082 -19.741 -13.645 1.00 73.69 353 ALA A C 1
ATOM 2756 O O . ALA A 1 353 ? 14.862 -20.932 -13.852 1.00 73.69 353 ALA A O 1
ATOM 2757 N N . LYS A 1 354 ? 15.951 -19.037 -14.381 1.00 81.75 354 LYS A N 1
ATOM 2758 C CA . LYS A 1 354 ? 16.735 -19.582 -15.500 1.00 81.75 354 LYS A CA 1
ATOM 2759 C C . LYS A 1 354 ? 18.061 -20.233 -15.081 1.00 81.75 354 LYS A C 1
ATOM 2761 O O . LYS A 1 354 ? 18.848 -20.592 -15.951 1.00 81.75 354 LYS A O 1
ATOM 2766 N N . GLN A 1 355 ? 18.328 -20.368 -13.778 1.00 85.69 355 GLN A N 1
ATOM 2767 C CA . GLN A 1 355 ? 19.578 -20.917 -13.227 1.00 85.69 355 GLN A CA 1
ATOM 2768 C C . GLN A 1 355 ? 20.846 -20.225 -13.770 1.00 85.69 355 GLN A C 1
ATOM 2770 O O . GLN A 1 355 ? 21.895 -20.839 -13.953 1.00 85.69 355 GLN A O 1
ATOM 2775 N N . LEU A 1 356 ? 20.755 -18.921 -14.035 1.00 85.62 356 LEU A N 1
ATOM 2776 C CA . LEU A 1 356 ? 21.868 -18.106 -14.509 1.00 85.62 356 LEU A CA 1
ATOM 2777 C C . LEU A 1 356 ? 22.743 -17.648 -13.331 1.00 85.62 356 LEU A C 1
ATOM 2779 O O . LEU A 1 356 ? 22.207 -17.290 -12.278 1.00 85.62 356 LEU A O 1
ATOM 2783 N N . PRO A 1 357 ? 24.077 -17.571 -13.503 1.00 84.69 357 PRO A N 1
ATOM 2784 C CA . PRO A 1 357 ? 24.989 -17.194 -12.427 1.00 84.69 357 PRO A CA 1
ATOM 2785 C C . PRO A 1 357 ? 24.703 -15.776 -11.916 1.00 84.69 357 PRO A C 1
ATOM 2787 O O . PRO A 1 357 ? 24.417 -14.863 -12.695 1.00 84.69 357 PRO A O 1
ATOM 2790 N N . LEU A 1 358 ? 24.788 -15.575 -10.605 1.00 80.31 358 LEU A N 1
ATOM 2791 C CA . LEU A 1 358 ? 24.709 -14.257 -9.975 1.00 80.31 358 LEU A CA 1
ATOM 2792 C C . LEU A 1 358 ? 26.124 -13.793 -9.583 1.00 80.31 358 LEU A C 1
ATOM 2794 O O . LEU A 1 358 ? 26.969 -14.636 -9.294 1.00 80.31 358 LEU A O 1
ATOM 2798 N N . PRO A 1 359 ? 26.406 -12.481 -9.600 1.00 79.12 359 PRO A N 1
ATOM 2799 C CA . PRO A 1 359 ? 27.698 -11.941 -9.189 1.00 79.12 359 PRO A CA 1
ATOM 2800 C C . PRO A 1 359 ? 27.921 -12.090 -7.677 1.00 79.12 359 PRO A C 1
ATOM 2802 O O . PRO A 1 359 ? 26.968 -12.251 -6.907 1.00 79.12 359 PRO A O 1
ATOM 2805 N N . GLY A 1 360 ? 29.188 -12.002 -7.261 1.00 82.06 360 GLY A N 1
ATOM 2806 C CA . GLY A 1 360 ? 29.589 -12.100 -5.855 1.00 82.06 360 GLY A CA 1
ATOM 2807 C C . GLY A 1 360 ? 29.134 -13.412 -5.218 1.00 82.06 360 GLY A C 1
ATOM 2808 O O . GLY A 1 360 ? 29.291 -14.480 -5.806 1.00 82.06 360 GLY A O 1
ATOM 2809 N N . ASN A 1 361 ? 28.515 -13.326 -4.039 1.00 77.50 361 ASN A N 1
ATOM 2810 C CA . ASN A 1 361 ? 28.017 -14.485 -3.294 1.00 77.50 361 ASN A CA 1
ATOM 2811 C C . ASN A 1 361 ? 26.587 -14.889 -3.702 1.00 77.50 361 ASN A C 1
ATOM 2813 O O . ASN A 1 361 ? 25.901 -15.610 -2.978 1.00 77.50 361 ASN A O 1
ATOM 2817 N N . GLY A 1 362 ? 26.080 -14.384 -4.832 1.00 67.06 362 GLY A N 1
ATOM 2818 C CA . GLY A 1 362 ? 24.718 -14.653 -5.297 1.00 67.06 362 GLY A CA 1
ATOM 2819 C C . GLY A 1 362 ? 23.616 -13.963 -4.484 1.00 67.06 362 GLY A C 1
ATOM 2820 O O . GLY A 1 362 ? 22.421 -14.268 -4.636 1.00 67.06 362 GLY A O 1
ATOM 2821 N N . THR A 1 363 ? 23.999 -13.009 -3.632 1.00 69.88 363 THR A N 1
ATOM 2822 C CA . THR A 1 363 ? 23.070 -12.175 -2.870 1.00 69.88 363 THR A CA 1
ATOM 2823 C C . THR A 1 363 ? 22.436 -11.111 -3.772 1.00 69.88 363 THR A C 1
ATOM 2825 O O . THR A 1 363 ? 22.924 -10.798 -4.857 1.00 69.88 363 THR A O 1
ATOM 2828 N N . TYR A 1 364 ? 21.294 -10.557 -3.351 1.00 61.91 364 TYR A N 1
ATOM 2829 C CA . TYR A 1 364 ? 20.716 -9.411 -4.067 1.00 61.91 364 TYR A CA 1
ATOM 2830 C C . TYR A 1 364 ? 21.571 -8.153 -3.895 1.00 61.91 364 TYR A C 1
ATOM 2832 O O . TYR A 1 364 ? 21.612 -7.333 -4.797 1.00 61.91 364 TYR A O 1
ATOM 2840 N N . GLU A 1 365 ? 22.257 -8.011 -2.764 1.00 68.06 365 GLU A N 1
ATOM 2841 C CA . GLU A 1 365 ? 23.133 -6.872 -2.513 1.00 68.06 365 GLU A CA 1
ATOM 2842 C C . GLU A 1 365 ? 24.329 -6.879 -3.469 1.00 68.06 365 GLU A C 1
ATOM 2844 O O . GLU A 1 365 ? 24.572 -5.878 -4.134 1.00 68.06 365 GLU A O 1
ATOM 2849 N N . ASP A 1 366 ? 24.997 -8.024 -3.635 1.00 72.56 366 ASP A N 1
ATOM 2850 C CA . ASP A 1 366 ? 26.075 -8.180 -4.620 1.00 72.56 366 ASP A CA 1
ATOM 2851 C C . ASP A 1 366 ? 25.560 -7.985 -6.046 1.00 72.56 366 ASP A C 1
ATOM 2853 O O . ASP A 1 366 ? 26.228 -7.375 -6.877 1.00 72.56 366 ASP A O 1
ATOM 2857 N N . PHE A 1 367 ? 24.344 -8.465 -6.328 1.00 77.00 367 PHE A N 1
ATOM 2858 C CA . PHE A 1 367 ? 23.679 -8.228 -7.605 1.00 77.00 367 PHE A CA 1
ATOM 2859 C C . PHE A 1 367 ? 23.415 -6.739 -7.846 1.00 77.00 367 PHE A C 1
ATOM 2861 O O . PHE A 1 367 ? 23.760 -6.236 -8.906 1.00 77.00 367 PHE A O 1
ATOM 2868 N N . SER A 1 368 ? 22.866 -6.023 -6.866 1.00 74.06 368 SER A N 1
ATOM 2869 C CA . SER A 1 368 ? 22.604 -4.587 -6.952 1.00 74.06 368 SER A CA 1
ATOM 2870 C C . SER A 1 368 ? 23.902 -3.801 -7.111 1.00 74.06 368 SER A C 1
ATOM 2872 O O . SER A 1 368 ? 23.985 -2.954 -7.992 1.00 74.06 368 SER A O 1
ATOM 2874 N N . LYS A 1 369 ? 24.935 -4.114 -6.320 1.00 80.12 369 LYS A N 1
ATOM 2875 C CA . LYS A 1 369 ? 26.266 -3.501 -6.434 1.00 80.12 369 LYS A CA 1
ATOM 2876 C C . LYS A 1 369 ? 26.868 -3.725 -7.819 1.00 80.12 369 LYS A C 1
ATOM 2878 O O . LYS A 1 369 ? 27.403 -2.795 -8.400 1.00 80.12 369 LYS A O 1
ATOM 2883 N N . ALA A 1 370 ? 26.719 -4.923 -8.380 1.00 81.62 370 ALA A N 1
ATOM 2884 C CA . ALA A 1 370 ? 27.218 -5.248 -9.715 1.00 81.62 370 ALA A CA 1
ATOM 2885 C C . ALA A 1 370 ? 26.451 -4.570 -10.868 1.00 81.62 370 ALA A C 1
ATOM 2887 O O . ALA A 1 370 ? 26.922 -4.624 -12.005 1.00 81.62 370 ALA A O 1
ATOM 2888 N N . LEU A 1 371 ? 25.274 -3.987 -10.608 1.00 80.81 371 LEU A N 1
ATOM 2889 C CA . LEU A 1 371 ? 24.519 -3.208 -11.594 1.00 80.81 371 LEU A CA 1
ATOM 2890 C C . LEU A 1 371 ? 24.752 -1.696 -11.485 1.00 80.81 371 LEU A C 1
ATOM 2892 O O . LEU A 1 371 ? 24.415 -0.971 -12.418 1.00 80.81 371 LEU A O 1
ATOM 2896 N N . LEU A 1 372 ? 25.294 -1.217 -10.365 1.00 77.19 372 LEU A N 1
ATOM 2897 C CA . LEU A 1 372 ? 25.509 0.205 -10.119 1.00 77.19 372 LEU A CA 1
ATOM 2898 C C . LEU A 1 372 ? 26.861 0.651 -10.684 1.00 77.19 372 LEU A C 1
ATOM 2900 O O . LEU A 1 372 ? 27.900 0.102 -10.330 1.00 77.19 372 LEU A O 1
ATOM 2904 N N . ILE A 1 373 ? 26.839 1.695 -11.514 1.00 74.69 373 ILE A N 1
ATOM 2905 C CA . ILE A 1 373 ? 28.039 2.410 -11.958 1.00 74.69 373 ILE A CA 1
ATOM 2906 C C . ILE A 1 373 ? 28.188 3.642 -11.068 1.00 74.69 373 ILE A C 1
ATOM 2908 O O . ILE A 1 373 ? 27.433 4.606 -11.193 1.00 74.69 373 ILE A O 1
ATOM 2912 N N . THR A 1 374 ? 29.113 3.578 -10.112 1.00 70.44 374 THR A N 1
ATOM 2913 C CA . THR A 1 374 ? 29.320 4.637 -9.110 1.00 70.44 374 THR A CA 1
ATOM 2914 C C . THR A 1 374 ? 30.419 5.616 -9.492 1.00 70.44 374 THR A C 1
ATOM 2916 O O . THR A 1 374 ? 30.440 6.732 -8.979 1.00 70.44 374 THR A O 1
ATOM 2919 N N . GLU A 1 375 ? 31.321 5.217 -10.388 1.00 69.94 375 GLU A N 1
ATOM 2920 C CA . GLU A 1 375 ? 32.437 6.042 -10.834 1.00 69.94 375 GLU A CA 1
ATOM 2921 C C . GLU A 1 375 ? 32.424 6.204 -12.357 1.00 69.94 375 GLU A C 1
ATOM 2923 O O . GLU A 1 375 ? 32.125 5.243 -13.068 1.00 69.94 375 GLU A O 1
ATOM 2928 N N . PRO A 1 376 ? 32.745 7.405 -12.873 1.00 65.44 376 PRO A N 1
ATOM 2929 C CA . PRO A 1 376 ? 32.881 7.622 -14.306 1.00 65.44 376 PRO A CA 1
ATOM 2930 C C . PRO A 1 376 ? 34.012 6.771 -14.902 1.00 65.44 376 PRO A C 1
ATOM 2932 O O . PRO A 1 376 ? 35.154 6.901 -14.452 1.00 65.44 376 PRO A O 1
ATOM 2935 N N . ASP A 1 377 ? 33.730 5.997 -15.950 1.00 72.88 377 ASP A N 1
ATOM 2936 C CA . ASP A 1 377 ? 34.699 5.161 -16.691 1.0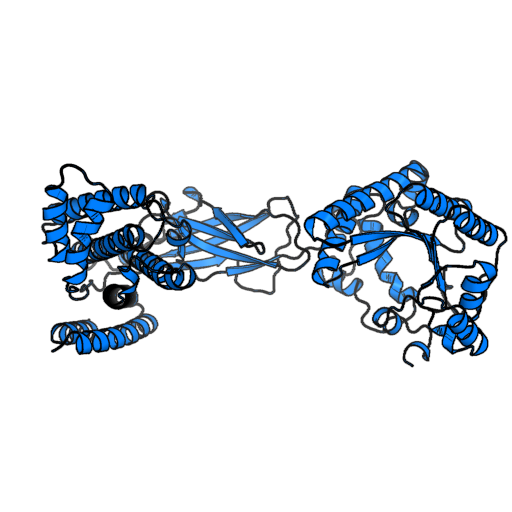0 72.88 377 ASP A CA 1
ATOM 2937 C C . ASP A 1 377 ? 34.307 5.100 -18.186 1.00 72.88 377 ASP A C 1
ATOM 2939 O O . ASP A 1 377 ? 33.559 5.946 -18.646 1.00 72.88 377 ASP A O 1
ATOM 2943 N N . THR A 1 378 ? 34.803 4.167 -18.991 1.00 73.88 378 THR A N 1
ATOM 2944 C CA . THR A 1 378 ? 34.458 4.037 -20.418 1.00 73.88 378 THR A CA 1
ATOM 2945 C C . THR A 1 378 ? 33.009 3.590 -20.661 1.00 73.88 378 THR A C 1
ATOM 2947 O O . THR A 1 378 ? 32.417 2.873 -19.850 1.00 73.88 378 THR A O 1
ATOM 2950 N N . LEU A 1 379 ? 32.459 3.886 -21.846 1.00 72.81 379 LEU A N 1
ATOM 2951 C CA . LEU A 1 379 ? 31.175 3.336 -22.303 1.00 72.81 379 LEU A CA 1
ATOM 2952 C C . LEU A 1 379 ? 31.129 1.799 -22.205 1.00 72.81 379 LEU A C 1
ATOM 2954 O O . LEU A 1 379 ? 30.103 1.222 -21.850 1.00 72.81 379 LEU A O 1
ATOM 2958 N N . GLN A 1 380 ? 32.245 1.110 -22.463 1.00 75.12 380 GLN A N 1
ATOM 2959 C CA . GLN A 1 380 ? 32.316 -0.347 -22.317 1.00 75.12 380 GLN A CA 1
ATOM 2960 C C . GLN A 1 380 ? 32.116 -0.789 -20.859 1.00 75.12 380 GLN A C 1
ATOM 2962 O O . GLN A 1 380 ? 31.402 -1.764 -20.606 1.00 75.12 380 GLN A O 1
ATOM 2967 N N . HIS A 1 381 ? 32.692 -0.061 -19.899 1.00 78.81 381 HIS A N 1
ATOM 2968 C CA . HIS A 1 381 ? 32.445 -0.288 -18.478 1.00 78.81 381 HIS A CA 1
ATOM 2969 C C . HIS A 1 381 ? 30.977 -0.021 -18.117 1.00 78.81 381 HIS A C 1
ATOM 2971 O O . HIS A 1 381 ? 30.343 -0.864 -17.477 1.00 78.81 381 HIS A O 1
ATOM 2977 N N . PHE A 1 382 ? 30.410 1.087 -18.607 1.00 77.94 382 PHE A N 1
ATOM 2978 C CA . PHE A 1 382 ? 29.003 1.450 -18.413 1.00 77.94 382 PHE A CA 1
ATOM 2979 C C . PHE A 1 382 ? 28.033 0.379 -18.939 1.00 77.94 382 PHE A C 1
ATOM 2981 O O . PHE A 1 382 ? 27.019 0.085 -18.308 1.00 77.94 382 PHE A O 1
ATOM 2988 N N . LEU A 1 383 ? 28.363 -0.266 -20.061 1.00 81.81 383 LEU A N 1
ATOM 2989 C CA . LEU A 1 383 ? 27.565 -1.346 -20.651 1.00 81.81 383 LEU A CA 1
ATOM 2990 C C . LEU A 1 383 ? 27.809 -2.718 -20.002 1.00 81.81 383 LEU A C 1
ATOM 2992 O O . LEU A 1 383 ? 27.038 -3.656 -20.225 1.00 81.81 383 LEU A O 1
ATOM 2996 N N . SER A 1 384 ? 28.845 -2.870 -19.174 1.00 83.75 384 SER A N 1
ATOM 2997 C CA . SER A 1 384 ? 29.206 -4.155 -18.567 1.00 83.75 384 SER A CA 1
ATOM 2998 C C . SER A 1 384 ? 28.098 -4.817 -17.722 1.00 83.75 384 SER A C 1
ATOM 3000 O O . SER A 1 384 ? 28.013 -6.053 -17.762 1.00 83.75 384 SER A O 1
ATOM 3002 N N . PRO A 1 385 ? 27.184 -4.091 -17.035 1.00 85.69 385 PRO A N 1
ATOM 3003 C CA . PRO A 1 385 ? 26.069 -4.699 -16.308 1.00 85.69 385 PRO A CA 1
ATOM 3004 C C . PRO A 1 385 ? 25.085 -5.471 -17.195 1.00 85.69 385 PRO A C 1
ATOM 3006 O O . PRO A 1 385 ? 24.433 -6.408 -16.724 1.00 85.69 385 PRO A O 1
ATOM 3009 N N . TYR A 1 386 ? 25.003 -5.167 -18.497 1.00 86.06 386 TYR A N 1
ATOM 3010 C CA . TYR A 1 386 ? 24.081 -5.844 -19.418 1.00 86.06 386 TYR A CA 1
ATOM 3011 C C . TYR A 1 386 ? 24.359 -7.345 -19.571 1.00 86.06 386 TYR A C 1
ATOM 3013 O O . TYR A 1 386 ? 23.444 -8.087 -19.944 1.00 86.06 386 TYR A O 1
ATOM 3021 N N . LYS A 1 387 ? 25.562 -7.824 -19.209 1.00 87.19 387 LYS A N 1
ATOM 3022 C CA . LYS A 1 387 ? 25.875 -9.264 -19.111 1.00 87.19 387 LYS A CA 1
ATOM 3023 C C . LYS A 1 387 ? 25.040 -9.980 -18.042 1.00 87.19 387 LYS A C 1
ATOM 3025 O O . LYS A 1 387 ? 24.771 -11.177 -18.146 1.00 87.19 387 LYS A O 1
ATOM 3030 N N . TYR A 1 388 ? 24.593 -9.246 -17.024 1.00 85.06 388 TYR A N 1
ATOM 3031 C CA . TYR A 1 388 ? 23.688 -9.745 -15.994 1.00 85.06 388 TYR A CA 1
ATOM 3032 C C . TYR A 1 388 ? 22.217 -9.488 -16.343 1.00 85.06 388 TYR A C 1
ATOM 3034 O O . TYR A 1 388 ? 21.355 -10.288 -15.984 1.00 85.06 388 TYR A O 1
ATOM 3042 N N . ILE A 1 389 ? 21.912 -8.413 -17.066 1.00 87.31 389 ILE A N 1
ATOM 3043 C CA . ILE A 1 389 ? 20.525 -8.013 -17.331 1.00 87.31 389 ILE A CA 1
ATOM 3044 C C . ILE A 1 389 ? 19.934 -8.789 -18.515 1.00 87.31 389 ILE A C 1
ATOM 3046 O O . ILE A 1 389 ? 18.936 -9.489 -18.352 1.00 87.31 389 ILE A O 1
ATOM 3050 N N . THR A 1 390 ? 20.573 -8.733 -19.686 1.00 90.69 390 THR A N 1
ATOM 3051 C CA . THR A 1 390 ? 20.020 -9.260 -20.951 1.00 90.69 390 THR A CA 1
ATOM 3052 C C . THR A 1 390 ? 19.660 -10.747 -20.884 1.00 90.69 390 THR A C 1
ATOM 3054 O O . THR A 1 390 ? 18.530 -11.099 -21.221 1.00 90.69 390 THR A O 1
ATOM 3057 N N . PRO A 1 391 ? 20.531 -11.646 -20.371 1.00 92.00 391 PRO A N 1
ATOM 3058 C CA . PRO A 1 391 ? 20.203 -13.073 -20.321 1.00 92.00 391 PRO A CA 1
ATOM 3059 C C . PRO A 1 391 ? 18.989 -13.403 -19.440 1.00 92.00 391 PRO A C 1
ATOM 3061 O O . PRO A 1 391 ? 18.380 -14.457 -19.602 1.00 92.00 391 PRO A O 1
ATOM 3064 N N . ALA A 1 392 ? 18.624 -12.516 -18.505 1.00 87.69 392 ALA A N 1
ATOM 3065 C CA . ALA A 1 392 ? 17.501 -12.740 -17.605 1.00 87.69 392 ALA A CA 1
ATOM 3066 C C . ALA A 1 392 ? 16.165 -12.776 -18.364 1.00 87.69 392 ALA A C 1
ATOM 3068 O O . ALA A 1 392 ? 15.347 -13.657 -18.113 1.00 87.69 392 ALA A O 1
ATOM 3069 N N . TYR A 1 393 ? 15.961 -11.885 -19.336 1.00 90.75 393 TYR A N 1
ATOM 3070 C CA . TYR A 1 393 ? 14.708 -11.792 -20.095 1.00 90.75 393 TYR A CA 1
ATOM 3071 C C . TYR A 1 393 ? 14.824 -12.290 -21.544 1.00 90.75 393 TYR A C 1
ATOM 3073 O O . TYR A 1 393 ? 13.799 -12.569 -22.159 1.00 90.75 393 TYR A O 1
ATOM 3081 N N . ALA A 1 394 ? 16.041 -12.478 -22.073 1.00 94.94 394 ALA A N 1
ATOM 3082 C CA . ALA A 1 394 ? 16.231 -12.939 -23.446 1.00 94.94 394 ALA A CA 1
ATOM 3083 C C . ALA A 1 394 ? 15.482 -14.256 -23.731 1.00 94.94 394 ALA A C 1
ATOM 3085 O O . ALA A 1 394 ? 15.552 -15.199 -22.929 1.00 94.94 394 ALA A O 1
ATOM 3086 N N . GLY A 1 395 ? 14.752 -14.291 -24.849 1.00 93.56 395 GLY A N 1
ATOM 3087 C CA . GLY A 1 395 ? 13.991 -15.452 -25.325 1.00 93.56 395 GLY A CA 1
ATOM 3088 C C . GLY A 1 395 ? 12.748 -15.804 -24.499 1.00 93.56 395 GLY A C 1
ATOM 3089 O O . GLY A 1 395 ? 12.163 -16.861 -24.708 1.00 93.56 395 GLY A O 1
ATOM 3090 N N . ASP A 1 396 ? 12.357 -14.955 -23.544 1.00 93.56 396 ASP A N 1
ATOM 3091 C CA . ASP A 1 396 ? 11.219 -15.180 -22.650 1.00 93.56 396 ASP A CA 1
ATOM 3092 C C . ASP A 1 396 ? 10.190 -14.058 -22.809 1.00 93.56 396 ASP A C 1
ATOM 3094 O O . ASP A 1 396 ? 10.346 -12.947 -22.302 1.00 93.56 396 ASP A O 1
ATOM 3098 N N . MET A 1 397 ? 9.130 -14.342 -23.558 1.00 95.06 397 MET A N 1
ATOM 3099 C CA . MET A 1 397 ? 8.109 -13.364 -23.933 1.00 95.06 397 MET A CA 1
ATOM 3100 C C . MET A 1 397 ? 7.330 -12.887 -22.703 1.00 95.06 397 MET A C 1
ATOM 3102 O O . MET A 1 397 ? 7.003 -11.708 -22.609 1.00 95.06 397 MET A O 1
ATOM 3106 N N . ALA A 1 398 ? 7.110 -13.756 -21.711 1.00 87.75 398 ALA A N 1
ATOM 3107 C CA . ALA A 1 398 ? 6.466 -13.364 -20.459 1.00 87.75 398 ALA A CA 1
ATOM 3108 C C . ALA A 1 398 ? 7.357 -12.410 -19.649 1.00 87.75 398 ALA A C 1
ATOM 3110 O O . ALA A 1 398 ? 6.864 -11.439 -19.072 1.00 87.75 398 ALA A O 1
ATOM 3111 N N . ALA A 1 399 ? 8.673 -12.641 -19.641 1.00 85.50 399 ALA A N 1
ATOM 3112 C CA . ALA A 1 399 ? 9.624 -11.710 -19.046 1.00 85.50 399 ALA A CA 1
ATOM 3113 C C . ALA A 1 399 ? 9.651 -10.362 -19.784 1.00 85.50 399 ALA A C 1
ATOM 3115 O O . ALA A 1 399 ? 9.630 -9.332 -19.115 1.00 85.50 399 ALA A O 1
ATOM 3116 N N . ASN A 1 400 ? 9.648 -10.358 -21.124 1.00 94.12 400 ASN A N 1
ATOM 3117 C CA . ASN A 1 400 ? 9.598 -9.134 -21.937 1.00 94.12 400 ASN A CA 1
ATOM 3118 C C . ASN A 1 400 ? 8.309 -8.325 -21.685 1.00 94.12 400 ASN A C 1
ATOM 3120 O O . ASN A 1 400 ? 8.377 -7.122 -21.444 1.00 94.12 400 ASN A O 1
ATOM 3124 N N . GLU A 1 401 ? 7.142 -8.980 -21.637 1.00 93.00 401 GLU A N 1
ATOM 3125 C CA . GLU A 1 401 ? 5.870 -8.332 -21.274 1.00 93.00 401 GLU A CA 1
ATOM 3126 C C . GLU A 1 401 ? 5.927 -7.741 -19.855 1.00 93.00 401 GLU A C 1
ATOM 3128 O O . GLU A 1 401 ? 5.482 -6.616 -19.609 1.00 93.00 401 GLU A O 1
ATOM 3133 N N . ARG A 1 402 ? 6.498 -8.486 -18.902 1.00 84.44 402 ARG A N 1
ATOM 3134 C CA . ARG A 1 402 ? 6.607 -8.053 -17.506 1.00 84.44 402 ARG A CA 1
ATOM 3135 C C . ARG A 1 402 ? 7.492 -6.820 -17.348 1.00 84.44 402 ARG A C 1
ATOM 3137 O O . ARG A 1 402 ? 7.057 -5.870 -16.704 1.00 84.44 402 ARG A O 1
ATOM 3144 N N . ILE A 1 403 ? 8.706 -6.825 -17.902 1.00 87.56 403 ILE A N 1
ATOM 3145 C CA . ILE A 1 403 ? 9.629 -5.684 -17.769 1.00 87.56 403 ILE A CA 1
ATOM 3146 C C . ILE A 1 403 ? 9.070 -4.430 -18.448 1.00 87.56 403 ILE A C 1
ATOM 3148 O O . ILE A 1 403 ? 9.255 -3.331 -17.937 1.00 87.56 403 ILE A O 1
ATOM 3152 N N . ALA A 1 404 ? 8.331 -4.596 -19.549 1.00 94.06 404 ALA A N 1
ATOM 3153 C CA . ALA A 1 404 ? 7.662 -3.502 -20.238 1.00 94.06 404 ALA A CA 1
ATOM 3154 C C . ALA A 1 404 ? 6.554 -2.877 -19.375 1.00 94.06 404 ALA A C 1
ATOM 3156 O O . ALA A 1 404 ? 6.502 -1.663 -19.213 1.00 94.06 404 ALA A O 1
ATOM 3157 N N . TYR A 1 405 ? 5.720 -3.702 -18.739 1.00 88.56 405 TYR A N 1
ATOM 3158 C CA . TYR A 1 405 ? 4.713 -3.219 -17.792 1.00 88.56 405 TYR A CA 1
ATOM 3159 C C . TYR A 1 405 ? 5.335 -2.533 -16.561 1.00 88.56 405 TYR A C 1
ATOM 3161 O O . TYR A 1 405 ? 4.870 -1.480 -16.125 1.00 88.56 405 TYR A O 1
ATOM 3169 N N . GLU A 1 406 ? 6.401 -3.112 -15.997 1.00 82.25 406 GLU A N 1
ATOM 3170 C CA . GLU A 1 406 ? 7.111 -2.540 -14.845 1.00 82.25 406 GLU A CA 1
ATOM 3171 C C . GLU A 1 406 ? 7.794 -1.205 -15.189 1.00 82.25 406 GLU A C 1
ATOM 3173 O O . GLU A 1 406 ? 7.840 -0.314 -14.341 1.00 82.25 406 GLU A O 1
ATOM 3178 N N . TYR A 1 407 ? 8.258 -1.023 -16.431 1.00 88.69 407 TYR A N 1
ATOM 3179 C CA . TYR A 1 407 ? 8.754 0.267 -16.913 1.00 88.69 407 TYR A CA 1
ATOM 3180 C C . TYR A 1 407 ? 7.677 1.355 -16.832 1.00 88.69 407 TYR A C 1
ATOM 3182 O O . TYR A 1 407 ? 7.952 2.429 -16.302 1.00 88.69 407 TYR A O 1
ATOM 3190 N N . CYS A 1 408 ? 6.446 1.072 -17.276 1.00 86.06 408 CYS A N 1
ATOM 3191 C CA . CYS A 1 408 ? 5.335 2.026 -17.206 1.00 86.06 408 CYS A CA 1
ATOM 3192 C C . CYS A 1 408 ? 5.073 2.498 -15.770 1.00 86.06 408 CYS A C 1
ATOM 3194 O O . CYS A 1 408 ? 4.886 3.684 -15.511 1.00 86.06 408 CYS A O 1
ATOM 3196 N N . MET A 1 409 ? 5.114 1.561 -14.825 1.00 81.12 409 MET A N 1
ATOM 3197 C CA . MET A 1 409 ? 4.922 1.840 -13.406 1.00 81.12 409 MET A CA 1
ATOM 3198 C C . MET A 1 409 ? 5.991 2.797 -12.857 1.00 81.12 409 MET A C 1
ATOM 3200 O O . MET A 1 409 ? 5.665 3.711 -12.101 1.00 81.12 409 MET A O 1
ATOM 3204 N N . ASN A 1 410 ? 7.256 2.610 -13.250 1.00 76.00 410 ASN A N 1
ATOM 3205 C CA . ASN A 1 410 ? 8.356 3.494 -12.855 1.00 76.00 410 ASN A CA 1
ATOM 3206 C C . ASN A 1 410 ? 8.246 4.869 -13.524 1.00 76.00 410 ASN A C 1
ATOM 3208 O O . ASN A 1 410 ? 8.335 5.886 -12.846 1.00 76.00 410 ASN A O 1
ATOM 3212 N N . ALA A 1 411 ? 7.966 4.910 -14.828 1.00 81.94 411 ALA A N 1
ATOM 3213 C CA . ALA A 1 411 ? 7.805 6.159 -15.566 1.00 81.94 411 ALA A CA 1
ATOM 3214 C C . ALA A 1 411 ? 6.694 7.040 -14.960 1.00 81.94 411 ALA A C 1
ATOM 3216 O O . ALA A 1 411 ? 6.882 8.240 -14.769 1.00 81.94 411 ALA A O 1
ATOM 3217 N N . ALA A 1 412 ? 5.565 6.440 -14.573 1.00 84.00 412 ALA A N 1
ATOM 3218 C CA . ALA A 1 412 ? 4.480 7.158 -13.909 1.00 84.00 412 ALA A CA 1
ATOM 3219 C C . ALA A 1 412 ? 4.891 7.728 -12.539 1.00 84.00 412 ALA A C 1
ATOM 3221 O O . ALA A 1 412 ? 4.505 8.846 -12.199 1.00 84.00 412 ALA A O 1
ATOM 3222 N N . LYS A 1 413 ? 5.705 6.997 -11.763 1.00 78.12 413 LYS A N 1
ATOM 3223 C CA . LYS A 1 413 ? 6.258 7.487 -10.487 1.00 78.12 413 LYS A CA 1
ATOM 3224 C C . LYS A 1 413 ? 7.184 8.685 -10.669 1.00 78.12 413 LYS A C 1
ATOM 3226 O O . LYS A 1 413 ? 7.152 9.602 -9.851 1.00 78.12 413 LYS A O 1
ATOM 3231 N N . ASP A 1 414 ? 7.931 8.703 -11.765 1.00 82.62 414 ASP A N 1
ATOM 3232 C CA . ASP A 1 414 ? 8.797 9.818 -12.152 1.00 82.62 414 ASP A CA 1
ATOM 3233 C C . ASP A 1 414 ? 8.014 10.987 -12.792 1.00 82.62 414 ASP A C 1
ATOM 3235 O O . ASP A 1 414 ? 8.609 11.954 -13.266 1.00 82.62 414 ASP A O 1
ATOM 3239 N N . ASN A 1 415 ? 6.673 10.943 -12.769 1.00 91.12 415 ASN A N 1
ATOM 3240 C CA . ASN A 1 415 ? 5.756 11.922 -13.370 1.00 91.12 415 ASN A CA 1
ATOM 3241 C C . ASN A 1 415 ? 5.907 12.074 -14.893 1.00 91.12 415 ASN A C 1
ATOM 3243 O O . ASN A 1 415 ? 5.603 13.126 -15.461 1.00 91.12 415 ASN A O 1
ATOM 3247 N N . VAL A 1 416 ? 6.359 11.023 -15.576 1.00 93.06 416 VAL A N 1
ATOM 3248 C CA . VAL A 1 416 ? 6.440 10.999 -17.036 1.00 93.06 416 VAL A CA 1
ATOM 3249 C C . VAL A 1 416 ? 5.039 10.835 -17.622 1.00 93.06 416 VAL A C 1
ATOM 3251 O O . VAL A 1 416 ? 4.359 9.849 -17.358 1.00 93.06 416 VAL A O 1
ATOM 3254 N N . ILE A 1 417 ? 4.616 11.787 -18.457 1.00 94.50 417 ILE A N 1
ATOM 3255 C CA . ILE A 1 417 ? 3.311 11.750 -19.145 1.00 94.50 417 ILE A CA 1
ATOM 3256 C C . ILE A 1 417 ? 3.393 11.149 -20.559 1.00 94.50 417 ILE A C 1
ATOM 3258 O O . ILE A 1 417 ? 2.408 10.607 -21.062 1.00 94.50 417 ILE A O 1
ATOM 3262 N N . TYR A 1 418 ? 4.570 11.226 -21.188 1.00 98.00 418 TYR A N 1
ATOM 3263 C CA . TYR A 1 418 ? 4.877 10.662 -22.502 1.00 98.00 418 TYR A CA 1
ATOM 3264 C C . TYR A 1 418 ? 6.313 10.126 -22.524 1.00 98.00 418 TYR A C 1
ATOM 3266 O O . TYR A 1 418 ? 7.227 10.843 -22.115 1.00 98.00 418 TYR A O 1
ATOM 3274 N N . ALA A 1 419 ? 6.524 8.911 -23.037 1.00 97.12 419 ALA A N 1
ATOM 3275 C CA . ALA A 1 419 ? 7.860 8.365 -23.269 1.00 97.12 419 ALA A CA 1
ATOM 3276 C C . ALA A 1 419 ? 7.979 7.598 -24.592 1.00 97.12 419 ALA A C 1
ATOM 3278 O O . ALA A 1 419 ? 7.048 6.930 -25.037 1.00 97.12 419 ALA A O 1
ATOM 3279 N N . GLU A 1 420 ? 9.175 7.633 -25.175 1.00 98.00 420 GLU A N 1
ATOM 3280 C CA . GLU A 1 420 ? 9.599 6.738 -26.252 1.00 98.00 420 GLU A CA 1
ATOM 3281 C C . GLU A 1 420 ? 10.636 5.762 -25.697 1.00 98.00 420 GLU A C 1
ATOM 3283 O O . GLU A 1 420 ? 11.786 6.130 -25.451 1.00 98.00 420 GLU A O 1
ATOM 3288 N N . VAL A 1 421 ? 10.225 4.514 -25.469 1.00 96.81 421 VAL A N 1
ATOM 3289 C CA . VAL A 1 421 ? 11.121 3.469 -24.966 1.00 96.81 421 VAL A CA 1
ATOM 3290 C C . VAL A 1 421 ? 11.815 2.775 -26.133 1.00 96.81 421 VAL A C 1
ATOM 3292 O O . VAL A 1 421 ? 11.168 2.372 -27.099 1.00 96.81 421 VAL A O 1
ATOM 3295 N N . ARG A 1 422 ? 13.141 2.626 -26.046 1.00 96.62 422 ARG A N 1
ATOM 3296 C CA . ARG A 1 422 ? 13.940 1.924 -27.058 1.00 96.62 422 ARG A CA 1
ATOM 3297 C C . ARG A 1 422 ? 14.385 0.554 -26.570 1.00 96.62 422 ARG A C 1
ATOM 3299 O O . ARG A 1 422 ? 14.781 0.411 -25.415 1.00 96.62 422 ARG A O 1
ATOM 3306 N N . PHE A 1 423 ? 14.355 -0.440 -27.451 1.00 96.62 423 PHE A N 1
ATOM 3307 C CA . PHE A 1 423 ? 14.979 -1.740 -27.207 1.00 96.62 423 PHE A CA 1
ATOM 3308 C C . PHE A 1 423 ? 15.356 -2.426 -28.526 1.00 96.62 423 PHE A C 1
ATOM 3310 O O . PHE A 1 423 ? 14.857 -2.072 -29.592 1.00 96.62 423 PHE A O 1
ATOM 3317 N N . SER A 1 424 ? 16.226 -3.437 -28.458 1.00 96.50 424 SER A N 1
ATOM 3318 C CA . SER A 1 424 ? 16.584 -4.260 -29.618 1.00 96.50 424 SER A CA 1
ATOM 3319 C C . SER A 1 424 ? 15.848 -5.606 -29.584 1.00 96.50 424 SER A C 1
ATOM 3321 O O . SER A 1 424 ? 16.153 -6.430 -28.714 1.00 96.50 424 SER A O 1
ATOM 3323 N N . PRO A 1 425 ? 14.934 -5.882 -30.537 1.00 97.81 425 PRO A N 1
ATOM 3324 C CA . PRO A 1 425 ? 14.265 -7.177 -30.664 1.00 97.81 425 PRO A CA 1
ATOM 3325 C C . PRO A 1 425 ? 15.240 -8.351 -30.742 1.00 97.81 425 PRO A C 1
ATOM 3327 O O . PRO A 1 425 ? 15.051 -9.349 -30.051 1.00 97.81 425 PRO A O 1
ATOM 3330 N N . HIS A 1 426 ? 16.328 -8.222 -31.506 1.00 97.12 426 HIS A N 1
ATOM 3331 C CA . HIS A 1 426 ? 17.337 -9.276 -31.635 1.00 97.12 426 HIS A CA 1
ATOM 3332 C C . HIS A 1 426 ? 18.052 -9.574 -30.312 1.00 97.12 426 HIS A C 1
ATOM 3334 O O . HIS A 1 426 ? 18.260 -10.741 -29.979 1.00 97.12 426 HIS A O 1
ATOM 3340 N N . LYS A 1 427 ? 18.402 -8.550 -29.515 1.00 95.25 427 LYS A N 1
ATOM 3341 C CA . LYS A 1 427 ? 18.984 -8.755 -28.172 1.00 95.25 427 LYS A CA 1
ATOM 3342 C C . LYS A 1 427 ? 17.979 -9.386 -27.206 1.00 95.25 427 LYS A C 1
ATOM 3344 O O . LYS A 1 427 ? 18.357 -10.276 -26.445 1.00 95.25 427 LYS A O 1
ATOM 3349 N N . SER A 1 428 ? 16.723 -8.949 -27.260 1.00 96.31 428 SER A N 1
ATOM 3350 C CA . SER A 1 428 ? 15.626 -9.445 -26.424 1.00 96.31 428 SER A CA 1
ATOM 3351 C C . SER A 1 428 ? 15.159 -10.857 -26.793 1.00 96.31 428 SER A C 1
ATOM 3353 O O . SER A 1 428 ? 14.661 -11.583 -25.933 1.00 96.31 428 SER A O 1
ATOM 3355 N N . LEU A 1 429 ? 15.346 -11.289 -28.041 1.00 97.44 429 LEU A N 1
ATOM 3356 C CA . LEU A 1 429 ? 15.139 -12.677 -28.455 1.00 97.44 429 LEU A CA 1
ATOM 3357 C C . LEU A 1 429 ? 16.346 -13.548 -28.081 1.00 97.44 429 LEU A C 1
ATOM 3359 O O . LEU A 1 429 ? 16.190 -14.650 -27.561 1.00 97.44 429 LEU A O 1
ATOM 3363 N N . GLY A 1 430 ? 17.553 -13.024 -28.291 1.00 94.81 430 GLY A N 1
ATOM 3364 C CA . GLY A 1 430 ? 18.804 -13.742 -28.087 1.00 94.81 430 GLY A CA 1
ATOM 3365 C C . GLY A 1 430 ? 19.153 -14.661 -29.262 1.00 94.81 430 GLY A C 1
ATOM 3366 O O . GLY A 1 430 ? 18.291 -15.237 -29.921 1.00 94.81 430 GLY A O 1
ATOM 3367 N N . GLU A 1 431 ? 20.453 -14.831 -29.508 1.00 92.50 431 GLU A N 1
ATOM 3368 C CA . GLU A 1 431 ? 20.981 -15.516 -30.699 1.00 92.50 431 GLU A CA 1
ATOM 3369 C C . GLU A 1 431 ? 20.454 -16.951 -30.864 1.00 92.50 431 GLU A C 1
ATOM 3371 O O . GLU A 1 431 ? 20.133 -17.383 -31.972 1.00 92.50 431 GLU A O 1
ATOM 3376 N N . LYS A 1 432 ? 20.337 -17.694 -29.756 1.00 92.75 432 LYS A N 1
ATOM 3377 C CA . LYS A 1 432 ? 19.856 -19.081 -29.768 1.00 92.75 432 LYS A CA 1
ATOM 3378 C C . LYS A 1 432 ? 18.420 -19.179 -30.285 1.00 92.75 432 LYS A C 1
ATOM 3380 O O . LYS A 1 432 ? 18.136 -20.018 -31.136 1.00 92.75 432 LYS A O 1
ATOM 3385 N N . GLU A 1 433 ? 17.529 -18.334 -29.774 1.00 94.88 433 GLU A N 1
ATOM 3386 C CA . GLU A 1 433 ? 16.124 -18.353 -30.176 1.00 94.88 433 GLU A CA 1
ATOM 3387 C C . GLU A 1 433 ? 15.933 -17.723 -31.555 1.00 94.88 433 GLU A C 1
ATOM 3389 O O . GLU A 1 433 ? 15.116 -18.219 -32.322 1.00 94.88 433 GLU A O 1
ATOM 3394 N N . TYR A 1 434 ? 16.745 -16.729 -31.931 1.00 96.19 434 TYR A N 1
ATOM 3395 C CA . TYR A 1 434 ? 16.744 -16.183 -33.290 1.00 96.19 434 TYR A CA 1
ATOM 3396 C C . TYR A 1 434 ? 17.090 -17.246 -34.339 1.00 96.19 434 TYR A C 1
ATOM 3398 O O . TYR A 1 434 ? 16.367 -17.392 -35.317 1.00 96.19 434 TYR A O 1
ATOM 3406 N N . LYS A 1 435 ? 18.104 -18.090 -34.102 1.00 95.25 435 LYS A N 1
ATOM 3407 C CA . LYS A 1 435 ? 18.416 -19.216 -35.007 1.00 95.25 435 LYS A CA 1
ATOM 3408 C C . LYS A 1 435 ? 17.278 -20.237 -35.126 1.00 95.25 435 LYS A C 1
ATOM 3410 O O . LYS A 1 435 ? 17.196 -20.934 -36.132 1.00 95.25 435 LYS A O 1
ATOM 3415 N N . ARG A 1 436 ? 16.426 -20.355 -34.102 1.00 96.44 436 ARG A N 1
ATOM 3416 C CA . ARG A 1 436 ? 15.307 -21.310 -34.061 1.00 96.44 436 ARG A CA 1
ATOM 3417 C C . ARG A 1 436 ? 14.024 -20.748 -34.671 1.00 96.44 436 ARG A C 1
ATOM 3419 O O . ARG A 1 436 ? 13.297 -21.485 -35.328 1.00 96.44 436 ARG A O 1
ATOM 3426 N N . LEU A 1 437 ? 13.721 -19.485 -34.392 1.00 95.50 437 LEU A N 1
ATOM 3427 C CA . LEU A 1 437 ? 12.433 -18.850 -34.680 1.00 95.50 437 LEU A CA 1
ATOM 3428 C C . LEU A 1 437 ? 12.508 -17.824 -35.818 1.00 95.50 437 LEU A C 1
ATOM 3430 O O . LEU A 1 437 ? 11.475 -17.469 -36.381 1.00 95.50 437 LEU A O 1
ATOM 3434 N N . GLY A 1 438 ? 13.706 -17.339 -36.152 1.00 96.81 438 GLY A N 1
ATOM 3435 C CA . GLY A 1 438 ? 13.928 -16.291 -37.145 1.00 96.81 438 GLY A CA 1
ATOM 3436 C C . GLY A 1 438 ? 13.126 -15.023 -36.850 1.00 96.81 438 GLY A C 1
ATOM 3437 O O . GLY A 1 438 ? 12.878 -14.673 -35.692 1.00 96.81 438 GLY A O 1
ATOM 3438 N N . PHE A 1 439 ? 12.673 -14.369 -37.919 1.00 97.75 439 PHE A N 1
ATOM 3439 C CA . PHE A 1 439 ? 11.878 -13.141 -37.865 1.00 97.75 439 PHE A CA 1
ATOM 3440 C C . PHE A 1 439 ? 10.611 -13.265 -36.999 1.00 97.75 439 PHE A C 1
ATOM 3442 O O . PHE A 1 439 ? 10.299 -12.349 -36.243 1.00 97.75 439 PHE A O 1
ATOM 3449 N N . ALA A 1 440 ? 9.938 -14.423 -37.009 1.00 98.06 440 ALA A N 1
ATOM 3450 C CA . ALA A 1 440 ? 8.742 -14.656 -36.191 1.00 98.06 440 ALA A CA 1
ATOM 3451 C C . ALA A 1 440 ? 9.031 -14.576 -34.679 1.00 98.06 440 ALA A C 1
ATOM 3453 O O . ALA A 1 440 ? 8.181 -14.172 -33.886 1.00 98.06 440 ALA A O 1
ATOM 3454 N N . GLY A 1 441 ? 10.253 -14.921 -34.259 1.00 98.12 441 GLY A N 1
ATOM 3455 C CA . GLY A 1 441 ? 10.687 -14.718 -32.878 1.00 98.12 441 GLY A CA 1
ATOM 3456 C C . GLY A 1 441 ? 10.828 -13.236 -32.521 1.00 98.12 441 GLY A C 1
ATOM 3457 O O . GLY A 1 441 ? 10.502 -12.846 -31.401 1.00 98.12 441 GLY A O 1
ATOM 3458 N N . LEU A 1 442 ? 11.286 -12.406 -33.464 1.00 98.50 442 LEU A N 1
ATOM 3459 C CA . LEU A 1 442 ? 11.399 -10.959 -33.264 1.00 98.50 442 LEU A CA 1
ATOM 3460 C C . LEU A 1 442 ? 10.012 -10.327 -33.148 1.00 98.50 442 LEU A C 1
ATOM 3462 O O . LEU A 1 442 ? 9.788 -9.502 -32.265 1.00 98.50 442 LEU A O 1
ATOM 3466 N N . GLU A 1 443 ? 9.070 -10.770 -33.985 1.00 98.62 443 GLU A N 1
ATOM 3467 C CA . GLU A 1 443 ? 7.663 -10.373 -33.907 1.00 98.62 443 GLU A CA 1
ATOM 3468 C C . GLU A 1 443 ? 7.077 -10.690 -32.528 1.00 98.62 443 GLU A C 1
ATOM 3470 O O . GLU A 1 443 ? 6.558 -9.791 -31.872 1.00 98.62 443 GLU A O 1
ATOM 3475 N N . ALA A 1 444 ? 7.271 -11.915 -32.031 1.00 98.50 444 ALA A N 1
ATOM 3476 C CA . ALA A 1 444 ? 6.778 -12.325 -30.717 1.00 98.50 444 ALA A CA 1
ATOM 3477 C C . ALA A 1 444 ? 7.343 -11.477 -29.561 1.00 98.50 444 ALA A C 1
ATOM 3479 O O . ALA A 1 444 ? 6.644 -11.200 -28.585 1.00 98.50 444 ALA A O 1
ATOM 3480 N N . VAL A 1 445 ? 8.606 -11.049 -29.648 1.00 98.50 445 VAL A N 1
ATOM 3481 C CA . VAL A 1 445 ? 9.217 -10.157 -28.650 1.00 98.50 445 VAL A CA 1
ATOM 3482 C C . VAL A 1 445 ? 8.595 -8.759 -28.699 1.00 98.50 445 VAL A C 1
ATOM 3484 O O . VAL A 1 445 ? 8.294 -8.187 -27.646 1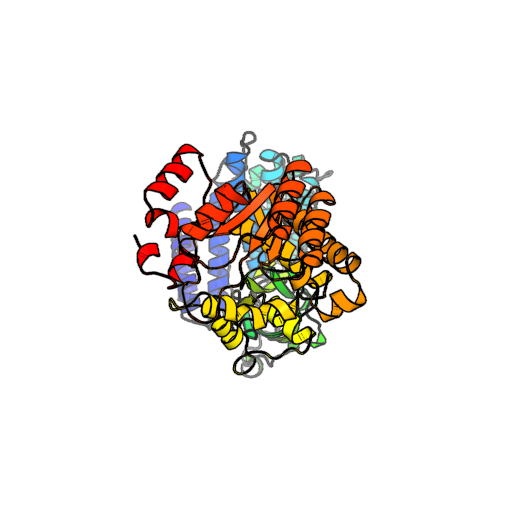.00 98.50 445 VAL A O 1
ATOM 3487 N N . VAL A 1 446 ? 8.397 -8.206 -29.899 1.00 98.69 446 VAL A N 1
ATOM 3488 C CA . VAL A 1 446 ? 7.769 -6.888 -30.079 1.00 98.69 446 VAL A CA 1
ATOM 3489 C C . VAL A 1 446 ? 6.327 -6.908 -29.578 1.00 98.69 446 VAL A C 1
ATOM 3491 O O . VAL A 1 446 ? 5.953 -6.044 -28.790 1.00 98.69 446 VAL A O 1
ATOM 3494 N N . GLU A 1 447 ? 5.550 -7.927 -29.940 1.00 98.75 447 GLU A N 1
ATOM 3495 C CA . GLU A 1 447 ? 4.167 -8.113 -29.489 1.00 98.75 447 GLU A CA 1
ATOM 3496 C C . GLU A 1 447 ? 4.070 -8.244 -27.964 1.00 98.75 447 GLU A C 1
ATOM 3498 O O . GLU A 1 447 ? 3.257 -7.566 -27.332 1.00 98.75 447 GLU A O 1
ATOM 3503 N N . ALA A 1 448 ? 4.933 -9.056 -27.344 1.00 98.44 448 ALA A N 1
ATOM 3504 C CA . ALA A 1 448 ? 4.967 -9.202 -25.890 1.00 98.44 448 ALA A CA 1
ATOM 3505 C C . ALA A 1 448 ? 5.293 -7.875 -25.186 1.00 98.44 448 ALA A C 1
ATOM 3507 O O . ALA A 1 448 ? 4.673 -7.526 -24.181 1.00 98.44 448 ALA A O 1
ATOM 3508 N N . THR A 1 449 ? 6.238 -7.112 -25.737 1.00 98.44 449 THR A N 1
ATOM 3509 C CA . THR A 1 449 ? 6.629 -5.804 -25.202 1.00 98.44 449 THR A CA 1
ATOM 3510 C C . THR A 1 449 ? 5.481 -4.804 -25.324 1.00 98.44 449 THR A C 1
ATOM 3512 O O . THR A 1 449 ? 5.105 -4.187 -24.330 1.00 98.44 449 THR A O 1
ATOM 3515 N N . ILE A 1 450 ? 4.866 -4.694 -26.508 1.00 98.62 450 ILE A N 1
ATOM 3516 C CA . ILE A 1 450 ? 3.700 -3.835 -26.765 1.00 98.62 450 ILE A CA 1
ATOM 3517 C C . ILE A 1 450 ? 2.570 -4.156 -25.788 1.00 98.62 450 ILE A C 1
ATOM 3519 O O . ILE A 1 450 ? 2.057 -3.247 -25.142 1.00 98.62 450 ILE A O 1
ATOM 3523 N N . LYS A 1 451 ? 2.255 -5.439 -25.596 1.00 98.06 451 LYS A N 1
ATOM 3524 C CA . LYS A 1 451 ? 1.218 -5.883 -24.661 1.00 98.06 451 LYS A CA 1
ATOM 3525 C C . LYS A 1 451 ? 1.492 -5.436 -23.221 1.00 98.06 451 LYS A C 1
ATOM 3527 O O . LYS A 1 451 ? 0.576 -5.014 -22.515 1.00 98.06 451 LYS A O 1
ATOM 3532 N N . GLY A 1 452 ? 2.747 -5.511 -22.776 1.00 96.00 452 GLY A N 1
ATOM 3533 C CA . GLY A 1 452 ? 3.153 -5.026 -21.456 1.00 96.00 452 GLY A CA 1
ATOM 3534 C C . GLY A 1 452 ? 2.995 -3.511 -21.320 1.00 96.00 452 GLY A C 1
ATOM 3535 O O . GLY A 1 452 ? 2.458 -3.036 -20.317 1.00 96.00 452 GLY A O 1
ATOM 3536 N N . LEU A 1 453 ? 3.403 -2.768 -22.354 1.00 97.94 453 LEU A N 1
ATOM 3537 C CA . LEU A 1 453 ? 3.284 -1.311 -22.404 1.00 97.94 453 LEU A CA 1
ATOM 3538 C C . LEU A 1 453 ? 1.824 -0.852 -22.400 1.00 97.94 453 LEU A C 1
ATOM 3540 O O . LEU A 1 453 ? 1.476 -0.002 -21.590 1.00 97.94 453 LEU A O 1
ATOM 3544 N N . GLU A 1 454 ? 0.967 -1.434 -23.239 1.00 97.75 454 GLU A N 1
ATOM 3545 C CA . GLU A 1 454 ? -0.461 -1.089 -23.330 1.00 97.75 454 GLU A CA 1
ATOM 3546 C C . GLU A 1 454 ? -1.199 -1.332 -22.012 1.00 97.75 454 GLU A C 1
ATOM 3548 O O . GLU A 1 454 ? -2.013 -0.511 -21.583 1.00 97.75 454 GLU A O 1
ATOM 3553 N N . ARG A 1 455 ? -0.879 -2.436 -21.322 1.00 95.44 455 ARG A N 1
ATOM 3554 C CA . ARG A 1 455 ? -1.407 -2.678 -19.976 1.00 95.44 455 ARG A CA 1
ATOM 3555 C C . ARG A 1 455 ? -0.954 -1.583 -19.007 1.00 95.44 455 ARG A C 1
ATOM 3557 O O . ARG A 1 455 ? -1.769 -1.064 -18.254 1.00 95.44 455 ARG A O 1
ATOM 3564 N N . GLY A 1 456 ? 0.323 -1.208 -19.049 1.00 87.19 456 GLY A N 1
ATOM 3565 C CA . GLY A 1 456 ? 0.866 -0.171 -18.174 1.00 87.19 456 GLY A CA 1
ATOM 3566 C C . GLY A 1 456 ? 0.307 1.228 -18.458 1.00 87.19 456 GLY A C 1
ATOM 3567 O O . GLY A 1 456 ? 0.003 1.957 -17.522 1.00 87.19 456 GLY A O 1
ATOM 3568 N N . GLU A 1 457 ? 0.107 1.604 -19.723 1.00 95.75 457 GLU A N 1
ATOM 3569 C CA . GLU A 1 457 ? -0.545 2.873 -20.085 1.00 95.75 457 GLU A CA 1
ATOM 3570 C C . GLU A 1 457 ? -1.950 2.970 -19.486 1.00 95.75 457 GLU A C 1
ATOM 3572 O O . GLU A 1 457 ? -2.306 3.989 -18.893 1.00 95.75 457 GLU A O 1
ATOM 3577 N N . LYS A 1 458 ? -2.731 1.886 -19.593 1.00 93.62 458 LYS A N 1
ATOM 3578 C CA . LYS A 1 458 ? -4.085 1.814 -19.040 1.00 93.62 458 LYS A CA 1
ATOM 3579 C C . LYS A 1 458 ? -4.097 1.952 -17.517 1.00 93.62 458 LYS A C 1
ATOM 3581 O O . LYS A 1 458 ? -4.947 2.663 -16.986 1.00 93.62 458 LYS A O 1
ATOM 3586 N N . ASP A 1 459 ? -3.184 1.270 -16.833 1.00 85.62 459 ASP A N 1
ATOM 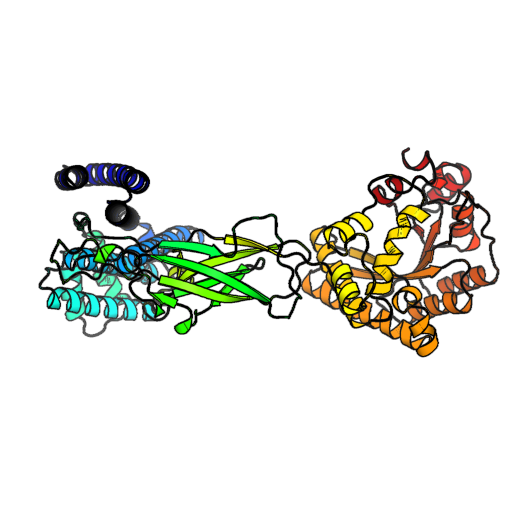3587 C CA . ASP A 1 459 ? -3.181 1.199 -15.370 1.00 85.62 459 ASP A CA 1
ATOM 3588 C C . ASP A 1 459 ? -2.582 2.458 -14.718 1.00 85.62 459 ASP A C 1
ATOM 3590 O O . ASP A 1 459 ? -2.976 2.818 -13.607 1.00 85.62 459 ASP A O 1
ATOM 3594 N N . PHE A 1 460 ? -1.664 3.153 -15.402 1.00 86.88 460 PHE A N 1
ATOM 3595 C CA . PHE A 1 460 ? -0.922 4.286 -14.835 1.00 86.88 460 PHE A CA 1
ATOM 3596 C C . PHE A 1 460 ? -1.208 5.646 -15.488 1.00 86.88 460 PHE A C 1
ATOM 3598 O O . PHE A 1 460 ? -0.714 6.660 -15.001 1.00 86.88 460 PHE A O 1
ATOM 3605 N N . GLY A 1 461 ? -2.013 5.701 -16.554 1.00 91.19 461 GLY A N 1
ATOM 3606 C CA . GLY A 1 461 ? -2.423 6.962 -17.183 1.00 91.19 461 GLY A CA 1
ATOM 3607 C C . GLY A 1 461 ? -1.294 7.696 -17.913 1.00 91.19 461 GLY A C 1
ATOM 3608 O O . GLY A 1 461 ? -1.294 8.924 -17.965 1.00 91.19 461 GLY A O 1
ATOM 3609 N N . ILE A 1 462 ? -0.335 6.953 -18.467 1.00 91.94 462 ILE A N 1
ATOM 3610 C CA . ILE A 1 462 ? 0.802 7.482 -19.236 1.00 91.94 462 ILE A CA 1
ATOM 3611 C C . ILE A 1 462 ? 0.679 7.102 -20.713 1.00 91.94 462 ILE A C 1
ATOM 3613 O O . ILE A 1 462 ? -0.015 6.146 -21.045 1.00 91.94 462 ILE A O 1
ATOM 3617 N N . THR A 1 463 ? 1.372 7.819 -21.601 1.00 97.31 463 THR A N 1
ATOM 3618 C CA . THR A 1 463 ? 1.489 7.450 -23.023 1.00 97.31 463 THR A CA 1
ATOM 3619 C C . THR A 1 463 ? 2.903 6.965 -23.334 1.00 97.31 463 THR A C 1
ATOM 3621 O O . THR A 1 463 ? 3.874 7.661 -23.056 1.00 97.31 463 THR A O 1
ATOM 3624 N N . ILE A 1 464 ? 3.044 5.790 -23.940 1.00 97.75 464 ILE A N 1
ATOM 3625 C CA . ILE A 1 464 ? 4.329 5.215 -24.337 1.00 97.75 464 ILE A CA 1
ATOM 3626 C C . ILE A 1 464 ? 4.310 4.778 -25.801 1.00 97.75 464 ILE A C 1
ATOM 3628 O O . ILE A 1 464 ? 3.414 4.069 -26.271 1.00 97.75 464 ILE A O 1
ATOM 3632 N N . LYS A 1 465 ? 5.366 5.160 -26.515 1.00 98.25 465 LYS A N 1
ATOM 3633 C CA . LYS A 1 465 ? 5.696 4.727 -27.874 1.00 98.25 465 LYS A CA 1
ATOM 3634 C C . LYS A 1 465 ? 7.015 3.955 -27.888 1.00 98.25 465 LYS A C 1
ATOM 3636 O O . LYS A 1 465 ? 7.782 4.013 -26.930 1.00 98.25 465 LYS A O 1
ATOM 3641 N N . VAL A 1 466 ? 7.257 3.202 -28.958 1.00 98.56 466 VAL A N 1
ATOM 3642 C CA . VAL A 1 466 ? 8.409 2.295 -29.068 1.00 98.56 466 VAL A CA 1
ATOM 3643 C C . VAL A 1 466 ? 9.360 2.743 -30.174 1.00 98.56 466 VAL A C 1
ATOM 3645 O O . VAL A 1 466 ? 8.922 3.092 -31.267 1.00 98.56 466 VAL A O 1
ATOM 3648 N N . LEU A 1 467 ? 10.661 2.666 -29.905 1.00 98.56 467 LEU A N 1
ATOM 3649 C CA . LEU A 1 467 ? 11.726 2.722 -30.905 1.00 98.56 467 LEU A CA 1
ATOM 3650 C C . LEU A 1 467 ? 12.437 1.367 -30.957 1.00 98.56 467 LEU A C 1
ATOM 3652 O O . LEU A 1 467 ? 12.734 0.784 -29.912 1.00 98.56 467 LEU A O 1
ATOM 3656 N N . LEU A 1 468 ? 12.723 0.862 -32.157 1.00 98.44 468 LEU A N 1
ATOM 3657 C CA . LEU A 1 468 ? 13.457 -0.397 -32.316 1.00 98.44 468 LEU A CA 1
ATOM 3658 C C . LEU A 1 468 ? 14.900 -0.138 -32.739 1.00 98.44 468 LEU A C 1
ATOM 3660 O O . LEU A 1 468 ? 15.158 0.563 -33.713 1.00 98.44 468 LEU A O 1
ATOM 3664 N N . THR A 1 469 ? 15.840 -0.718 -32.000 1.00 96.88 469 THR A N 1
ATOM 3665 C CA . THR A 1 469 ? 17.270 -0.456 -32.174 1.00 96.88 469 THR A CA 1
ATOM 3666 C C . THR A 1 469 ? 17.929 -1.489 -33.089 1.00 96.88 469 THR A C 1
ATOM 3668 O O . THR A 1 469 ? 17.967 -2.685 -32.775 1.00 96.88 469 THR A O 1
ATOM 3671 N N . ALA A 1 470 ? 18.519 -0.999 -34.179 1.00 94.44 470 ALA A N 1
ATOM 3672 C CA . ALA A 1 470 ? 19.509 -1.685 -34.999 1.00 94.44 470 ALA A CA 1
ATOM 3673 C C . ALA A 1 470 ? 20.933 -1.378 -34.500 1.00 94.44 470 ALA A C 1
ATOM 3675 O O . ALA A 1 470 ? 21.178 -0.367 -33.838 1.00 94.44 470 ALA A O 1
ATOM 3676 N N . TYR A 1 471 ? 21.896 -2.235 -34.846 1.00 89.94 471 TYR A N 1
ATOM 3677 C CA . TYR A 1 471 ? 23.299 -2.049 -34.471 1.00 89.94 471 TYR A CA 1
ATOM 3678 C C . TYR A 1 471 ? 24.201 -1.917 -35.693 1.00 89.94 471 TYR A C 1
ATOM 3680 O O . TYR A 1 471 ? 24.135 -2.717 -36.628 1.00 89.94 471 TYR A O 1
ATOM 3688 N N . TYR A 1 472 ? 25.100 -0.938 -35.662 1.00 86.94 472 TYR A N 1
ATOM 3689 C CA . TYR A 1 472 ? 26.153 -0.800 -36.661 1.00 86.94 472 TYR A CA 1
ATOM 3690 C C . TYR A 1 472 ? 27.085 -2.022 -36.646 1.00 86.94 472 TYR A C 1
ATOM 3692 O O . TYR A 1 472 ? 27.472 -2.513 -35.582 1.00 86.94 472 TYR A O 1
ATOM 3700 N N . GLY A 1 473 ? 27.467 -2.498 -37.834 1.00 83.81 473 GLY A N 1
ATOM 3701 C CA . GLY A 1 473 ? 28.354 -3.653 -38.010 1.00 83.81 473 GLY A CA 1
ATOM 3702 C C . GLY A 1 473 ? 27.684 -5.018 -37.824 1.00 83.81 473 GLY A C 1
ATOM 3703 O O . GLY A 1 473 ? 28.366 -6.038 -37.885 1.00 83.81 473 GLY A O 1
ATOM 3704 N N . TRP A 1 474 ? 26.373 -5.059 -37.581 1.00 87.75 474 TRP A N 1
ATOM 3705 C CA . TRP A 1 474 ? 25.591 -6.294 -37.673 1.00 87.75 474 TRP A CA 1
ATOM 3706 C C . TRP A 1 474 ? 25.238 -6.606 -39.130 1.00 87.75 474 TRP A C 1
ATOM 3708 O O . TRP A 1 474 ? 25.291 -5.693 -39.958 1.00 87.75 474 TRP A O 1
ATOM 3718 N N . PRO A 1 475 ? 24.886 -7.865 -39.460 1.00 91.81 475 PRO A N 1
ATOM 3719 C CA . PRO A 1 475 ? 24.455 -8.219 -40.805 1.00 91.81 475 PRO A CA 1
ATOM 3720 C C . PRO A 1 475 ? 23.352 -7.283 -41.296 1.00 91.81 475 PRO A C 1
ATOM 3722 O O . PRO A 1 475 ? 22.391 -7.012 -40.575 1.00 91.81 475 PRO A O 1
ATOM 3725 N N . TYR A 1 476 ? 23.470 -6.821 -42.539 1.00 92.69 476 TYR A N 1
ATOM 3726 C CA . TYR A 1 476 ? 22.492 -5.915 -43.134 1.00 92.69 476 TYR A CA 1
ATOM 3727 C C . TYR A 1 476 ? 21.059 -6.470 -43.086 1.00 92.69 476 TYR A C 1
ATOM 3729 O O . TYR A 1 476 ? 20.113 -5.727 -42.835 1.00 92.69 476 TYR A O 1
ATOM 3737 N N . GLY A 1 477 ? 20.900 -7.790 -43.240 1.00 95.31 477 GLY A N 1
ATOM 3738 C CA . GLY A 1 477 ? 19.612 -8.468 -43.075 1.00 95.31 477 GLY A CA 1
ATOM 3739 C C . GLY A 1 477 ? 18.964 -8.184 -41.717 1.00 95.31 477 GLY A C 1
ATOM 3740 O O . GLY A 1 477 ? 17.819 -7.744 -41.683 1.00 95.31 477 GLY A O 1
ATOM 3741 N N . ASP A 1 478 ? 19.714 -8.330 -40.621 1.00 94.56 478 ASP A N 1
ATOM 3742 C CA . ASP A 1 478 ? 19.225 -8.078 -39.259 1.00 94.56 478 ASP A CA 1
ATOM 3743 C C . ASP A 1 478 ? 18.843 -6.597 -39.066 1.00 94.56 478 ASP A C 1
ATOM 3745 O O . ASP A 1 478 ? 17.842 -6.276 -38.427 1.00 94.56 478 ASP A O 1
ATOM 3749 N N . GLN A 1 479 ? 19.607 -5.670 -39.655 1.00 94.69 479 GLN A N 1
ATOM 3750 C CA . GLN A 1 479 ? 19.290 -4.235 -39.626 1.00 94.69 479 GLN A CA 1
ATOM 3751 C C . GLN A 1 479 ? 18.007 -3.920 -40.413 1.00 94.69 479 GLN A C 1
ATOM 3753 O O . GLN A 1 479 ? 17.185 -3.117 -39.973 1.00 94.69 479 GLN A O 1
ATOM 3758 N N . PHE A 1 480 ? 17.807 -4.570 -41.560 1.00 97.44 480 PHE A N 1
ATOM 3759 C CA . PHE A 1 480 ? 16.621 -4.391 -42.394 1.00 97.44 480 PHE A CA 1
ATOM 3760 C C . PHE A 1 480 ? 15.362 -5.022 -41.775 1.00 97.44 480 PHE A C 1
ATOM 3762 O O . PHE A 1 480 ? 14.254 -4.519 -41.957 1.00 97.44 480 PHE A O 1
ATOM 3769 N N . GLU A 1 481 ? 15.505 -6.093 -40.993 1.00 98.31 481 GLU A N 1
ATOM 3770 C CA . GLU A 1 481 ? 14.409 -6.659 -40.198 1.00 98.31 481 GLU A CA 1
ATOM 3771 C C . GLU A 1 481 ? 13.859 -5.667 -39.168 1.00 98.31 481 GLU A C 1
ATOM 3773 O O . GLU A 1 481 ? 12.646 -5.624 -38.965 1.00 98.31 481 GLU A O 1
ATOM 3778 N N . ILE A 1 482 ? 14.710 -4.827 -38.565 1.00 98.31 482 ILE A N 1
ATOM 3779 C CA . ILE A 1 482 ? 14.254 -3.753 -37.669 1.00 98.31 482 ILE A CA 1
ATOM 3780 C C . ILE A 1 482 ? 13.330 -2.787 -38.410 1.00 98.31 482 ILE A C 1
ATOM 3782 O O . ILE A 1 482 ? 12.244 -2.492 -37.914 1.00 98.31 482 ILE A O 1
ATOM 3786 N N . LEU A 1 483 ? 13.705 -2.361 -39.621 1.00 98.25 483 LEU A N 1
ATOM 3787 C CA . LEU A 1 483 ? 12.857 -1.496 -40.442 1.00 98.25 483 LEU A CA 1
ATOM 3788 C C . LEU A 1 483 ? 11.504 -2.159 -40.752 1.00 98.25 483 LEU A C 1
ATOM 3790 O O . LEU A 1 483 ? 10.462 -1.522 -40.601 1.00 98.25 483 LEU A O 1
ATOM 3794 N N . LYS A 1 484 ? 11.498 -3.450 -41.107 1.00 98.44 484 LYS A N 1
ATOM 3795 C CA . LYS A 1 484 ? 10.251 -4.204 -41.332 1.00 98.44 484 LYS A CA 1
ATOM 3796 C C . LYS A 1 484 ? 9.357 -4.236 -40.092 1.00 98.44 484 LYS A C 1
ATOM 3798 O O . LYS A 1 484 ? 8.145 -4.082 -40.209 1.00 98.44 484 LYS A O 1
ATOM 3803 N N . LEU A 1 485 ? 9.933 -4.425 -38.903 1.00 98.56 485 LEU A N 1
ATOM 3804 C CA . LEU A 1 485 ? 9.174 -4.393 -37.650 1.00 98.56 485 LEU A CA 1
ATOM 3805 C C . LEU A 1 485 ? 8.615 -2.989 -37.375 1.00 98.56 485 LEU A C 1
ATOM 3807 O O . LEU A 1 485 ? 7.453 -2.874 -36.992 1.00 98.56 485 LEU A O 1
ATOM 3811 N N . CYS A 1 486 ? 9.384 -1.925 -37.629 1.00 98.38 486 CYS A N 1
ATOM 3812 C CA . CYS A 1 486 ? 8.902 -0.544 -37.510 1.00 98.38 486 CYS A CA 1
ATOM 3813 C C . CYS A 1 486 ? 7.720 -0.244 -38.439 1.00 98.38 486 CYS A C 1
ATOM 3815 O O . CYS A 1 486 ? 6.812 0.477 -38.048 1.00 98.38 486 CYS A O 1
ATOM 3817 N N . GLN A 1 487 ? 7.703 -0.818 -39.643 1.00 97.94 487 GLN A N 1
ATOM 3818 C CA . GLN A 1 487 ? 6.596 -0.668 -40.593 1.00 97.94 487 GLN A CA 1
ATOM 3819 C C . GLN A 1 487 ? 5.349 -1.473 -40.198 1.00 97.94 487 GLN A C 1
ATOM 3821 O O . GLN A 1 487 ? 4.250 -1.159 -40.649 1.00 97.94 487 GLN A O 1
ATOM 3826 N N . LYS A 1 488 ? 5.509 -2.533 -39.395 1.00 98.19 488 LYS A N 1
ATOM 3827 C CA . LYS A 1 488 ? 4.430 -3.475 -39.073 1.00 98.19 488 LYS A CA 1
ATOM 3828 C C . LYS A 1 488 ? 3.535 -3.015 -37.916 1.00 98.19 488 LYS A C 1
ATOM 3830 O O . LYS A 1 488 ? 2.351 -3.343 -37.919 1.00 98.19 488 LYS A O 1
ATOM 3835 N N . TYR A 1 489 ? 4.079 -2.327 -36.911 1.00 98.00 489 TYR A N 1
ATOM 3836 C CA . TYR A 1 489 ? 3.372 -2.065 -35.649 1.00 98.00 489 TYR A CA 1
ATOM 3837 C C . TYR A 1 489 ? 3.159 -0.569 -35.387 1.00 98.00 489 TYR A C 1
ATOM 3839 O O . TYR A 1 489 ? 4.118 0.150 -35.135 1.00 98.00 489 TYR A O 1
ATOM 3847 N N . ASP A 1 490 ? 1.902 -0.128 -35.273 1.00 96.44 490 ASP A N 1
ATOM 3848 C CA . ASP A 1 490 ? 1.532 1.284 -35.036 1.00 96.44 490 ASP A CA 1
ATOM 3849 C C . ASP A 1 490 ? 2.104 1.894 -33.741 1.00 96.44 490 ASP A C 1
ATOM 3851 O O . ASP A 1 490 ? 2.251 3.113 -33.606 1.00 96.44 490 ASP A O 1
ATOM 3855 N N . LYS A 1 491 ? 2.401 1.059 -32.735 1.00 97.12 491 LYS A N 1
ATOM 3856 C CA . LYS A 1 491 ? 3.009 1.515 -31.474 1.00 97.12 491 LYS A CA 1
ATOM 3857 C C . LYS A 1 491 ? 4.505 1.818 -31.622 1.00 97.12 491 LYS A C 1
ATOM 3859 O O . LYS A 1 491 ? 5.058 2.538 -30.785 1.00 97.12 491 LYS A O 1
ATOM 3864 N N . VAL A 1 492 ? 5.144 1.294 -32.670 1.00 98.44 492 VAL A N 1
ATOM 3865 C CA . VAL A 1 492 ? 6.542 1.552 -33.016 1.00 98.44 492 VAL A CA 1
ATOM 3866 C C . VAL A 1 492 ? 6.604 2.804 -33.883 1.00 98.44 492 VAL A C 1
ATOM 3868 O O . VAL A 1 492 ? 6.138 2.819 -35.013 1.00 98.44 492 VAL A O 1
ATOM 3871 N N . VAL A 1 493 ? 7.176 3.876 -33.342 1.00 98.00 493 VAL A N 1
ATOM 3872 C CA . VAL A 1 493 ? 7.183 5.198 -33.990 1.00 98.00 493 VAL A CA 1
ATOM 3873 C C . VAL A 1 493 ? 8.469 5.492 -34.746 1.00 98.00 493 VAL A C 1
ATOM 3875 O O . VAL A 1 493 ? 8.543 6.495 -35.449 1.00 98.00 493 VAL A O 1
ATOM 3878 N N . GLY A 1 494 ? 9.480 4.633 -34.630 1.00 97.44 494 GLY A N 1
ATOM 3879 C CA . GLY A 1 494 ? 10.739 4.822 -35.330 1.00 97.44 494 GLY A CA 1
ATOM 3880 C C . GLY A 1 494 ? 11.767 3.734 -35.067 1.00 97.44 494 GLY A C 1
ATOM 3881 O O . GLY A 1 494 ? 11.553 2.814 -34.271 1.00 97.44 494 GLY A O 1
ATOM 3882 N N . MET A 1 495 ? 12.897 3.872 -35.748 1.00 97.50 495 MET A N 1
ATOM 3883 C CA . MET A 1 495 ? 14.088 3.057 -35.558 1.00 97.50 495 MET A CA 1
ATOM 3884 C C . MET A 1 495 ? 15.237 3.886 -34.989 1.00 97.50 495 MET A C 1
ATOM 3886 O O . MET A 1 495 ? 15.369 5.082 -35.255 1.00 97.50 495 MET A O 1
ATOM 3890 N N . ASP A 1 496 ? 16.085 3.214 -34.228 1.00 97.12 496 ASP A N 1
ATOM 3891 C CA . ASP A 1 496 ? 17.332 3.736 -33.693 1.00 97.12 496 ASP A CA 1
ATOM 3892 C C . ASP A 1 496 ? 18.521 2.970 -34.288 1.00 97.12 496 ASP A C 1
ATOM 3894 O O . ASP A 1 496 ? 18.409 1.779 -34.593 1.00 97.12 496 ASP A O 1
ATOM 3898 N N . LEU A 1 497 ? 19.666 3.634 -34.433 1.00 93.44 497 LEU A N 1
ATOM 3899 C CA . LEU A 1 497 ? 20.938 2.995 -34.752 1.00 93.44 497 LEU A CA 1
ATOM 3900 C C . LEU A 1 497 ? 21.944 3.237 -33.625 1.00 93.44 497 LEU A C 1
ATOM 3902 O O . LEU A 1 497 ? 22.476 4.339 -33.465 1.00 93.44 497 LEU A O 1
ATOM 3906 N N . CYS A 1 498 ? 22.272 2.171 -32.898 1.00 87.56 498 CYS A N 1
ATOM 3907 C CA . CYS A 1 498 ? 23.393 2.158 -31.966 1.00 87.56 498 CYS A CA 1
ATOM 3908 C C . CYS A 1 498 ? 24.687 1.782 -32.694 1.00 87.56 498 CYS A C 1
ATOM 3910 O O . CYS A 1 498 ? 24.743 0.802 -33.441 1.00 87.56 498 CYS A O 1
ATOM 3912 N N . THR A 1 499 ? 25.769 2.509 -32.436 1.00 70.31 499 THR A N 1
ATOM 3913 C CA . THR A 1 499 ? 27.089 2.188 -32.989 1.00 70.31 499 THR A CA 1
ATOM 3914 C C . THR A 1 499 ? 27.871 1.286 -32.030 1.00 70.31 499 THR A C 1
ATOM 3916 O O . THR A 1 499 ? 27.877 1.501 -30.819 1.00 70.31 499 THR A O 1
ATOM 3919 N N . LYS A 1 500 ? 28.517 0.228 -32.545 1.00 60.62 500 LYS A N 1
ATOM 3920 C CA . LYS A 1 500 ? 29.461 -0.569 -31.747 1.00 60.62 500 LYS A CA 1
ATOM 3921 C C . LYS A 1 500 ? 30.749 0.238 -31.609 1.00 60.62 500 LYS A C 1
ATOM 3923 O O . LYS A 1 500 ? 31.344 0.585 -32.624 1.00 60.62 500 LYS A O 1
ATOM 3928 N N . GLN A 1 501 ? 31.175 0.520 -30.383 1.00 56.38 501 GLN A N 1
ATOM 3929 C CA . GLN A 1 501 ? 32.435 1.226 -30.147 1.00 56.38 501 GLN A CA 1
ATOM 3930 C C . GLN A 1 501 ? 33.589 0.239 -29.941 1.00 56.38 501 GLN A C 1
ATOM 3932 O O . GLN A 1 501 ? 33.362 -0.833 -29.367 1.00 56.38 501 GLN A O 1
ATOM 3937 N N . PRO A 1 502 ? 34.799 0.540 -30.442 1.00 46.66 502 PRO A N 1
ATOM 3938 C CA . PRO A 1 502 ? 35.967 -0.293 -30.196 1.00 46.66 502 PRO A CA 1
ATOM 3939 C C . PRO A 1 502 ? 36.390 -0.235 -28.723 1.00 46.66 502 PRO A C 1
ATOM 3941 O O . PRO A 1 502 ? 36.162 0.752 -28.030 1.00 46.66 502 PRO A O 1
ATOM 3944 N N . GLU A 1 503 ? 37.038 -1.305 -28.258 1.00 43.38 503 GLU A N 1
ATOM 3945 C CA . GLU A 1 503 ? 37.505 -1.466 -26.868 1.00 43.38 503 GLU A CA 1
ATOM 3946 C C . GLU A 1 503 ? 38.626 -0.475 -26.494 1.00 43.38 503 GLU A C 1
ATOM 3948 O O . GLU A 1 503 ? 38.936 -0.283 -25.321 1.00 43.38 503 GLU A O 1
ATOM 3953 N N . THR A 1 504 ? 39.219 0.190 -27.491 1.00 37.84 504 THR A N 1
ATOM 3954 C CA . THR A 1 504 ? 40.254 1.214 -27.325 1.00 37.84 504 THR A CA 1
ATOM 3955 C C . THR A 1 504 ? 40.096 2.325 -28.371 1.00 37.84 504 THR A C 1
ATOM 3957 O O . THR A 1 504 ? 40.179 2.048 -29.568 1.00 37.84 504 THR A O 1
ATOM 3960 N N . GLY A 1 505 ? 39.951 3.578 -27.923 1.00 44.31 505 GLY A N 1
ATOM 3961 C CA . GLY A 1 505 ? 40.087 4.792 -28.747 1.00 44.31 505 GLY A CA 1
ATOM 3962 C C . GLY A 1 505 ? 38.788 5.449 -29.241 1.00 44.31 505 GLY A C 1
ATOM 3963 O O . GLY A 1 505 ? 37.725 4.838 -29.293 1.00 44.31 505 GLY A O 1
ATOM 3964 N N . THR A 1 506 ? 38.895 6.725 -29.630 1.00 46.03 506 THR A N 1
ATOM 3965 C CA . THR A 1 506 ? 37.868 7.491 -30.353 1.00 46.03 506 THR A CA 1
ATOM 3966 C C . THR A 1 506 ? 37.932 7.130 -31.836 1.00 46.03 506 THR A C 1
ATOM 3968 O O . THR A 1 506 ? 38.636 7.784 -32.605 1.00 46.03 506 THR A O 1
ATOM 3971 N N . SER A 1 507 ? 37.257 6.069 -32.276 1.00 47.53 507 SER A N 1
ATOM 3972 C CA . SER A 1 507 ? 37.198 5.808 -33.717 1.00 47.53 507 SER A CA 1
ATOM 3973 C C . SER A 1 507 ? 36.120 6.685 -34.352 1.00 47.53 507 SER A C 1
ATOM 3975 O O . SER A 1 507 ? 34.940 6.329 -34.386 1.00 47.53 507 SER A O 1
ATOM 3977 N N . ASP A 1 508 ? 36.540 7.799 -34.944 1.00 50.34 508 ASP A N 1
ATOM 3978 C CA . ASP A 1 508 ? 35.776 8.566 -35.936 1.00 50.34 508 ASP A CA 1
ATOM 3979 C C . ASP A 1 508 ? 35.494 7.768 -37.237 1.00 50.34 508 ASP A C 1
ATOM 3981 O O . ASP A 1 508 ? 34.989 8.321 -38.216 1.00 50.34 508 ASP A O 1
ATOM 3985 N N . GLU A 1 509 ? 35.750 6.455 -37.246 1.00 51.62 509 GLU A N 1
ATOM 3986 C CA . GLU A 1 509 ? 36.023 5.637 -38.431 1.00 51.62 509 GLU A CA 1
ATOM 3987 C C . GLU A 1 509 ? 34.905 4.682 -38.866 1.00 51.62 509 GLU A C 1
ATOM 3989 O O . GLU A 1 509 ? 35.159 3.843 -39.717 1.00 51.62 509 GLU A O 1
ATOM 3994 N N . ALA A 1 510 ? 33.677 4.744 -38.340 1.00 62.78 510 ALA A N 1
ATOM 3995 C CA . ALA A 1 510 ? 32.593 3.932 -38.910 1.00 62.78 510 ALA A CA 1
ATOM 3996 C C . ALA A 1 510 ? 32.246 4.465 -40.321 1.00 62.78 510 ALA A C 1
ATOM 3998 O O . ALA A 1 510 ? 31.641 5.544 -40.407 1.00 62.78 510 ALA A O 1
ATOM 3999 N N . PRO A 1 511 ? 32.629 3.784 -41.429 1.00 72.56 511 PRO A N 1
ATOM 4000 C CA . PRO A 1 511 ? 32.392 4.308 -42.766 1.00 72.56 511 PRO A CA 1
ATOM 4001 C C . PRO A 1 511 ? 30.898 4.378 -43.077 1.00 72.56 511 PRO A C 1
ATOM 4003 O O . PRO A 1 511 ? 30.086 3.592 -42.574 1.00 72.56 511 PRO A O 1
ATOM 4006 N N . VAL A 1 512 ? 30.550 5.308 -43.964 1.00 82.12 512 VAL A N 1
ATOM 4007 C CA . VAL A 1 512 ? 29.243 5.311 -44.620 1.00 82.12 512 VAL A CA 1
ATOM 4008 C C . VAL A 1 512 ? 29.198 4.125 -45.578 1.00 82.12 512 VAL A C 1
ATOM 4010 O O . VAL A 1 512 ? 30.040 4.018 -46.468 1.00 82.12 512 VAL A O 1
ATOM 4013 N N . THR A 1 513 ? 28.233 3.226 -45.394 1.00 88.00 513 THR A N 1
ATOM 4014 C CA . THR A 1 513 ? 28.056 2.051 -46.258 1.00 88.00 513 THR A CA 1
ATOM 4015 C C . THR A 1 513 ? 26.846 2.229 -47.169 1.00 88.00 513 THR A C 1
ATOM 4017 O O . THR A 1 513 ? 25.857 2.858 -46.791 1.00 88.00 513 THR A O 1
ATOM 4020 N N . ALA A 1 514 ? 26.905 1.653 -48.374 1.00 92.00 514 ALA A N 1
ATOM 4021 C CA . ALA A 1 514 ? 25.779 1.671 -49.312 1.00 92.00 514 ALA A CA 1
ATOM 4022 C C . ALA A 1 514 ? 24.525 1.005 -48.719 1.00 92.00 514 ALA A C 1
ATOM 4024 O O . ALA A 1 514 ? 23.411 1.477 -48.920 1.00 92.00 514 ALA A O 1
ATOM 4025 N N . GLU A 1 515 ? 24.723 -0.053 -47.935 1.00 93.44 515 GLU A N 1
ATOM 4026 C CA . GLU A 1 515 ? 23.672 -0.781 -47.224 1.00 93.44 515 GLU A CA 1
ATOM 4027 C C . GLU A 1 515 ? 22.922 0.105 -46.220 1.00 93.44 515 GLU A C 1
ATOM 4029 O O . GLU A 1 515 ? 21.693 0.160 -46.241 1.00 93.44 515 GLU A O 1
ATOM 4034 N N . LEU A 1 516 ? 23.642 0.856 -45.377 1.00 91.69 516 LEU A N 1
ATOM 4035 C CA . LEU A 1 516 ? 23.007 1.766 -44.422 1.00 91.69 516 LEU A CA 1
ATOM 4036 C C . LEU A 1 516 ? 22.367 2.964 -45.122 1.00 91.69 516 LEU A C 1
ATOM 4038 O O . LEU A 1 516 ? 21.259 3.341 -44.756 1.00 91.69 516 LEU A O 1
ATOM 4042 N N . LEU A 1 517 ? 23.004 3.529 -46.154 1.00 95.19 517 LEU A N 1
ATOM 4043 C CA . LEU A 1 517 ? 22.377 4.579 -46.964 1.00 95.19 517 LEU A CA 1
ATOM 4044 C C . LEU A 1 517 ? 21.023 4.117 -47.511 1.00 95.19 517 LEU A C 1
ATOM 4046 O O . LEU A 1 517 ? 20.032 4.828 -47.362 1.00 95.19 517 LEU A O 1
ATOM 4050 N N . PHE A 1 518 ? 20.967 2.904 -48.065 1.00 96.50 518 PHE A N 1
ATOM 4051 C CA . PHE A 1 518 ? 19.720 2.325 -48.550 1.00 96.50 518 PHE A CA 1
ATOM 4052 C C . PHE A 1 518 ? 18.707 2.100 -47.419 1.00 96.50 518 PHE A C 1
ATOM 4054 O O . PHE A 1 518 ? 17.535 2.417 -47.588 1.00 96.50 518 PHE A O 1
ATOM 4061 N N . LEU A 1 519 ? 19.135 1.593 -46.255 1.00 96.25 519 LEU A N 1
ATOM 4062 C CA . LEU A 1 519 ? 18.256 1.385 -45.097 1.00 96.25 519 LEU A CA 1
ATOM 4063 C C . LEU A 1 519 ? 17.559 2.681 -44.662 1.00 96.25 519 LEU A C 1
ATOM 4065 O O . LEU A 1 519 ? 16.343 2.695 -44.483 1.00 96.25 519 LEU A O 1
ATOM 4069 N N . PHE A 1 520 ? 18.319 3.768 -44.509 1.00 96.56 520 PHE A N 1
ATOM 4070 C CA . PHE A 1 520 ? 17.775 5.064 -44.094 1.00 96.56 520 PHE A CA 1
ATOM 4071 C C . PHE A 1 520 ? 16.958 5.738 -45.202 1.00 96.56 520 PHE A C 1
ATOM 4073 O O . PHE A 1 520 ? 15.949 6.387 -44.916 1.00 96.56 520 PHE A O 1
ATOM 4080 N N . GLU A 1 521 ? 17.333 5.556 -46.471 1.00 96.94 521 GLU A N 1
ATOM 4081 C CA . GLU A 1 521 ? 16.515 6.004 -47.598 1.00 96.94 521 GLU A CA 1
ATOM 4082 C C . GLU A 1 521 ? 15.155 5.292 -47.611 1.00 96.94 521 GLU A C 1
ATOM 4084 O O . GLU A 1 521 ? 14.121 5.937 -47.791 1.00 96.94 521 GLU A O 1
ATOM 4089 N N . GLU A 1 522 ? 15.140 3.983 -47.362 1.00 97.75 522 GLU A N 1
ATOM 4090 C CA . GLU A 1 522 ? 13.916 3.186 -47.308 1.00 97.75 522 GLU A CA 1
ATOM 4091 C C . GLU A 1 522 ? 13.057 3.527 -46.083 1.00 97.75 522 GLU A C 1
ATOM 4093 O O . GLU A 1 522 ? 11.838 3.682 -46.203 1.00 97.75 522 GLU A O 1
ATOM 4098 N N . ALA A 1 523 ? 13.676 3.748 -44.918 1.00 97.12 523 ALA A N 1
ATOM 4099 C CA . ALA A 1 523 ? 12.984 4.259 -43.734 1.00 97.12 523 ALA A CA 1
ATOM 4100 C C . ALA A 1 523 ? 12.267 5.581 -44.046 1.00 97.12 523 ALA A C 1
ATOM 4102 O O . ALA A 1 523 ? 11.073 5.728 -43.781 1.00 97.12 523 ALA A O 1
ATOM 4103 N N . LYS A 1 524 ? 12.954 6.506 -44.726 1.00 95.88 524 LYS A N 1
ATOM 4104 C CA . LYS A 1 524 ? 12.379 7.789 -45.137 1.00 95.88 524 LYS A CA 1
ATOM 4105 C C . LYS A 1 524 ? 11.251 7.637 -46.160 1.00 95.88 524 LYS A C 1
ATOM 4107 O O . LYS A 1 524 ? 10.227 8.303 -46.021 1.00 95.88 524 LYS A O 1
ATOM 4112 N N . LYS A 1 525 ? 11.409 6.768 -47.167 1.00 97.00 525 LYS A N 1
ATOM 4113 C CA . LYS A 1 525 ? 10.366 6.476 -48.173 1.00 97.00 525 LYS A CA 1
ATOM 4114 C C . LYS A 1 525 ? 9.099 5.908 -47.543 1.00 97.00 525 LYS A C 1
ATOM 4116 O O . LYS A 1 525 ? 8.002 6.234 -47.984 1.00 97.00 525 LYS A O 1
ATOM 4121 N N . THR A 1 526 ? 9.257 5.091 -46.507 1.00 95.94 526 THR A N 1
ATOM 4122 C CA . THR A 1 526 ? 8.150 4.427 -45.804 1.00 95.94 526 THR A CA 1
ATOM 4123 C C . THR A 1 526 ? 7.630 5.209 -44.595 1.00 95.94 526 THR A C 1
ATOM 4125 O O . THR A 1 526 ? 6.712 4.757 -43.920 1.00 95.94 526 THR A O 1
ATOM 4128 N N . GLY A 1 527 ? 8.164 6.410 -44.345 1.00 96.38 527 GLY A N 1
ATOM 4129 C CA . GLY A 1 527 ? 7.705 7.308 -43.283 1.00 96.38 527 GLY A CA 1
ATOM 4130 C C . GLY A 1 527 ? 8.166 6.933 -41.872 1.00 96.38 527 GLY A C 1
ATOM 4131 O O . GLY A 1 527 ? 7.737 7.571 -40.911 1.00 96.38 527 GLY A O 1
ATOM 4132 N N . VAL A 1 528 ? 9.047 5.940 -41.730 1.00 97.50 528 VAL A N 1
ATOM 4133 C CA . VAL A 1 528 ? 9.616 5.527 -40.442 1.00 97.50 528 VAL A CA 1
ATOM 4134 C C . VAL A 1 528 ? 10.574 6.605 -39.938 1.00 97.50 528 VAL A C 1
ATOM 4136 O O . VAL A 1 528 ? 11.504 7.0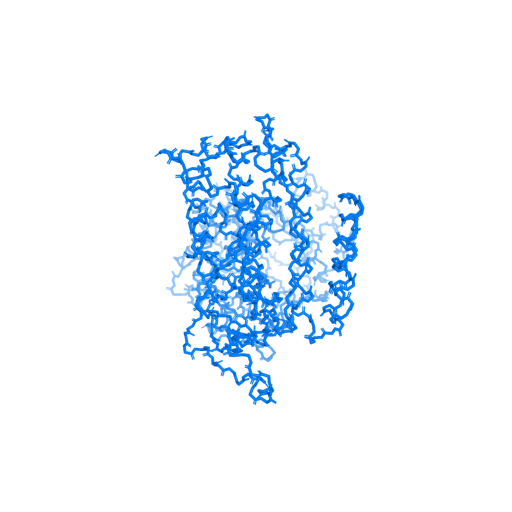02 -40.642 1.00 97.50 528 VAL A O 1
ATOM 4139 N N . LYS A 1 529 ? 10.354 7.081 -38.706 1.00 98.19 529 LYS A N 1
ATOM 4140 C CA . LYS A 1 529 ? 11.239 8.057 -38.058 1.00 98.19 529 LYS A CA 1
ATOM 4141 C C . LYS A 1 529 ? 12.536 7.418 -37.599 1.00 98.19 529 LYS A C 1
ATOM 4143 O O . LYS A 1 529 ? 12.576 6.236 -37.268 1.00 98.19 529 LYS A O 1
ATOM 4148 N N . THR A 1 530 ? 13.598 8.210 -37.569 1.00 97.69 530 THR A N 1
ATOM 4149 C CA . THR A 1 530 ? 14.957 7.719 -37.347 1.00 97.69 530 THR A CA 1
ATOM 4150 C C . THR A 1 530 ? 15.688 8.552 -36.302 1.00 97.69 530 THR A C 1
ATOM 4152 O O . THR A 1 530 ? 15.699 9.782 -36.350 1.00 97.69 530 THR A O 1
ATOM 4155 N N . THR A 1 531 ? 16.328 7.872 -35.357 1.00 97.38 531 THR A N 1
ATOM 4156 C CA . THR A 1 531 ? 17.301 8.464 -34.434 1.00 97.38 531 THR A CA 1
ATOM 4157 C C . THR A 1 531 ? 18.609 7.681 -34.508 1.00 97.38 531 THR A C 1
ATOM 4159 O O . THR A 1 531 ? 18.613 6.502 -34.862 1.00 97.38 531 THR A O 1
ATOM 4162 N N . ILE A 1 532 ? 19.744 8.333 -34.268 1.00 94.56 532 ILE A N 1
ATOM 4163 C CA . ILE A 1 532 ? 21.063 7.688 -34.324 1.00 94.56 532 ILE A CA 1
ATOM 4164 C C . ILE A 1 532 ? 21.877 8.120 -33.111 1.00 94.56 532 ILE A C 1
ATOM 4166 O O . ILE A 1 532 ? 22.009 9.316 -32.851 1.00 94.56 532 ILE A O 1
ATOM 4170 N N . HIS A 1 533 ? 22.478 7.164 -32.400 1.00 91.12 533 HIS A N 1
ATOM 4171 C CA . HIS A 1 533 ? 23.471 7.470 -31.370 1.00 91.12 533 HIS A CA 1
ATOM 4172 C C . HIS A 1 533 ? 24.757 7.976 -32.033 1.00 91.12 533 HIS A C 1
ATOM 4174 O O . HIS A 1 533 ? 25.491 7.208 -32.665 1.00 91.12 533 HIS A O 1
ATOM 4180 N N . ALA A 1 534 ? 25.036 9.271 -31.881 1.00 89.25 534 ALA A N 1
ATOM 4181 C CA . ALA A 1 534 ? 26.217 9.920 -32.435 1.00 89.25 534 ALA A CA 1
ATOM 4182 C C . ALA A 1 534 ? 26.699 11.041 -31.511 1.00 89.25 534 ALA A C 1
ATOM 4184 O O . ALA A 1 534 ? 25.913 11.731 -30.870 1.00 89.25 534 ALA A O 1
ATOM 4185 N N . GLY A 1 535 ? 28.013 11.237 -31.432 1.00 86.25 535 GLY A N 1
ATOM 4186 C CA . GLY A 1 535 ? 28.584 12.300 -30.601 1.00 86.25 535 GLY A CA 1
ATOM 4187 C C . GLY A 1 535 ? 28.568 12.026 -29.092 1.00 86.25 535 GLY A C 1
ATOM 4188 O O . GLY A 1 535 ? 28.807 12.949 -28.314 1.00 86.25 535 GLY A O 1
ATOM 4189 N N . GLU A 1 536 ? 28.264 10.797 -28.657 1.00 82.12 536 GLU A N 1
ATOM 4190 C CA . GLU A 1 536 ? 28.362 10.381 -27.249 1.00 82.12 536 GLU A CA 1
ATOM 4191 C C . GLU A 1 536 ? 29.820 10.133 -26.858 1.00 82.12 536 GLU A C 1
ATOM 4193 O O . GLU A 1 536 ? 30.363 10.819 -26.001 1.00 82.12 536 GLU A O 1
ATOM 4198 N N . ALA A 1 537 ? 30.456 9.167 -27.518 1.00 74.62 537 ALA A N 1
ATOM 4199 C CA . ALA A 1 537 ? 31.874 8.843 -27.366 1.00 74.62 537 ALA A CA 1
ATOM 4200 C C . ALA A 1 537 ? 32.637 8.845 -28.705 1.00 74.62 537 ALA A C 1
ATOM 4202 O O . ALA A 1 537 ? 33.863 8.855 -28.723 1.00 74.62 537 ALA A O 1
ATOM 4203 N N . SER A 1 538 ? 31.915 8.915 -29.826 1.00 77.69 538 SER A N 1
ATOM 4204 C CA . SER A 1 538 ? 32.457 9.260 -31.143 1.00 77.69 538 SER A CA 1
ATOM 4205 C C . SER A 1 538 ? 32.580 10.781 -31.305 1.00 77.69 538 SER A C 1
ATOM 4207 O O . SER A 1 538 ? 31.758 11.509 -30.744 1.00 77.69 538 SER A O 1
ATOM 4209 N N . GLY A 1 539 ? 33.499 11.256 -32.147 1.00 85.06 539 GLY A N 1
ATOM 4210 C CA . GLY A 1 539 ? 33.686 12.679 -32.423 1.00 85.06 539 GLY A CA 1
ATOM 4211 C C . GLY A 1 539 ? 32.584 13.322 -33.284 1.00 85.06 539 GLY A C 1
ATOM 4212 O O . GLY A 1 539 ? 31.609 12.667 -33.684 1.00 85.06 539 GLY A O 1
ATOM 4213 N N . PRO A 1 540 ? 32.725 14.624 -33.599 1.00 88.81 540 PRO A N 1
ATOM 4214 C CA . PRO A 1 540 ? 31.731 15.405 -34.341 1.00 88.81 540 PRO A CA 1
ATOM 4215 C C . PRO A 1 540 ? 31.444 14.856 -35.748 1.00 88.81 540 PRO A C 1
ATOM 4217 O O . PRO A 1 540 ? 30.328 14.988 -36.248 1.00 88.81 540 PRO A O 1
ATOM 4220 N N . LYS A 1 541 ? 32.385 14.144 -36.380 1.00 88.75 541 LYS A N 1
ATOM 4221 C CA . LYS A 1 541 ? 32.161 13.522 -37.697 1.00 88.75 541 LYS A CA 1
ATOM 4222 C C . LYS A 1 541 ? 31.089 12.433 -37.693 1.00 88.75 541 LYS A C 1
ATOM 4224 O O . LYS A 1 541 ? 30.445 12.207 -38.715 1.00 88.75 541 LYS A O 1
ATOM 4229 N N . ALA A 1 542 ? 30.832 11.787 -36.557 1.00 88.62 542 ALA A N 1
ATOM 4230 C CA . ALA A 1 542 ? 29.696 10.874 -36.440 1.00 88.62 542 ALA A CA 1
ATOM 4231 C C . ALA A 1 542 ? 28.346 11.606 -36.525 1.00 88.62 542 ALA A C 1
ATOM 4233 O O . ALA A 1 542 ? 27.393 11.062 -37.079 1.00 88.62 542 ALA A O 1
ATOM 4234 N N . ILE A 1 543 ? 28.283 12.839 -36.016 1.00 91.75 543 ILE A N 1
ATOM 4235 C CA . ILE A 1 543 ? 27.096 13.704 -36.059 1.00 91.75 543 ILE A CA 1
ATOM 4236 C C . ILE A 1 543 ? 26.852 14.162 -37.500 1.00 91.75 543 ILE A C 1
ATOM 4238 O O . ILE A 1 543 ? 25.738 14.022 -37.995 1.00 91.75 543 ILE A O 1
ATOM 4242 N N . GLU A 1 544 ? 27.904 14.601 -38.202 1.00 92.19 544 GLU A N 1
ATOM 4243 C CA . GLU A 1 544 ? 27.857 14.924 -39.639 1.00 92.19 544 GLU A CA 1
ATOM 4244 C C . GLU A 1 544 ? 27.336 13.733 -40.462 1.00 92.19 544 GLU A C 1
ATOM 4246 O O . GLU A 1 544 ? 26.428 13.882 -41.273 1.00 92.19 544 GLU A O 1
ATOM 4251 N N . ARG A 1 545 ? 27.824 12.509 -40.205 1.00 91.19 545 ARG A N 1
ATOM 4252 C CA . ARG A 1 545 ? 27.320 11.298 -40.879 1.00 91.19 545 ARG A CA 1
ATOM 4253 C C . ARG A 1 545 ? 25.840 11.032 -40.611 1.00 91.19 545 ARG A C 1
ATOM 4255 O O . ARG A 1 545 ? 25.088 10.780 -41.554 1.00 91.19 545 ARG A O 1
ATOM 4262 N N . ALA A 1 546 ? 25.429 11.079 -39.346 1.00 92.69 546 ALA A N 1
ATOM 4263 C CA . ALA A 1 546 ? 24.041 10.855 -38.952 1.00 92.69 546 ALA A CA 1
ATOM 4264 C C . ALA A 1 546 ? 23.092 11.851 -39.638 1.00 92.69 546 ALA A C 1
ATOM 4266 O O . ALA A 1 546 ? 22.076 11.461 -40.217 1.00 92.69 546 ALA A O 1
ATOM 4267 N N . LYS A 1 547 ? 23.484 13.125 -39.643 1.00 93.81 547 LYS A N 1
ATOM 4268 C CA . LYS A 1 547 ? 22.711 14.237 -40.188 1.00 93.81 547 LYS A CA 1
ATOM 4269 C C . LYS A 1 547 ? 22.724 14.301 -41.718 1.00 93.81 547 LYS A C 1
ATOM 4271 O O . LYS A 1 547 ? 21.666 14.362 -42.330 1.00 93.81 547 LYS A O 1
ATOM 4276 N N . ASP A 1 548 ? 23.889 14.281 -42.358 1.00 93.69 548 ASP A N 1
ATOM 4277 C CA . ASP A 1 548 ? 24.002 14.643 -43.779 1.00 93.69 548 ASP A CA 1
ATOM 4278 C C . ASP A 1 548 ? 23.851 13.440 -44.712 1.00 93.69 548 ASP A C 1
ATOM 4280 O O . ASP A 1 548 ? 23.235 13.537 -45.780 1.00 93.69 548 ASP A O 1
ATOM 4284 N N . TYR A 1 549 ? 24.377 12.287 -44.292 1.00 92.75 549 TYR A N 1
ATOM 4285 C CA . TYR A 1 549 ? 24.368 11.065 -45.094 1.00 92.75 549 TYR A CA 1
ATOM 4286 C C . TYR A 1 549 ? 23.120 10.240 -44.805 1.00 92.75 549 TYR A C 1
ATOM 4288 O O . TYR A 1 549 ? 22.354 9.940 -45.720 1.00 92.75 549 TYR A O 1
ATOM 4296 N N . TYR A 1 550 ? 22.887 9.909 -43.533 1.00 93.88 550 TYR A N 1
ATOM 4297 C CA . TYR A 1 550 ? 21.730 9.105 -43.131 1.00 93.88 550 TYR A CA 1
ATOM 4298 C C . TYR A 1 550 ? 20.454 9.930 -42.955 1.00 93.88 550 TYR A C 1
ATOM 4300 O O . TYR A 1 550 ? 19.364 9.365 -42.994 1.00 93.88 550 TYR A O 1
ATOM 4308 N N . ARG A 1 551 ? 20.566 11.262 -42.842 1.00 94.81 551 ARG A N 1
ATOM 4309 C CA . ARG A 1 551 ? 19.422 12.186 -42.772 1.00 94.81 551 ARG A CA 1
ATOM 4310 C C . ARG A 1 551 ? 18.442 11.821 -41.661 1.00 94.81 551 ARG A C 1
ATOM 4312 O O . ARG A 1 551 ? 17.230 11.842 -41.889 1.00 94.81 551 ARG A O 1
ATOM 4319 N N . CYS A 1 552 ? 18.979 11.480 -40.487 1.00 95.00 552 CYS A N 1
ATOM 4320 C CA . CYS A 1 552 ? 18.172 11.115 -39.331 1.00 95.00 552 CYS A CA 1
ATOM 4321 C C . CYS A 1 552 ? 17.333 12.291 -38.808 1.00 95.00 552 CYS A C 1
ATOM 4323 O O . CYS A 1 552 ? 17.734 13.448 -38.929 1.00 95.00 552 CYS A O 1
ATOM 4325 N N . ASP A 1 553 ? 16.194 12.001 -38.175 1.00 97.00 553 ASP A N 1
ATOM 4326 C CA . ASP A 1 553 ? 15.325 13.033 -37.595 1.00 97.00 553 ASP A CA 1
ATOM 4327 C C . ASP A 1 553 ? 15.883 13.585 -36.267 1.00 97.00 553 ASP A C 1
ATOM 4329 O O . ASP A 1 553 ? 15.685 14.761 -35.952 1.00 97.00 553 ASP A O 1
ATOM 4333 N N . ARG A 1 554 ? 16.556 12.743 -35.466 1.00 97.62 554 ARG A N 1
ATOM 4334 C CA . ARG A 1 554 ? 17.133 13.108 -34.157 1.00 97.62 554 ARG A CA 1
ATOM 4335 C C . ARG A 1 554 ? 18.499 12.463 -33.936 1.00 97.62 554 ARG A C 1
ATOM 4337 O O . ARG A 1 554 ? 18.825 11.449 -34.551 1.00 97.62 554 ARG A O 1
ATOM 4344 N N . ILE A 1 555 ? 19.274 13.040 -33.023 1.00 96.12 555 ILE A N 1
ATOM 4345 C CA . ILE A 1 555 ? 20.579 12.519 -32.617 1.00 96.12 555 ILE A CA 1
ATOM 4346 C C . ILE A 1 555 ? 20.547 12.164 -31.132 1.00 96.12 555 ILE A C 1
ATOM 4348 O O . ILE A 1 555 ? 20.315 13.019 -30.278 1.00 96.12 555 ILE A O 1
ATOM 4352 N N . GLY A 1 556 ? 20.816 10.897 -30.823 1.00 93.88 556 GLY A N 1
ATOM 4353 C CA . GLY A 1 556 ? 21.058 10.428 -29.465 1.00 93.88 556 GLY A CA 1
ATOM 4354 C C . GLY A 1 556 ? 22.364 11.010 -28.931 1.00 93.88 556 GLY A C 1
ATOM 4355 O O . GLY A 1 556 ? 23.404 10.822 -29.564 1.00 93.88 556 GLY A O 1
ATOM 4356 N N . HIS A 1 557 ? 22.326 11.671 -27.771 1.00 90.56 557 HIS A N 1
ATOM 4357 C CA . HIS A 1 557 ? 23.453 12.381 -27.152 1.00 90.56 557 HIS A CA 1
ATOM 4358 C C . HIS A 1 557 ? 23.891 13.654 -27.892 1.00 90.56 557 HIS A C 1
ATOM 4360 O O . HIS A 1 557 ? 23.413 14.737 -27.572 1.00 90.56 557 HIS A O 1
ATOM 4366 N N . GLY A 1 558 ? 24.825 13.549 -28.844 1.00 91.31 558 GLY A N 1
ATOM 4367 C CA . GLY A 1 558 ? 25.341 14.683 -29.617 1.00 91.31 558 GLY A CA 1
ATOM 4368 C C . GLY A 1 558 ? 26.297 15.638 -28.895 1.00 91.31 558 GLY A C 1
ATOM 4369 O O . GLY A 1 558 ? 26.572 16.711 -29.424 1.00 91.31 558 GLY A O 1
ATOM 4370 N N . TYR A 1 559 ? 26.844 15.288 -27.727 1.00 89.56 559 TYR A N 1
ATOM 4371 C CA . TYR A 1 559 ? 27.695 16.198 -26.940 1.00 89.56 559 TYR A CA 1
ATOM 4372 C C . TYR A 1 559 ? 28.925 16.702 -27.698 1.00 89.56 559 TYR A C 1
ATOM 4374 O O . TYR A 1 559 ? 29.260 17.878 -27.615 1.00 89.56 559 TYR A O 1
ATOM 4382 N N . HIS A 1 560 ? 29.568 15.844 -28.494 1.00 88.62 560 HIS A N 1
ATOM 4383 C CA . HIS A 1 560 ? 30.767 16.208 -29.256 1.00 88.62 560 HIS A CA 1
ATOM 4384 C C . HIS A 1 560 ? 30.489 17.189 -30.410 1.00 88.62 560 HIS A C 1
ATOM 4386 O O . HIS A 1 560 ? 31.426 17.636 -31.062 1.00 88.62 560 HIS A O 1
ATOM 4392 N N . CYS A 1 561 ? 29.230 17.583 -30.641 1.00 92.12 561 CYS A N 1
ATOM 4393 C CA . CYS A 1 561 ? 28.858 18.614 -31.612 1.00 92.12 561 CYS A CA 1
ATOM 4394 C C . CYS A 1 561 ? 29.590 19.936 -31.352 1.00 92.12 561 CYS A C 1
ATOM 4396 O O . CYS A 1 561 ? 30.049 20.587 -32.284 1.00 92.12 561 CYS A O 1
ATOM 4398 N N . VAL A 1 562 ? 29.767 20.301 -30.077 1.00 90.81 562 VAL A N 1
ATOM 4399 C CA . VAL A 1 562 ? 30.386 21.575 -29.671 1.00 90.81 562 VAL A CA 1
ATOM 4400 C C . VAL A 1 562 ? 31.881 21.667 -29.999 1.00 90.81 562 VAL A C 1
ATOM 4402 O O . VAL A 1 562 ? 32.444 22.757 -29.968 1.00 90.81 562 VAL A O 1
ATOM 4405 N N . GLN A 1 563 ? 32.529 20.543 -30.321 1.00 90.31 563 GLN A N 1
ATOM 4406 C CA . GLN A 1 563 ? 33.946 20.506 -30.696 1.00 90.31 563 GLN A CA 1
ATOM 4407 C C . GLN A 1 563 ? 34.191 21.004 -32.126 1.00 90.31 563 GLN A C 1
ATOM 4409 O O . GLN A 1 563 ? 35.314 21.384 -32.451 1.00 90.31 563 GLN A O 1
ATOM 4414 N N . ASP A 1 564 ? 33.155 21.023 -32.970 1.00 92.88 564 ASP A N 1
ATOM 4415 C CA . ASP A 1 564 ? 33.222 21.534 -34.336 1.00 92.88 564 ASP A CA 1
ATOM 4416 C C . ASP A 1 564 ? 32.181 22.655 -34.523 1.00 92.88 564 ASP A C 1
ATOM 4418 O O . ASP A 1 564 ? 30.987 22.383 -34.692 1.00 92.88 564 ASP A O 1
ATOM 4422 N N . PRO A 1 565 ? 32.606 23.934 -34.516 1.00 94.88 565 PRO A N 1
ATOM 4423 C CA . PRO A 1 565 ? 31.703 25.073 -34.671 1.00 94.88 565 PRO A CA 1
ATOM 4424 C C . PRO A 1 565 ? 30.890 25.062 -35.970 1.00 94.88 565 PRO A C 1
ATOM 4426 O O . PRO A 1 565 ? 29.804 25.643 -36.007 1.00 94.88 565 PRO A O 1
ATOM 4429 N N . VAL A 1 566 ? 31.396 24.429 -37.035 1.00 96.31 566 VAL A N 1
ATOM 4430 C CA . VAL A 1 566 ? 30.701 24.337 -38.325 1.00 96.31 566 VAL A CA 1
ATOM 4431 C C . VAL A 1 566 ? 29.551 23.343 -38.216 1.00 96.31 566 VAL A C 1
ATOM 4433 O O . VAL A 1 566 ? 28.418 23.683 -38.564 1.00 96.31 566 VAL A O 1
ATOM 4436 N N . ILE A 1 567 ? 29.813 22.153 -37.667 1.00 94.62 567 ILE A N 1
ATOM 4437 C CA . ILE A 1 567 ? 28.782 21.128 -37.449 1.00 94.62 567 ILE A CA 1
ATOM 4438 C C . ILE A 1 567 ? 27.747 21.621 -36.435 1.00 94.62 567 ILE A C 1
ATOM 4440 O O . ILE A 1 567 ? 26.548 21.483 -36.679 1.00 94.62 567 ILE A O 1
ATOM 4444 N N . TYR A 1 568 ? 28.180 22.266 -35.349 1.00 95.94 568 TYR A N 1
ATOM 4445 C CA . TYR A 1 568 ? 27.280 22.869 -34.366 1.00 95.94 568 TYR A CA 1
ATOM 4446 C C . TYR A 1 568 ? 26.342 23.899 -34.992 1.00 95.94 568 TYR A C 1
ATOM 4448 O O . TYR A 1 568 ? 25.123 23.815 -34.824 1.00 95.94 568 TYR A O 1
ATOM 4456 N N . LYS A 1 569 ? 26.895 24.844 -35.761 1.00 96.62 569 LYS A N 1
ATOM 4457 C CA . LYS A 1 569 ? 26.102 25.869 -36.442 1.00 96.62 569 LYS A CA 1
ATOM 4458 C C . LYS A 1 569 ? 25.110 25.248 -37.428 1.00 96.62 569 LYS A C 1
ATOM 4460 O O . LYS A 1 569 ? 23.944 25.628 -37.413 1.00 96.62 569 LYS A O 1
ATOM 4465 N N . SER A 1 570 ? 25.538 24.262 -38.216 1.00 96.06 570 SER A N 1
ATOM 4466 C CA . SER A 1 570 ? 24.658 23.547 -39.149 1.00 96.06 570 SER A CA 1
ATOM 4467 C C . SER A 1 570 ? 23.530 22.797 -38.425 1.00 96.06 570 SER A C 1
ATOM 4469 O O . SER A 1 570 ? 22.371 22.905 -38.820 1.00 96.06 570 SER A O 1
ATOM 4471 N N . CYS A 1 571 ? 23.822 22.100 -37.321 1.00 96.12 571 CYS A N 1
ATOM 4472 C CA . CYS A 1 571 ? 22.798 21.427 -36.515 1.00 96.12 571 CYS A CA 1
ATOM 4473 C C . CYS A 1 571 ? 21.784 22.416 -35.920 1.00 96.12 571 CYS A C 1
ATOM 4475 O O . CYS A 1 571 ? 20.591 22.113 -35.862 1.00 96.12 571 CYS A O 1
ATOM 4477 N N . LEU A 1 572 ? 22.246 23.597 -35.495 1.00 95.19 572 LEU A N 1
ATOM 4478 C CA . LEU A 1 572 ? 21.396 24.655 -34.954 1.00 95.19 572 LEU A CA 1
ATOM 4479 C C . LEU A 1 572 ? 20.473 25.252 -36.028 1.00 95.19 572 LEU A C 1
ATOM 4481 O O . LEU A 1 572 ? 19.279 25.425 -35.784 1.00 95.19 572 LEU A O 1
ATOM 4485 N N . GLU A 1 573 ? 21.012 25.542 -37.213 1.00 96.38 573 GLU A N 1
ATOM 4486 C CA . GLU A 1 573 ? 20.259 26.083 -38.353 1.00 96.38 573 GLU A CA 1
ATOM 4487 C C . GLU A 1 573 ? 19.179 25.107 -38.838 1.00 96.38 573 GLU A C 1
ATOM 4489 O O . GLU A 1 573 ? 18.045 25.508 -39.106 1.00 96.38 573 GLU A O 1
ATOM 4494 N N . GLU A 1 574 ? 19.502 23.815 -38.872 1.00 95.44 574 GLU A N 1
ATOM 4495 C CA . GLU A 1 574 ? 18.591 22.747 -39.296 1.00 95.44 574 GLU A CA 1
ATOM 4496 C C . GLU A 1 574 ? 17.683 22.233 -38.168 1.00 95.44 574 GLU A C 1
ATOM 4498 O O . GLU A 1 574 ? 16.834 21.374 -38.403 1.00 95.44 574 GLU A O 1
ATOM 4503 N N . LYS A 1 575 ? 17.808 22.797 -36.957 1.00 96.25 575 LYS A N 1
ATOM 4504 C CA . LYS A 1 575 ? 17.011 22.456 -35.766 1.00 96.25 575 LYS A CA 1
ATOM 4505 C C . LYS A 1 575 ? 17.052 20.965 -35.424 1.00 96.25 575 LYS A C 1
ATOM 4507 O O . LYS A 1 575 ? 16.032 20.375 -35.059 1.00 96.25 575 LYS A O 1
ATOM 4512 N N . ILE A 1 576 ? 18.234 20.366 -35.521 1.00 97.06 576 ILE A N 1
ATOM 4513 C CA . ILE A 1 576 ? 18.446 18.974 -35.130 1.00 97.06 576 ILE A CA 1
ATOM 4514 C C . ILE A 1 576 ? 18.175 18.821 -33.630 1.00 97.06 576 ILE A C 1
ATOM 4516 O O . ILE A 1 576 ? 18.712 19.561 -32.805 1.00 97.06 576 ILE A O 1
ATOM 4520 N N . HIS A 1 577 ? 17.325 17.858 -33.274 1.00 97.69 577 HIS A N 1
ATOM 4521 C CA . HIS A 1 577 ? 17.026 17.552 -31.879 1.00 97.69 577 HIS A CA 1
ATOM 4522 C C . HIS A 1 577 ? 18.085 16.613 -31.294 1.00 97.69 577 HIS A C 1
ATOM 4524 O O . HIS A 1 577 ? 18.313 15.527 -31.833 1.00 97.69 577 HIS A O 1
ATOM 4530 N N . PHE A 1 578 ? 18.676 17.010 -30.166 1.00 96.88 578 PHE A N 1
ATOM 4531 C CA . PHE A 1 578 ? 19.620 16.200 -29.398 1.00 96.88 578 PHE A CA 1
ATOM 4532 C C . PHE A 1 578 ? 18.941 15.582 -28.171 1.00 96.88 578 PHE A C 1
ATOM 4534 O O . PHE A 1 578 ? 18.384 16.290 -27.332 1.00 96.88 578 PHE A O 1
ATOM 4541 N N . GLU A 1 579 ? 18.999 14.257 -28.052 1.00 95.81 579 GLU A N 1
ATOM 4542 C CA . GLU A 1 579 ? 18.439 13.506 -26.926 1.00 95.81 579 GLU A CA 1
ATOM 4543 C C . GLU A 1 579 ? 19.482 13.436 -25.792 1.00 95.81 579 GLU A C 1
ATOM 4545 O O . GLU A 1 579 ? 20.268 12.491 -25.691 1.00 95.81 579 GLU A O 1
ATOM 4550 N N . CYS A 1 580 ? 19.539 14.478 -24.960 1.00 91.44 580 CYS A N 1
ATOM 4551 C CA . CYS A 1 580 ? 20.541 14.603 -23.898 1.00 91.44 580 CYS A CA 1
ATOM 4552 C C . CYS A 1 580 ? 20.246 13.694 -22.687 1.00 91.44 580 CYS A C 1
ATOM 4554 O O . CYS A 1 580 ? 19.149 13.705 -22.133 1.00 91.44 580 CYS A O 1
ATOM 4556 N N . CYS A 1 581 ? 21.267 12.985 -22.194 1.00 87.31 581 CYS A N 1
ATOM 4557 C CA . CYS A 1 581 ? 21.236 12.133 -20.995 1.00 87.31 581 CYS A CA 1
ATOM 4558 C C . CYS A 1 581 ? 22.307 12.548 -19.949 1.00 87.31 581 CYS A C 1
ATOM 4560 O O . CYS A 1 581 ? 23.332 11.875 -19.835 1.00 87.31 581 CYS A O 1
ATOM 4562 N N . PRO A 1 582 ? 22.100 13.630 -19.166 1.00 81.56 582 PRO A N 1
ATOM 4563 C CA . PRO A 1 582 ? 23.153 14.265 -18.355 1.00 81.56 582 PRO A CA 1
ATOM 4564 C C . PRO A 1 582 ? 23.845 13.355 -17.328 1.00 81.56 582 PRO A C 1
ATOM 4566 O O . PRO A 1 582 ? 25.059 13.413 -17.156 1.00 81.56 582 PRO A O 1
ATOM 4569 N N . TRP A 1 583 ? 23.090 12.495 -16.636 1.00 74.50 583 TRP A N 1
ATOM 4570 C CA . TRP A 1 583 ? 23.685 11.561 -15.674 1.00 74.50 583 TRP A CA 1
ATOM 4571 C C . TRP A 1 583 ? 24.478 10.457 -16.381 1.00 74.50 583 TRP A C 1
ATOM 4573 O O . TRP A 1 583 ? 25.602 10.157 -15.992 1.00 74.50 583 TRP A O 1
ATOM 4583 N N . SER A 1 584 ? 23.937 9.926 -17.482 1.00 71.06 584 SER A N 1
ATOM 4584 C CA . SER A 1 584 ? 24.621 8.936 -18.325 1.00 71.06 584 SER A CA 1
ATOM 4585 C C . SER A 1 584 ? 25.956 9.470 -18.846 1.00 71.06 584 SER A C 1
ATOM 4587 O O . SER A 1 584 ? 26.968 8.779 -18.782 1.00 71.06 584 SER A O 1
ATOM 4589 N N . SER A 1 585 ? 25.985 10.728 -19.296 1.00 70.44 585 SER A N 1
ATOM 4590 C CA . SER A 1 585 ? 27.208 11.375 -19.777 1.00 70.44 585 SER A CA 1
ATOM 4591 C C . SER A 1 585 ? 28.231 11.648 -18.676 1.00 70.44 585 SER A C 1
ATOM 4593 O O . SER A 1 585 ? 29.418 11.714 -18.969 1.00 70.44 585 SER A O 1
ATOM 4595 N N . LEU A 1 586 ? 27.804 11.792 -17.417 1.00 65.12 586 LEU A N 1
ATOM 4596 C CA . LEU A 1 586 ? 28.720 11.894 -16.278 1.00 65.12 586 LEU A CA 1
ATOM 4597 C C . LEU A 1 586 ? 29.297 10.534 -15.877 1.00 65.12 586 LEU A C 1
ATOM 4599 O O . LEU A 1 586 ? 30.430 10.494 -15.408 1.00 65.12 586 LEU A O 1
ATOM 4603 N N . SER A 1 587 ? 28.546 9.446 -16.059 1.00 55.97 587 SER A N 1
ATOM 4604 C CA . SER A 1 587 ? 28.990 8.074 -15.781 1.00 55.97 587 SER A CA 1
ATOM 4605 C C . SER A 1 587 ? 29.908 7.486 -16.866 1.00 55.97 587 SER A C 1
ATOM 4607 O O . SER A 1 587 ? 30.629 6.533 -16.582 1.00 55.97 587 SER A O 1
ATOM 4609 N N . ASP A 1 588 ? 29.927 8.060 -18.074 1.00 55.41 588 ASP A N 1
ATOM 4610 C CA . ASP A 1 588 ? 30.816 7.676 -19.183 1.00 55.41 588 ASP A CA 1
ATOM 4611 C C . ASP A 1 588 ? 31.849 8.786 -19.509 1.00 55.41 588 ASP A C 1
ATOM 4613 O O . ASP A 1 588 ? 31.513 9.819 -20.092 1.00 55.41 588 ASP A O 1
ATOM 4617 N N . ARG A 1 589 ? 33.125 8.552 -19.173 1.00 53.50 589 ARG A N 1
ATOM 4618 C CA . ARG A 1 589 ? 34.318 9.417 -19.320 1.00 53.50 589 ARG A CA 1
ATOM 4619 C C . ARG A 1 589 ? 34.810 9.646 -20.748 1.00 53.50 589 ARG A C 1
ATOM 4621 O O . ARG A 1 589 ? 35.882 10.228 -20.897 1.00 53.50 589 ARG A O 1
ATOM 4628 N N . SER A 1 590 ? 34.105 9.219 -21.790 1.00 50.56 590 SER A N 1
ATOM 4629 C CA . SER A 1 590 ? 34.655 9.259 -23.153 1.00 50.56 590 SER A CA 1
ATOM 4630 C C . SER A 1 590 ? 35.136 10.631 -23.686 1.00 50.56 590 SER A C 1
ATOM 4632 O O . SER A 1 590 ? 35.782 10.640 -24.728 1.00 50.56 590 SER A O 1
ATOM 4634 N N . SER A 1 591 ? 34.929 11.764 -22.995 1.00 45.16 591 SER A N 1
ATOM 4635 C CA . SER A 1 591 ? 35.834 12.933 -23.036 1.00 45.16 591 SER A CA 1
ATOM 4636 C C . SER A 1 591 ? 35.502 13.972 -21.944 1.00 45.16 591 SER A C 1
ATOM 4638 O O . SER A 1 591 ? 34.365 14.071 -21.477 1.00 45.16 591 SER A O 1
ATOM 4640 N N . GLU A 1 592 ? 36.488 14.796 -21.559 1.00 44.34 592 GLU A N 1
ATOM 4641 C CA . GLU A 1 592 ? 36.360 15.941 -20.626 1.00 44.34 592 GLU A CA 1
ATOM 4642 C C . GLU A 1 592 ? 35.328 16.994 -21.082 1.00 44.34 592 GLU A C 1
ATOM 4644 O O . GLU A 1 592 ? 34.804 17.755 -20.268 1.00 44.34 592 GLU A O 1
ATOM 4649 N N . THR A 1 593 ? 34.981 16.996 -22.373 1.00 48.72 593 THR A N 1
ATOM 4650 C CA . THR A 1 593 ? 34.038 17.931 -22.999 1.00 48.72 593 THR A CA 1
ATOM 4651 C C . THR A 1 593 ? 32.597 17.748 -22.513 1.00 48.72 593 THR A C 1
ATOM 4653 O O . THR A 1 593 ? 31.835 18.700 -22.552 1.00 48.72 593 THR A O 1
ATOM 4656 N N . LYS A 1 594 ? 32.213 16.576 -21.983 1.00 48.41 594 LYS A N 1
ATOM 4657 C CA . LYS A 1 594 ? 30.839 16.303 -21.504 1.00 48.41 594 LYS A CA 1
ATOM 4658 C C . LYS A 1 594 ? 30.420 17.093 -20.248 1.00 48.41 594 LYS A C 1
ATOM 4660 O O . LYS A 1 594 ? 29.252 17.045 -19.872 1.00 48.41 594 LYS A O 1
ATOM 4665 N N . ARG A 1 595 ? 31.365 17.741 -19.549 1.00 44.97 595 ARG A N 1
ATOM 4666 C CA . ARG A 1 595 ? 31.117 18.519 -18.313 1.00 44.97 595 ARG A CA 1
ATOM 4667 C C . ARG A 1 595 ? 30.965 20.027 -18.539 1.00 44.97 595 ARG A C 1
ATOM 4669 O O . ARG A 1 595 ? 30.523 20.704 -17.611 1.00 44.97 595 ARG A O 1
ATOM 4676 N N . GLN A 1 596 ? 31.387 20.531 -19.698 1.00 36.31 596 GLN A N 1
ATOM 4677 C CA . GLN A 1 596 ? 31.175 21.917 -20.130 1.00 36.31 596 GLN A CA 1
ATOM 4678 C C . GLN A 1 596 ? 29.858 22.008 -20.892 1.00 36.31 596 GLN A C 1
ATOM 4680 O O . GLN A 1 596 ? 29.196 23.059 -20.748 1.00 36.31 596 GLN A O 1
#

pLDDT: mean 82.72, std 15.23, range [35.19, 98.75]

InterPro domains:
  IPR001365 Adenosine deaminase domain [PF00962] (349-587)
  IPR032466 Metal-dependent hydrolase [SSF51556] (367-587)
  IPR056235 INTS4, 8 helical bundle domain [PF24493] (2-198)
  IPR057412 Integrator complex subunit 4/Protein SIEL, C-terminal Ig-like domain [PF25458] (208-329)

Organism: Laodelphax striatellus (NCBI:txid195883)

Radius of gyration: 35.9 Å; chains: 1; bounding box: 87×52×97 Å

Foldseek 3Di:
DVVLVVLLVCLVVQPDPVSSLVSLVVLLVVLCVVLVVDVLQNLVSVLLSLQSVLVSLLVVLLPDCLLQAQDQDPVRLVVSLVSLLVSLLSLVQNQFFKFQFDLVSNLLSLLSNLLSLLSVLLSCLRNHPDDSVLSLVLSVVSLVVSVVSCVVVVHDDDPLSVQLNVVVVPDPDSDSNVSSVSSSVSSNPDDRDRGDDGDSLMHGKAKDKPPPDLPAPDADEDDAQDKDWGKTKMKIPQHADLQQKWKWKAFPVRDIDTHRADPVQKDWDPDCCVVVPPDPPPPTRSGTMIIGTDIDIDHHHDDAAFTKIKIFMWGACCPVSVSDPDNVSRIGGRYDIRIHTYGDDLLLVLCVVVVHDAPDPSDVVRNVVLQDLPAAEAPCSPCVNVVSRLVSQALPLLSLLQVLLSVLVVCLVVVAQEEEDEDALDSNNDPVNCVVQPLNSSVSSVVSNVNSNVVSCVVRVHYYAYEHEDEQPPPLVSVLSSLVSCLPDPSHQAYEYEYDDDPDDQPLPRDDDPSLLVSLVVCVVSVHAYEYAALLLHALSRVVCVCPRSNHQEYEANLNCVVDPVSVVVCVVVVHHYNHDLVVSRNYPSDPSSVD

Secondary structure (DSSP, 8-state):
-HHHHHHHHHHHT-SSHHHHHHHHHHHHHHHHHHHHH-TTTHHHHHHHHHHHHHHHHHHHHHT-GGGT-S---HHHHHHHHHHHHHHHHHHHHHHHSEES--HHHHHHHHHHHHHHHHHHHHHHHHH--S--HHHHHHHHHHHHHHHHHHHHHTPPPPHHHHHHHHHHTT-SS--HHHHHHHHHHHHHT--PPPPP---TT-EE-EEEEEES---TT------TTSPEEEEEEEEEEEES-GGGEEEEEE-TTS-EEEEPPPGGGEEEPPPGGGG-TTS--TT----EEEEEEEEEEE-----SS-EEEEEEEEEE-TTT-TT-S-GGGGEEE-SPPEEEEE---HHHHHHHHTTPPPSTTS-HHHHHHHH---S-B-HHHHHTTHHHHHHHHTT-HHHHHHHHHHHHHHHHHTT-SEEEEEE-HHHHH-HHHHHHHTHHHHHHHHHHHHHHHHHHHHHHT-EEEEEEEEETTS-HHHHHHHHHHHHH-TTEEEEEEEPPPPSSS--------HHHHHHHHHHHHTT-EEEEEESSSS-HHHHHIIIIIS--SEEEE-GGGGG-HHHHHHHHHTTPEEE--HHHHHHB-S-GGGG-

Sequence (596 aa):
MKFLESILDRVAAAPSPRVQAMLLEAAQRDLSRLSEIDSTVAGLANFVSLYIGSQLQLGRLLSDNRCYSNNTTSLQANPVRNSIAHLLQLCLKLEYLFAGLDEKDLAAVKQLKLRTLALQLVYIVRASNLSALALCDNFLLQVESTERYLSETGLPPEQFTSSVFKEMGSLEEAKPGTVARILLPLLQKSIHPPPPRPKTTVRMCQATINTPSANIEVALKFTAGLVMGIPFDAE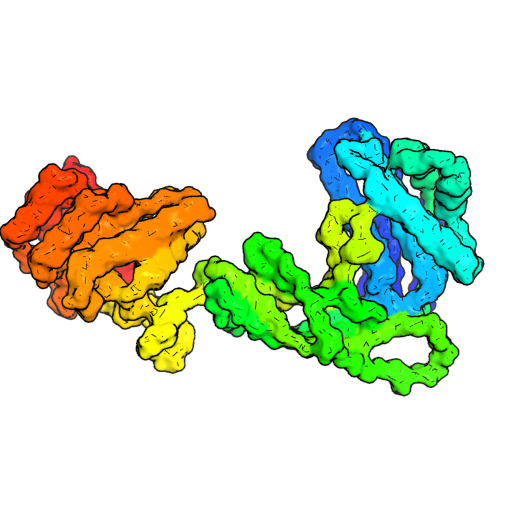IFCLQNPNVLRIRVKYPDQQIQLIVPKKSDLRLLPNDAEMGSLSGDKDTNPGNNYRLFTTVLISHQVWTEACYVDISIVLDLSEKESGLVHSAQRLFWITSTRRIIMLNATVSFLRRAKQLPLPGNGTYEDFSKALLITEPDTLQHFLSPYKYITPAYAGDMAANERIAYEYCMNAAKDNVIYAEVRFSPHKSLGEKEYKRLGFAGLEAVVEATIKGLERGEKDFGITIKVLLTAYYGWPYGDQFEILKLCQKYDKVVGMDLCTKQPETGTSDEAPVTAELLFLFEEAKKTGVKTTIHAGEASGPKAIERAKDYYRCDRIGHGYHCVQDPVIYKSCLEEKIHFECCPWSSLSDRSSETKRQ